Protein AF-0000000086142730 (afdb_homodimer)

Radius of gyration: 23.16 Å; Cα contacts (8 Å, |Δi|>4): 1153; chains: 2; bounding box: 58×70×61 Å

Nearest PDB structures (foldseek):
  3i0y-assembly1_B  TM=6.928E-01  e=1.999E-05  Xanthomonas campestris pv. campestris
  6ihj-assembly2_C  TM=4.760E-01  e=2.347E-03  Drosophila melanogaster
  1q40-assembly3_D-2  TM=4.558E-01  e=4.716E-02  Candida albicans
  3nv0-assembly1_A  TM=4.152E-01  e=7.120E-02  Caenorhabditis elegans
  3i0y-assembly1_B  TM=6.916E-01  e=1.945E-05  Xanthomonas campestris pv. campestris

Structure (mmCIF, N/CA/C/O backbone):
data_AF-0000000086142730-model_v1
#
loop_
_entity.id
_entity.type
_entity.pdbx_description
1 polymer 'Uncharacterized protein'
#
loop_
_atom_site.group_PDB
_atom_site.id
_atom_site.type_symbol
_atom_site.label_atom_id
_atom_site.label_alt_id
_atom_site.label_comp_id
_atom_site.label_asym_id
_atom_site.label_entity_id
_atom_site.label_seq_id
_atom_site.pdbx_PDB_ins_code
_atom_site.Cartn_x
_atom_site.Cartn_y
_atom_site.Cartn_z
_atom_site.occupancy
_atom_site.B_iso_or_equiv
_atom_site.auth_seq_id
_atom_site.auth_comp_id
_atom_site.auth_asym_id
_atom_site.auth_atom_id
_atom_site.pdbx_PDB_model_num
ATOM 1 N N . PRO A 1 1 ? 31.297 13.758 -3.369 1 58.94 1 PRO A N 1
ATOM 2 C CA . PRO A 1 1 ? 30.375 13.727 -2.232 1 58.94 1 PRO A CA 1
ATOM 3 C C . PRO A 1 1 ? 29.562 12.438 -2.164 1 58.94 1 PRO A C 1
ATOM 5 O O . PRO A 1 1 ? 29.203 11.875 -3.201 1 58.94 1 PRO A O 1
ATOM 8 N N . ASP A 1 2 ? 29.438 11.758 -1.019 1 90.5 2 ASP A N 1
ATOM 9 C CA . ASP A 1 2 ? 28.656 10.531 -0.866 1 90.5 2 ASP A CA 1
ATOM 10 C C . ASP A 1 2 ? 27.156 10.812 -1.015 1 90.5 2 ASP A C 1
ATOM 12 O O . ASP A 1 2 ? 26.5 11.203 -0.052 1 90.5 2 ASP A O 1
ATOM 16 N N . TYR A 1 3 ? 26.766 10.984 -2.254 1 94.38 3 TYR A N 1
ATOM 17 C CA . TYR A 1 3 ? 25.391 11.359 -2.559 1 94.38 3 TYR A CA 1
ATOM 18 C C . TYR A 1 3 ? 24.406 10.461 -1.82 1 94.38 3 TYR A C 1
ATOM 20 O O . TYR A 1 3 ? 23.297 10.891 -1.472 1 94.38 3 TYR A O 1
ATOM 28 N N . ALA A 1 4 ? 24.797 9.281 -1.58 1 96.5 4 ALA A N 1
ATOM 29 C CA . ALA A 1 4 ? 23.922 8.375 -0.85 1 96.5 4 ALA A CA 1
ATOM 30 C C . ALA A 1 4 ? 23.688 8.859 0.578 1 96.5 4 ALA A C 1
ATOM 32 O O . ALA A 1 4 ? 22.562 8.859 1.067 1 96.5 4 ALA A O 1
ATOM 33 N N . GLN A 1 5 ? 24.781 9.25 1.203 1 97.44 5 GLN A N 1
ATOM 34 C CA . GLN A 1 5 ? 24.656 9.781 2.561 1 97.44 5 GLN A CA 1
ATOM 35 C C . GLN A 1 5 ? 23.859 11.078 2.578 1 97.44 5 GLN A C 1
ATOM 37 O O . GLN A 1 5 ? 23.062 11.312 3.482 1 97.44 5 GLN A O 1
ATOM 42 N N . ARG A 1 6 ? 24.062 11.938 1.661 1 97.69 6 ARG A N 1
ATOM 43 C CA . ARG A 1 6 ? 23.297 13.18 1.538 1 97.69 6 ARG A CA 1
ATOM 44 C C . ARG A 1 6 ? 21.812 12.883 1.427 1 97.69 6 ARG A C 1
ATOM 46 O O . ARG A 1 6 ? 21 13.461 2.158 1 97.69 6 ARG A O 1
ATOM 53 N N . ASN A 1 7 ? 21.453 12.023 0.465 1 98.25 7 ASN A N 1
ATOM 54 C CA . ASN A 1 7 ? 20.062 11.68 0.247 1 98.25 7 ASN A CA 1
ATOM 55 C C . ASN A 1 7 ? 19.422 11.086 1.501 1 98.25 7 ASN A C 1
ATOM 57 O O . ASN A 1 7 ? 18.297 11.438 1.865 1 98.25 7 ASN A O 1
ATOM 61 N N . LEU A 1 8 ? 20.156 10.211 2.18 1 98.38 8 LEU A N 1
ATOM 62 C CA . LEU A 1 8 ? 19.672 9.594 3.408 1 98.38 8 LEU A CA 1
ATOM 63 C C . LEU A 1 8 ? 19.438 10.641 4.488 1 98.38 8 LEU A C 1
ATOM 65 O O . LEU A 1 8 ? 18.422 10.602 5.191 1 98.38 8 LEU A O 1
ATOM 69 N N . ASN A 1 9 ? 20.391 11.562 4.625 1 98 9 ASN A N 1
ATOM 70 C CA . ASN A 1 9 ? 20.25 12.617 5.621 1 98 9 ASN A CA 1
ATOM 71 C C . ASN A 1 9 ? 19.016 13.484 5.363 1 98 9 ASN A C 1
ATOM 73 O O . ASN A 1 9 ? 18.312 13.852 6.301 1 98 9 ASN A O 1
ATOM 77 N N . THR A 1 10 ? 18.766 13.812 4.137 1 98.38 10 THR A N 1
ATOM 78 C CA . THR A 1 10 ? 17.578 14.586 3.783 1 98.38 10 THR A CA 1
ATOM 79 C C . THR A 1 10 ? 16.312 13.828 4.152 1 98.38 10 THR A C 1
ATOM 81 O O . THR A 1 10 ? 15.414 14.375 4.797 1 98.38 10 THR A O 1
ATOM 84 N N . ILE A 1 11 ? 16.25 12.555 3.826 1 98.62 11 ILE A N 1
ATOM 85 C CA . ILE A 1 11 ? 15.086 11.719 4.109 1 98.62 11 ILE A CA 1
ATOM 86 C C . ILE A 1 11 ? 14.883 11.617 5.617 1 98.62 11 ILE A C 1
ATOM 88 O O . ILE A 1 11 ? 13.766 11.773 6.109 1 98.62 11 ILE A O 1
ATOM 92 N N . ARG A 1 12 ? 15.969 11.391 6.352 1 98.56 12 ARG A N 1
ATOM 93 C CA . ARG A 1 12 ? 15.875 11.297 7.805 1 98.56 12 ARG A CA 1
ATOM 94 C C . ARG A 1 12 ? 15.367 12.602 8.406 1 98.56 12 ARG A C 1
ATOM 96 O O . ARG A 1 12 ? 14.555 12.586 9.336 1 98.56 12 ARG A O 1
ATOM 103 N N . SER A 1 13 ? 15.859 13.68 7.902 1 98.19 13 SER A N 1
ATOM 104 C CA . SER A 1 13 ? 15.414 14.984 8.391 1 98.19 13 SER A CA 1
ATOM 105 C C . SER A 1 13 ? 13.922 15.188 8.141 1 98.19 13 SER A C 1
ATOM 107 O O . SER A 1 13 ? 13.211 15.711 9 1 98.19 13 SER A O 1
ATOM 109 N N . ILE A 1 14 ? 13.43 14.758 7.031 1 98.19 14 ILE A N 1
ATOM 110 C CA . ILE A 1 14 ? 12.016 14.859 6.695 1 98.19 14 ILE A CA 1
ATOM 111 C C . ILE A 1 14 ? 11.195 14.047 7.691 1 98.19 14 ILE A C 1
ATOM 113 O O . ILE A 1 14 ? 10.25 14.562 8.297 1 98.19 14 ILE A O 1
ATOM 117 N N . TYR A 1 15 ? 11.539 12.828 7.914 1 98.38 15 TYR A N 1
ATOM 118 C CA . TYR A 1 15 ? 10.742 11.977 8.781 1 98.38 15 TYR A CA 1
ATOM 119 C C . TYR A 1 15 ? 10.867 12.414 10.242 1 98.38 15 TYR A C 1
ATOM 121 O O . TYR A 1 15 ? 9.922 12.266 11.023 1 98.38 15 TYR A O 1
ATOM 129 N N . ASN A 1 16 ? 12.023 12.984 10.586 1 98 16 ASN A N 1
ATOM 130 C CA . ASN A 1 16 ? 12.172 13.5 11.938 1 98 16 ASN A CA 1
ATOM 131 C C . ASN A 1 16 ? 11.164 14.602 12.234 1 98 16 ASN A C 1
ATOM 133 O O . ASN A 1 16 ? 10.695 14.742 13.367 1 98 16 ASN A O 1
ATOM 137 N N . LEU A 1 17 ? 10.773 15.352 11.25 1 97.62 17 LEU A N 1
ATOM 138 C CA . LEU A 1 17 ? 9.828 16.453 11.414 1 97.62 17 LEU A CA 1
ATOM 139 C C . LEU A 1 17 ? 8.414 15.922 11.648 1 97.62 17 LEU A C 1
ATOM 141 O O . LEU A 1 17 ? 7.527 16.672 12.055 1 97.62 17 LEU A O 1
ATOM 145 N N . THR A 1 18 ? 8.156 14.656 11.383 1 97.5 18 THR A N 1
ATOM 146 C CA . THR A 1 18 ? 6.848 14.07 11.641 1 97.5 18 THR A CA 1
ATOM 147 C C . THR A 1 18 ? 6.719 13.641 13.102 1 97.5 18 THR A C 1
ATOM 149 O O . THR A 1 18 ? 5.617 13.367 13.578 1 97.5 18 THR A O 1
ATOM 152 N N . VAL A 1 19 ? 7.809 13.547 13.82 1 98 19 VAL A N 1
ATOM 153 C CA . VAL A 1 19 ? 7.844 13.047 15.188 1 98 19 VAL A CA 1
ATOM 154 C C . VAL A 1 19 ? 7.402 14.141 16.156 1 98 19 VAL A C 1
ATOM 156 O O . VAL A 1 19 ? 7.891 15.273 16.078 1 98 19 VAL A O 1
ATOM 159 N N . TYR A 1 20 ? 6.535 13.82 17.047 1 97 20 TYR A N 1
ATOM 160 C CA . TYR A 1 20 ? 6.09 14.75 18.078 1 97 20 TYR A CA 1
ATOM 161 C C . TYR A 1 20 ? 7.219 15.07 19.047 1 97 20 TYR A C 1
ATOM 163 O O . TYR A 1 20 ? 7.895 14.164 19.547 1 97 20 TYR A O 1
ATOM 171 N N . PRO A 1 21 ? 7.52 16.422 19.281 1 96.12 21 PRO A N 1
ATOM 172 C CA . PRO A 1 21 ? 6.664 17.562 18.953 1 96.12 21 PRO A CA 1
ATOM 173 C C . PRO A 1 21 ? 7.188 18.375 17.781 1 96.12 21 PRO A C 1
ATOM 175 O O . PRO A 1 21 ? 6.848 19.562 17.641 1 96.12 21 PRO A O 1
ATOM 178 N N . HIS A 1 22 ? 8.102 17.75 16.984 1 96.44 22 HIS A N 1
ATOM 179 C CA . HIS A 1 22 ? 8.719 18.484 15.883 1 96.44 22 HIS A CA 1
ATOM 180 C C . HIS A 1 22 ? 7.684 18.906 14.852 1 96.44 22 HIS A C 1
ATOM 182 O O . HIS A 1 22 ? 7.883 19.891 14.133 1 96.44 22 HIS A O 1
ATOM 188 N N . ASN A 1 23 ? 6.523 18.188 14.805 1 95.31 23 ASN A N 1
ATOM 189 C CA . ASN A 1 23 ? 5.488 18.469 13.812 1 95.31 23 ASN A CA 1
ATOM 190 C C . ASN A 1 23 ? 4.613 19.656 14.242 1 95.31 23 ASN A C 1
ATOM 192 O O . ASN A 1 23 ? 3.936 20.25 13.406 1 95.31 23 ASN A O 1
ATOM 196 N N . VAL A 1 24 ? 4.625 20.031 15.469 1 94.25 24 VAL A N 1
ATOM 197 C CA . VAL A 1 24 ? 3.66 20.953 16.047 1 94.25 24 VAL A CA 1
ATOM 198 C C . VAL A 1 24 ? 3.828 22.344 15.422 1 94.25 24 VAL A C 1
ATOM 200 O O . VAL A 1 24 ? 2.846 22.969 15.031 1 94.25 24 VAL A O 1
ATOM 203 N N . PRO A 1 25 ? 5.09 22.875 15.227 1 93.88 25 PRO A N 1
ATOM 204 C CA . PRO A 1 25 ? 5.227 24.188 14.594 1 93.88 25 PRO A CA 1
ATOM 205 C C . PRO A 1 25 ? 4.645 24.219 13.18 1 93.88 25 PRO A C 1
ATOM 207 O O . PRO A 1 25 ? 4.125 25.25 12.742 1 93.88 25 PRO A O 1
ATOM 210 N N . ILE A 1 26 ? 4.691 23.109 12.492 1 92.62 26 ILE A N 1
ATOM 211 C CA . ILE A 1 26 ? 4.18 23.062 11.125 1 92.62 26 ILE A CA 1
ATOM 212 C C . ILE A 1 26 ? 2.656 23.125 11.141 1 92.62 26 ILE A C 1
ATOM 214 O O . ILE A 1 26 ? 2.049 23.812 10.312 1 92.62 26 ILE A O 1
ATOM 218 N N . LEU A 1 27 ? 2.088 22.469 12.102 1 88.94 27 LEU A N 1
ATOM 219 C CA . LEU A 1 27 ? 0.638 22.5 12.266 1 88.94 27 LEU A CA 1
ATOM 220 C C . LEU A 1 27 ? 0.163 23.906 12.617 1 88.94 27 LEU A C 1
ATOM 222 O O . LEU A 1 27 ? -0.896 24.344 12.164 1 88.94 27 LEU A O 1
ATOM 226 N N . LYS A 1 28 ? 0.929 24.609 13.344 1 88.69 28 LYS A N 1
ATOM 227 C CA . LYS A 1 28 ? 0.508 25.906 13.883 1 88.69 28 LYS A CA 1
ATOM 228 C C . LYS A 1 28 ? 0.832 27.031 12.922 1 88.69 28 LYS A C 1
ATOM 230 O O . LYS A 1 28 ? 0.055 27.984 12.781 1 88.69 28 LYS A O 1
ATOM 235 N N . GLU A 1 29 ? 2.027 26.906 12.266 1 90.62 29 GLU A N 1
ATOM 236 C CA . GLU A 1 29 ? 2.525 28.062 11.531 1 90.62 29 GLU A CA 1
ATOM 237 C C . GLU A 1 29 ? 2.543 27.797 10.031 1 90.62 29 GLU A C 1
ATOM 239 O O . GLU A 1 29 ? 2.697 28.734 9.234 1 90.62 29 GLU A O 1
ATOM 244 N N . GLY A 1 30 ? 2.355 26.578 9.672 1 89.44 30 GLY A N 1
ATOM 245 C CA . GLY A 1 30 ? 2.395 26.234 8.266 1 89.44 30 GLY A CA 1
ATOM 246 C C . GLY A 1 30 ? 3.779 25.844 7.781 1 89.44 30 GLY A C 1
ATOM 247 O O . GLY A 1 30 ? 4.773 26.094 8.469 1 89.44 30 GLY A O 1
ATOM 248 N N . CYS A 1 31 ? 3.846 25.328 6.598 1 92.75 31 CYS A N 1
ATOM 249 C CA . CYS A 1 31 ? 5.059 24.75 6.039 1 92.75 31 CYS A CA 1
ATOM 250 C C . CYS A 1 31 ? 6.078 25.828 5.695 1 92.75 31 CYS A C 1
ATOM 252 O O . CYS A 1 31 ? 7.266 25.672 5.992 1 92.75 31 CYS A O 1
ATOM 254 N N . ASP A 1 32 ? 5.617 26.906 5.121 1 90.38 32 ASP A N 1
ATOM 255 C CA . ASP A 1 32 ? 6.516 27.953 4.633 1 90.38 32 ASP A CA 1
ATOM 256 C C . ASP A 1 32 ? 7.367 28.516 5.766 1 90.38 32 ASP A C 1
ATOM 258 O O . ASP A 1 32 ? 8.531 28.859 5.566 1 90.38 32 ASP A O 1
ATOM 262 N N . LYS A 1 33 ? 6.84 28.484 6.938 1 91.25 33 LYS A N 1
ATOM 263 C CA . LYS A 1 33 ? 7.52 29.109 8.07 1 91.25 33 LYS A CA 1
ATOM 264 C C . LYS A 1 33 ? 8.273 28.078 8.898 1 91.25 33 LYS A C 1
ATOM 266 O O . LYS A 1 33 ? 9.352 28.359 9.43 1 91.25 33 LYS A O 1
ATOM 271 N N . ALA A 1 34 ? 7.727 26.906 8.953 1 94 34 ALA A N 1
ATOM 272 C CA . ALA A 1 34 ? 8.195 26 10 1 94 34 ALA A CA 1
ATOM 273 C C . ALA A 1 34 ? 9.109 24.922 9.422 1 94 34 ALA A C 1
ATOM 275 O O . ALA A 1 34 ? 9.859 24.281 10.156 1 94 34 ALA A O 1
ATOM 276 N N . VAL A 1 35 ? 9.039 24.609 8.18 1 94.88 35 VAL A N 1
ATOM 277 C CA . VAL A 1 35 ? 9.906 23.594 7.586 1 94.88 35 VAL A CA 1
ATOM 278 C C . VAL A 1 35 ? 11.25 24.203 7.211 1 94.88 35 VAL A C 1
ATOM 280 O O . VAL A 1 35 ? 11.297 25.203 6.492 1 94.88 35 VAL A O 1
ATOM 283 N N . PRO A 1 36 ? 12.359 23.656 7.742 1 93.75 36 PRO A N 1
ATOM 284 C CA . PRO A 1 36 ? 13.68 24.188 7.375 1 93.75 36 PRO A CA 1
ATOM 285 C C . PRO A 1 36 ? 13.914 24.172 5.867 1 93.75 36 PRO A C 1
ATOM 287 O O . PRO A 1 36 ? 13.5 23.234 5.176 1 93.75 36 PRO A O 1
ATOM 290 N N . PRO A 1 37 ? 14.547 25.25 5.43 1 92.75 37 PRO A N 1
ATOM 291 C CA . PRO A 1 37 ? 14.891 25.25 4.004 1 92.75 37 PRO A CA 1
ATOM 292 C C . PRO A 1 37 ? 15.844 24.109 3.637 1 92.75 37 PRO A C 1
ATOM 294 O O . PRO A 1 37 ? 16.578 23.625 4.492 1 92.75 37 PRO A O 1
ATOM 297 N N . GLY A 1 38 ? 15.773 23.656 2.35 1 94.69 38 GLY A N 1
ATOM 298 C CA . GLY A 1 38 ? 16.75 22.703 1.852 1 94.69 38 GLY A CA 1
ATOM 299 C C . GLY A 1 38 ? 16.234 21.281 1.797 1 94.69 38 GLY A C 1
ATOM 300 O O . GLY A 1 38 ? 16.875 20.406 1.216 1 94.69 38 GLY A O 1
ATOM 301 N N . LEU A 1 39 ? 15.102 21.062 2.379 1 97.06 39 LEU A N 1
ATOM 302 C CA . LEU A 1 39 ? 14.578 19.703 2.379 1 97.06 39 LEU A CA 1
ATOM 303 C C . LEU A 1 39 ? 13.773 19.422 1.114 1 97.06 39 LEU A C 1
ATOM 305 O O . LEU A 1 39 ? 13.93 18.375 0.489 1 97.06 39 LEU A O 1
ATOM 309 N N . PHE A 1 40 ? 12.969 20.359 0.737 1 97.5 40 PHE A N 1
ATOM 310 C CA . PHE A 1 40 ? 12.141 20.25 -0.458 1 97.5 40 PHE A CA 1
ATOM 311 C C . PHE A 1 40 ? 12.438 21.375 -1.438 1 97.5 40 PHE A C 1
ATOM 313 O O . PHE A 1 40 ? 12.727 22.5 -1.026 1 97.5 40 PHE A O 1
ATOM 320 N N . SER A 1 41 ? 12.375 21.031 -2.678 1 96.56 41 SER A N 1
ATOM 321 C CA . SER A 1 41 ? 12.336 22.062 -3.713 1 96.56 41 SER A CA 1
ATOM 322 C C . SER A 1 41 ? 11.016 22.828 -3.672 1 96.56 41 SER A C 1
ATOM 324 O O . SER A 1 41 ? 9.984 22.281 -3.275 1 96.56 41 SER A O 1
ATOM 326 N N . PRO A 1 42 ? 10.984 24.125 -4.086 1 93.44 42 PRO A N 1
ATOM 327 C CA . PRO A 1 42 ? 9.742 24.906 -4.09 1 93.44 42 PRO A CA 1
ATOM 328 C C . PRO A 1 42 ? 8.664 24.281 -4.98 1 93.44 42 PRO A C 1
ATOM 330 O O . PRO A 1 42 ? 7.473 24.531 -4.777 1 93.44 42 PRO A O 1
ATOM 333 N N . ASP A 1 43 ? 9.094 23.453 -5.914 1 94.06 43 ASP A N 1
ATOM 334 C CA . ASP A 1 43 ? 8.141 22.859 -6.848 1 94.06 43 ASP A CA 1
ATOM 335 C C . ASP A 1 43 ? 7.988 21.359 -6.598 1 94.06 43 ASP A C 1
ATOM 337 O O . ASP A 1 43 ? 7.691 20.594 -7.523 1 94.06 43 ASP A O 1
ATOM 341 N N . ALA A 1 44 ? 8.281 21 -5.383 1 97.5 44 ALA A N 1
ATOM 342 C CA . ALA A 1 44 ? 8.188 19.578 -5.051 1 97.5 44 ALA A CA 1
ATOM 343 C C . ALA A 1 44 ? 6.82 19.016 -5.441 1 97.5 44 ALA A C 1
ATOM 345 O O . ALA A 1 44 ? 5.793 19.672 -5.223 1 97.5 44 ALA A O 1
ATOM 346 N N . THR A 1 45 ? 6.762 17.859 -6.09 1 97.75 45 THR A N 1
ATOM 347 C CA . THR A 1 45 ? 5.559 17.188 -6.582 1 97.75 45 THR A CA 1
ATOM 348 C C . THR A 1 45 ? 5.629 15.688 -6.32 1 97.75 45 THR A C 1
ATOM 350 O O . THR A 1 45 ? 6.695 15.078 -6.426 1 97.75 45 THR A O 1
ATOM 353 N N . GLY A 1 46 ? 4.496 15.141 -6.004 1 98.06 46 GLY A N 1
ATOM 354 C CA . GLY A 1 46 ? 4.57 13.703 -5.793 1 98.06 46 GLY A CA 1
ATOM 355 C C . GLY A 1 46 ? 3.211 13.055 -5.613 1 98.06 46 GLY A C 1
ATOM 356 O O . GLY A 1 46 ? 2.188 13.742 -5.602 1 98.06 46 GLY A O 1
ATOM 357 N N . ARG A 1 47 ? 3.223 11.805 -5.59 1 97.75 47 ARG A N 1
ATOM 358 C CA . ARG A 1 47 ? 2.062 10.945 -5.387 1 97.75 47 ARG A CA 1
ATOM 359 C C . ARG A 1 47 ? 2.213 10.109 -4.117 1 97.75 47 ARG A C 1
ATOM 361 O O . ARG A 1 47 ? 3.281 9.555 -3.861 1 97.75 47 ARG A O 1
ATOM 368 N N . VAL A 1 48 ? 1.143 10.062 -3.357 1 96.88 48 VAL A N 1
ATOM 369 C CA . VAL A 1 48 ? 1.084 9.203 -2.18 1 96.88 48 VAL A CA 1
ATOM 370 C C . VAL A 1 48 ? -0.162 8.32 -2.244 1 96.88 48 VAL A C 1
ATOM 372 O O . VAL A 1 48 ? -1.286 8.82 -2.137 1 96.88 48 VAL A O 1
ATOM 375 N N . SER A 1 49 ? 0.029 7.055 -2.453 1 95.44 49 SER A N 1
ATOM 376 C CA . SER A 1 49 ? -1.071 6.113 -2.273 1 95.44 49 SER A CA 1
ATOM 377 C C . SER A 1 49 ? -1.285 5.789 -0.798 1 95.44 49 SER A C 1
ATOM 379 O O . SER A 1 49 ? -0.34 5.438 -0.09 1 95.44 49 SER A O 1
ATOM 381 N N . PRO A 1 50 ? -2.502 5.988 -0.254 1 93.31 50 PRO A N 1
ATOM 382 C CA . PRO A 1 50 ? -3.756 6.082 -1.006 1 93.31 50 PRO A CA 1
ATOM 383 C C . PRO A 1 50 ? -4.355 7.484 -0.983 1 93.31 50 PRO A C 1
ATOM 385 O O . PRO A 1 50 ? -5.578 7.641 -0.997 1 93.31 50 PRO A O 1
ATOM 388 N N . VAL A 1 51 ? -3.607 8.484 -0.882 1 92.75 51 VAL A N 1
ATOM 389 C CA . VAL A 1 51 ? -4.133 9.805 -0.566 1 92.75 51 VAL A CA 1
ATOM 390 C C . VAL A 1 51 ? -4.32 10.609 -1.853 1 92.75 51 VAL A C 1
ATOM 392 O O . VAL A 1 51 ? -5.258 11.406 -1.965 1 92.75 51 VAL A O 1
ATOM 395 N N . GLY A 1 52 ? -3.295 10.406 -2.809 1 94.81 52 GLY A N 1
ATOM 396 C CA . GLY A 1 52 ? -3.457 11.086 -4.082 1 94.81 52 GLY A CA 1
ATOM 397 C C . GLY A 1 52 ? -2.215 11.844 -4.516 1 94.81 52 GLY A C 1
ATOM 398 O O . GLY A 1 52 ? -1.104 11.523 -4.082 1 94.81 52 GLY A O 1
ATOM 399 N N . ASP A 1 53 ? -2.48 12.828 -5.453 1 96.5 53 ASP A N 1
ATOM 400 C CA . ASP A 1 53 ? -1.403 13.609 -6.059 1 96.5 53 ASP A CA 1
ATOM 401 C C . ASP A 1 53 ? -1.26 14.969 -5.379 1 96.5 53 ASP A C 1
ATOM 403 O O . ASP A 1 53 ? -2.256 15.578 -4.98 1 96.5 53 ASP A O 1
ATOM 407 N N . PHE A 1 54 ? -0.049 15.422 -5.27 1 96.06 54 PHE A N 1
ATOM 408 C CA . PHE A 1 54 ? 0.28 16.719 -4.68 1 96.06 54 PHE A CA 1
ATOM 409 C C . PHE A 1 54 ? 1.199 17.516 -5.598 1 96.06 54 PHE A C 1
ATOM 411 O O . PHE A 1 54 ? 2.193 16.984 -6.102 1 96.06 54 PHE A O 1
ATOM 418 N N . THR A 1 55 ? 0.848 18.75 -5.793 1 94.88 55 THR A N 1
ATOM 419 C CA . THR A 1 55 ? 1.657 19.641 -6.617 1 94.88 55 THR A CA 1
ATOM 420 C C . THR A 1 55 ? 2.088 20.859 -5.824 1 94.88 55 THR A C 1
ATOM 422 O O . THR A 1 55 ? 1.264 21.516 -5.18 1 94.88 55 THR A O 1
ATOM 425 N N . GLY A 1 56 ? 3.406 21.109 -5.906 1 94.75 56 GLY A N 1
ATOM 426 C CA . GLY A 1 56 ? 3.949 22.25 -5.172 1 94.75 56 GLY A CA 1
ATOM 427 C C . GLY A 1 56 ? 4.371 21.891 -3.758 1 94.75 56 GLY A C 1
ATOM 428 O O . GLY A 1 56 ? 3.895 20.906 -3.188 1 94.75 56 GLY A O 1
ATOM 429 N N . PHE A 1 57 ? 5.199 22.734 -3.178 1 95.38 57 PHE A N 1
ATOM 430 C CA . PHE A 1 57 ? 5.805 22.5 -1.871 1 95.38 57 PHE A CA 1
ATOM 431 C C . PHE A 1 57 ? 4.738 22.453 -0.783 1 95.38 57 PHE A C 1
ATOM 433 O O . PHE A 1 57 ? 4.727 21.516 0.032 1 95.38 57 PHE A O 1
ATOM 440 N N . ASN A 1 58 ? 3.838 23.344 -0.781 1 93.25 58 ASN A N 1
ATOM 441 C CA . ASN A 1 58 ? 2.885 23.438 0.32 1 93.25 58 ASN A CA 1
ATOM 442 C C . ASN A 1 58 ? 1.991 22.203 0.39 1 93.25 58 ASN A C 1
ATOM 444 O O . ASN A 1 58 ? 1.767 21.656 1.471 1 93.25 58 ASN A O 1
ATOM 448 N N . ASP A 1 59 ? 1.503 21.688 -0.764 1 92.75 59 ASP A N 1
ATOM 449 C CA . ASP A 1 59 ? 0.679 20.484 -0.78 1 92.75 59 ASP A CA 1
ATOM 450 C C . ASP A 1 59 ? 1.471 19.281 -0.297 1 92.75 59 ASP A C 1
ATOM 452 O O . ASP A 1 59 ? 0.963 18.469 0.482 1 92.75 59 ASP A O 1
ATOM 456 N N . SER A 1 60 ? 2.686 19.266 -0.705 1 94.5 60 SER A N 1
ATOM 457 C CA . SER A 1 60 ? 3.555 18.156 -0.326 1 94.5 60 SER A CA 1
ATOM 458 C C . SER A 1 60 ? 3.854 18.172 1.17 1 94.5 60 SER A C 1
ATOM 460 O O . SER A 1 60 ? 3.689 17.156 1.852 1 94.5 60 SER A O 1
ATOM 462 N N . CYS A 1 61 ? 4.211 19.312 1.592 1 93 61 CYS A N 1
ATOM 463 C CA . CYS A 1 61 ? 4.605 19.484 2.988 1 93 61 CYS A CA 1
ATOM 464 C C . CYS A 1 61 ? 3.443 19.156 3.922 1 93 61 CYS A C 1
ATOM 466 O O . CYS A 1 61 ? 3.637 18.531 4.969 1 93 61 CYS A O 1
ATOM 468 N N . GLU A 1 62 ? 2.25 19.578 3.613 1 91 62 GLU A N 1
ATOM 469 C CA . GLU A 1 62 ? 1.087 19.328 4.457 1 91 62 GLU A CA 1
ATOM 470 C C . GLU A 1 62 ? 0.822 17.828 4.59 1 91 62 GLU A C 1
ATOM 472 O O . GLU A 1 62 ? 0.521 17.344 5.68 1 91 62 GLU A O 1
ATOM 477 N N . TYR A 1 63 ? 0.922 17.156 3.484 1 90.81 63 TYR A N 1
ATOM 478 C CA . TYR A 1 63 ? 0.758 15.711 3.555 1 90.81 63 TYR A CA 1
ATOM 479 C C . TYR A 1 63 ? 1.771 15.094 4.512 1 90.81 63 TYR A C 1
ATOM 481 O O . TYR A 1 63 ? 1.411 14.281 5.367 1 90.81 63 TYR A O 1
ATOM 489 N N . PHE A 1 64 ? 2.992 15.461 4.387 1 94 64 PHE A N 1
ATOM 490 C CA . PHE A 1 64 ? 4.039 14.812 5.164 1 94 64 PHE A CA 1
ATOM 491 C C . PHE A 1 64 ? 3.934 15.188 6.637 1 94 64 PHE A C 1
ATOM 493 O O . PHE A 1 64 ? 4.141 14.344 7.512 1 94 64 PHE A O 1
ATOM 500 N N . PHE A 1 65 ? 3.564 16.438 6.906 1 94.19 65 PHE A N 1
ATOM 501 C CA . PHE A 1 65 ? 3.818 16.891 8.266 1 94.19 65 PHE A CA 1
ATOM 502 C C . PHE A 1 65 ? 2.516 17.281 8.961 1 94.19 65 PHE A C 1
ATOM 504 O O . PHE A 1 65 ? 2.387 17.125 10.172 1 94.19 65 PHE A O 1
ATOM 511 N N . ALA A 1 66 ? 1.58 17.719 8.242 1 89.88 66 ALA A N 1
ATOM 512 C CA . ALA A 1 66 ? 0.367 18.234 8.875 1 89.88 66 ALA A CA 1
ATOM 513 C C . ALA A 1 66 ? -0.611 17.094 9.18 1 89.88 66 ALA A C 1
ATOM 515 O O . ALA A 1 66 ? -1.562 17.281 9.938 1 89.88 66 ALA A O 1
ATOM 516 N N . LEU A 1 67 ? -0.386 15.938 8.648 1 91.62 67 LEU A N 1
ATOM 517 C CA . LEU A 1 67 ? -1.209 14.773 8.961 1 91.62 67 LEU A CA 1
ATOM 518 C C . LEU A 1 67 ? -0.584 13.953 10.078 1 91.62 67 LEU A C 1
ATOM 520 O O . LEU A 1 67 ? -1.195 13 10.578 1 91.62 67 LEU A O 1
ATOM 524 N N . ALA A 1 68 ? 0.662 14.328 10.438 1 94 68 ALA A N 1
ATOM 525 C CA . ALA A 1 68 ? 1.253 13.68 11.609 1 94 68 ALA A CA 1
ATOM 526 C C . ALA A 1 68 ? 0.497 14.055 12.883 1 94 68 ALA A C 1
ATOM 528 O O . ALA A 1 68 ? 0.238 15.234 13.133 1 94 68 ALA A O 1
ATOM 529 N N . PRO A 1 69 ? 0.183 13.086 13.695 1 93.12 69 PRO A N 1
ATOM 530 C CA . PRO A 1 69 ? -0.704 13.344 14.828 1 93.12 69 PRO A CA 1
ATOM 531 C C . PRO A 1 69 ? -0.052 14.211 15.906 1 93.12 69 PRO A C 1
ATOM 533 O O . PRO A 1 69 ? 1.139 14.055 16.188 1 93.12 69 PRO A O 1
ATOM 536 N N . ASP A 1 70 ? -0.772 15.109 16.359 1 93.44 70 ASP A N 1
ATOM 537 C CA . ASP A 1 70 ? -0.53 15.852 17.594 1 93.44 70 ASP A CA 1
ATOM 538 C C . ASP A 1 70 ? -1.43 15.352 18.719 1 93.44 70 ASP A C 1
ATOM 540 O O . ASP A 1 70 ? -2.65 15.516 18.672 1 93.44 70 ASP A O 1
ATOM 544 N N . PRO A 1 71 ? -0.798 14.75 19.75 1 94.5 71 PRO A N 1
ATOM 545 C CA . PRO A 1 71 ? -1.628 14.125 20.797 1 94.5 71 PRO A CA 1
ATOM 546 C C . PRO A 1 71 ? -2.5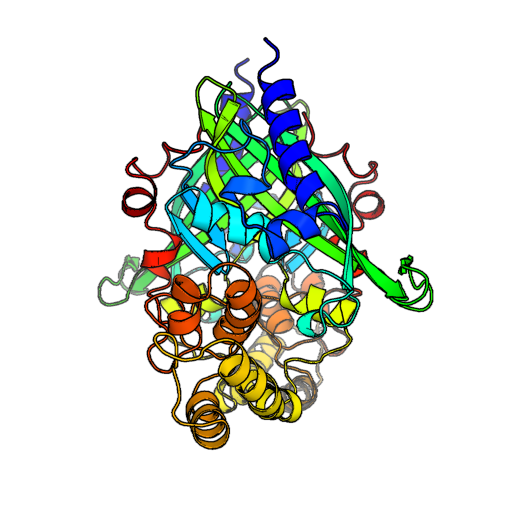31 15.133 21.5 1 94.5 71 PRO A C 1
ATOM 548 O O . PRO A 1 71 ? -3.494 14.734 22.172 1 94.5 71 PRO A O 1
ATOM 551 N N . ASN A 1 72 ? -2.285 16.422 21.344 1 92.19 72 ASN A N 1
ATOM 552 C CA . ASN A 1 72 ? -3.111 17.438 21.984 1 92.19 72 ASN A CA 1
ATOM 553 C C . ASN A 1 72 ? -4.305 17.812 21.109 1 92.19 72 ASN A C 1
ATOM 555 O O . ASN A 1 72 ? -5.199 18.531 21.547 1 92.19 72 ASN A O 1
ATOM 559 N N . ASP A 1 73 ? -4.297 17.391 19.891 1 86.31 73 ASP A N 1
ATOM 560 C CA . ASP A 1 73 ? -5.434 17.562 19 1 86.31 73 ASP A CA 1
ATOM 561 C C . ASP A 1 73 ? -6.461 16.453 19.188 1 86.31 73 ASP A C 1
ATOM 563 O O . ASP A 1 73 ? -6.137 15.266 19.062 1 86.31 73 ASP A O 1
ATOM 567 N N . GLN A 1 74 ? -7.719 16.828 19.422 1 80.81 74 GLN A N 1
ATOM 568 C CA . GLN A 1 74 ? -8.773 15.867 19.75 1 80.81 74 GLN A CA 1
ATOM 569 C C . GLN A 1 74 ? -9.008 14.883 18.609 1 80.81 74 GLN A C 1
ATOM 571 O O . GLN A 1 74 ? -9.383 13.734 18.844 1 80.81 74 GLN A O 1
ATOM 576 N N . GLU A 1 75 ? -8.703 15.305 17.453 1 79.44 75 GLU A N 1
ATOM 577 C CA . GLU A 1 75 ? -8.945 14.469 16.281 1 79.44 75 GLU A CA 1
ATOM 578 C C . GLU A 1 75 ? -8.047 13.242 16.281 1 79.44 75 GLU A C 1
ATOM 580 O O . GLU A 1 75 ? -8.391 12.211 15.688 1 79.44 75 GLU A O 1
ATOM 585 N N . PHE A 1 76 ? -6.93 13.32 17.031 1 85.56 76 PHE A N 1
ATOM 586 C CA . PHE A 1 76 ? -5.98 12.219 16.984 1 85.56 76 PHE A CA 1
ATOM 587 C C . PHE A 1 76 ? -6.086 11.367 18.234 1 85.56 76 PHE A C 1
ATOM 589 O O . PHE A 1 76 ? -5.367 10.375 18.391 1 85.56 76 PHE A O 1
ATOM 596 N N . GLN A 1 77 ? -6.906 11.703 19.141 1 84.31 77 GLN A N 1
ATOM 597 C CA . GLN A 1 77 ? -7.258 10.891 20.312 1 84.31 77 GLN A CA 1
ATOM 598 C C . GLN A 1 77 ? -6.012 10.484 21.094 1 84.31 77 GLN A C 1
ATOM 600 O O . GLN A 1 77 ? -5.852 9.32 21.453 1 84.31 77 GLN A O 1
ATOM 605 N N . GLY A 1 78 ? -5.02 11.414 21.188 1 91.31 78 GLY A N 1
ATOM 606 C CA . GLY A 1 78 ? -3.842 11.203 22.016 1 91.31 78 GLY A CA 1
ATOM 607 C C . GLY A 1 78 ? -2.709 10.516 21.281 1 91.31 78 GLY A C 1
ATOM 608 O O . GLY A 1 78 ? -1.645 10.273 21.859 1 91.31 78 GLY A O 1
ATOM 609 N N . LEU A 1 79 ? -2.959 10.18 20.062 1 94.38 79 LEU A N 1
ATOM 610 C CA . LEU A 1 79 ? -1.964 9.461 19.281 1 94.38 79 LEU A CA 1
ATOM 611 C C . LEU A 1 79 ? -0.862 10.406 18.797 1 94.38 79 LEU A C 1
ATOM 613 O O . LEU A 1 79 ? -1.129 11.562 18.469 1 94.38 79 LEU A O 1
ATOM 617 N N . ALA A 1 80 ? 0.383 9.891 18.781 1 96.5 80 ALA A N 1
ATOM 618 C CA . ALA A 1 80 ? 1.508 10.617 18.188 1 96.5 80 ALA A CA 1
ATOM 619 C C . ALA A 1 80 ? 2.557 9.648 17.641 1 96.5 80 ALA A C 1
ATOM 621 O O . ALA A 1 80 ? 2.598 8.484 18.047 1 96.5 80 ALA A O 1
ATOM 622 N N . ILE A 1 81 ? 3.305 10.109 16.703 1 97.44 81 ILE A N 1
ATOM 623 C CA . ILE A 1 81 ? 4.52 9.422 16.281 1 97.44 81 ILE A CA 1
ATOM 624 C C . ILE A 1 81 ? 5.664 9.781 17.234 1 97.44 81 ILE A C 1
ATOM 626 O O . ILE A 1 81 ? 6.012 10.953 17.375 1 97.44 81 ILE A O 1
ATOM 630 N N . TYR A 1 82 ? 6.289 8.781 17.859 1 97.94 82 TYR A N 1
ATOM 631 C CA . TYR A 1 82 ? 7.324 9.117 18.828 1 97.94 82 TYR A CA 1
ATOM 632 C C . TYR A 1 82 ? 8.703 8.766 18.297 1 97.94 82 TYR A C 1
ATOM 634 O O . TYR A 1 82 ? 9.719 9.156 18.875 1 97.94 82 TYR A O 1
ATOM 642 N N . GLN A 1 83 ? 8.727 8.062 17.219 1 98.19 83 GLN A N 1
ATOM 643 C CA . GLN A 1 83 ? 9.992 7.652 16.625 1 98.19 83 GLN A CA 1
ATOM 644 C C . GLN A 1 83 ? 9.836 7.359 15.141 1 98.19 83 GLN A C 1
ATOM 646 O O . GLN A 1 83 ? 8.812 6.809 14.711 1 98.19 83 GLN A O 1
ATOM 651 N N . ALA A 1 84 ? 10.812 7.777 14.352 1 98.38 84 ALA A N 1
ATOM 652 C CA . ALA A 1 84 ? 10.875 7.508 12.922 1 98.38 84 ALA A CA 1
ATOM 653 C C . ALA A 1 84 ? 12.219 6.91 12.531 1 98.38 84 ALA A C 1
ATOM 655 O O . ALA A 1 84 ? 13.266 7.551 12.688 1 98.38 84 ALA A O 1
ATOM 656 N N . ASP A 1 85 ? 12.219 5.699 12.031 1 98.06 85 ASP A N 1
ATOM 657 C CA . ASP A 1 85 ? 13.453 5.023 11.625 1 98.06 85 ASP A CA 1
ATOM 658 C C . ASP A 1 85 ? 13.406 4.641 10.148 1 98.06 85 ASP A C 1
ATOM 660 O O . ASP A 1 85 ? 12.492 3.932 9.719 1 98.06 85 ASP A O 1
ATOM 664 N N . VAL A 1 86 ? 14.383 5.168 9.375 1 98.56 86 VAL A N 1
ATOM 665 C CA . VAL A 1 86 ? 14.57 4.621 8.039 1 98.56 86 VAL A CA 1
ATOM 666 C C . VAL A 1 86 ? 15.164 3.219 8.133 1 98.56 86 VAL A C 1
ATOM 668 O O . VAL A 1 86 ? 16.344 3.061 8.469 1 98.56 86 VAL A O 1
ATOM 671 N N . VAL A 1 87 ? 14.398 2.203 7.734 1 98.5 87 VAL A N 1
ATOM 672 C CA . VAL A 1 87 ? 14.805 0.829 8.008 1 98.5 87 VAL A CA 1
ATOM 673 C C . VAL A 1 87 ? 15.289 0.162 6.723 1 98.5 87 VAL A C 1
ATOM 675 O O . VAL A 1 87 ? 15.93 -0.887 6.766 1 98.5 87 VAL A O 1
ATOM 678 N N . GLU A 1 88 ? 15.008 0.633 5.621 1 98.75 88 GLU A N 1
ATOM 679 C CA . GLU A 1 88 ? 15.516 0.224 4.312 1 98.75 88 GLU A CA 1
ATOM 680 C C . GLU A 1 88 ? 15.914 1.433 3.473 1 98.75 88 GLU A C 1
ATOM 682 O O . GLU A 1 88 ? 15.242 2.465 3.502 1 98.75 88 GLU A O 1
ATOM 687 N N . PHE A 1 89 ? 17.062 1.28 2.766 1 98.81 89 PHE A N 1
ATOM 688 C CA . PHE A 1 89 ? 17.562 2.434 2.025 1 98.81 89 PHE A CA 1
ATOM 689 C C . PHE A 1 89 ? 18.547 2 0.941 1 98.81 89 PHE A C 1
ATOM 691 O O . PHE A 1 89 ? 19.438 1.183 1.191 1 98.81 89 PHE A O 1
ATOM 698 N N . THR A 1 90 ? 18.328 2.545 -0.232 1 98.69 90 THR A N 1
ATOM 699 C CA . THR A 1 90 ? 19.328 2.436 -1.296 1 98.69 90 THR A CA 1
ATOM 700 C C . THR A 1 90 ? 19.266 3.656 -2.211 1 98.69 90 THR A C 1
ATOM 702 O O . THR A 1 90 ? 18.203 4.23 -2.43 1 98.69 90 THR A O 1
ATOM 705 N N . SER A 1 91 ? 20.391 4.113 -2.646 1 98.12 91 SER A N 1
ATOM 706 C CA . SER A 1 91 ? 20.562 5.215 -3.59 1 98.12 91 SER A CA 1
ATOM 707 C C . SER A 1 91 ? 21.641 4.898 -4.617 1 98.12 91 SER A C 1
ATOM 709 O O . SER A 1 91 ? 22.828 5.012 -4.328 1 98.12 91 SER A O 1
ATOM 711 N N . GLY A 1 92 ? 21.188 4.586 -5.855 1 96.31 92 GLY A N 1
ATOM 712 C CA . GLY A 1 92 ? 22.109 4.105 -6.871 1 96.31 92 GLY A CA 1
ATOM 713 C C . GLY A 1 92 ? 22.766 5.219 -7.668 1 96.31 92 GLY A C 1
ATOM 714 O O . GLY A 1 92 ? 23.781 5.008 -8.328 1 96.31 92 GLY A O 1
ATOM 715 N N . CYS A 1 93 ? 22.234 6.414 -7.691 1 96.62 93 CYS A N 1
ATOM 716 C CA . CYS A 1 93 ? 22.766 7.602 -8.352 1 96.62 93 CYS A CA 1
ATOM 717 C C . CYS A 1 93 ? 22.453 8.859 -7.547 1 96.62 93 CYS A C 1
ATOM 719 O O . CYS A 1 93 ? 21.672 8.805 -6.586 1 96.62 93 CYS A O 1
ATOM 721 N N . PRO A 1 94 ? 23 9.953 -7.852 1 97.19 94 PRO A N 1
ATOM 722 C CA . PRO A 1 94 ? 22.922 11.133 -6.988 1 97.19 94 PRO A CA 1
ATOM 723 C C . PRO A 1 94 ? 21.484 11.633 -6.805 1 97.19 94 PRO A C 1
ATOM 725 O O . PRO A 1 94 ? 21.156 12.203 -5.762 1 97.19 94 PRO A O 1
ATOM 728 N N . ASN A 1 95 ? 20.625 11.375 -7.727 1 97.88 95 ASN A N 1
ATOM 729 C CA . ASN A 1 95 ? 19.328 12.055 -7.676 1 97.88 95 ASN A CA 1
ATOM 730 C C . ASN A 1 95 ? 18.219 11.102 -7.285 1 97.88 95 ASN A C 1
ATOM 732 O O . ASN A 1 95 ? 17.047 11.5 -7.203 1 97.88 95 ASN A O 1
ATOM 736 N N . ILE A 1 96 ? 18.531 9.844 -7.102 1 98.5 96 ILE A N 1
ATOM 737 C CA . ILE A 1 96 ? 17.453 8.891 -6.852 1 98.5 96 ILE A CA 1
ATOM 738 C C . ILE A 1 96 ? 17.766 8.078 -5.594 1 98.5 96 ILE A C 1
ATOM 740 O O . ILE A 1 96 ? 18.891 7.629 -5.398 1 98.5 96 ILE A O 1
ATOM 744 N N . ALA A 1 97 ? 16.781 7.922 -4.742 1 98.75 97 ALA A N 1
ATOM 745 C CA . ALA A 1 97 ? 16.844 7.012 -3.6 1 98.75 97 ALA A CA 1
ATOM 746 C C . ALA A 1 97 ? 15.492 6.336 -3.367 1 98.75 97 ALA A C 1
ATOM 748 O O . ALA A 1 97 ? 14.469 6.77 -3.904 1 98.75 97 ALA A O 1
ATOM 749 N N . ALA A 1 98 ? 15.508 5.258 -2.709 1 98.88 98 ALA A N 1
ATOM 750 C CA . ALA A 1 98 ? 14.32 4.594 -2.172 1 98.88 98 ALA A CA 1
ATOM 751 C C . ALA A 1 98 ? 14.492 4.289 -0.687 1 98.88 98 ALA A C 1
ATOM 753 O O . ALA A 1 98 ? 15.594 4.004 -0.226 1 98.88 98 ALA A O 1
ATOM 754 N N . SER A 1 99 ? 13.367 4.398 0.039 1 98.94 99 SER A N 1
ATOM 755 C CA . SER A 1 99 ? 13.453 4.176 1.479 1 98.94 99 SER A CA 1
ATOM 756 C C . SER A 1 99 ? 12.164 3.57 2.023 1 98.94 99 SER A C 1
ATOM 758 O O . SER A 1 99 ? 11.109 3.666 1.389 1 98.94 99 SER A O 1
ATOM 760 N N . VAL A 1 100 ? 12.266 2.871 3.105 1 98.81 100 VAL A N 1
ATOM 761 C CA . VAL A 1 100 ? 11.156 2.504 3.984 1 98.81 100 VAL A CA 1
ATOM 762 C C . VAL A 1 100 ? 11.375 3.115 5.367 1 98.81 100 VAL A C 1
ATOM 764 O O . VAL A 1 100 ? 12.469 3.039 5.926 1 98.81 100 VAL A O 1
ATOM 767 N N . VAL A 1 101 ? 10.375 3.766 5.859 1 98.69 101 VAL A N 1
ATOM 768 C CA . VAL A 1 101 ? 10.43 4.289 7.219 1 98.69 101 VAL A CA 1
ATOM 769 C C . VAL A 1 101 ? 9.367 3.607 8.078 1 98.69 101 VAL A C 1
ATOM 771 O O . VAL A 1 101 ? 8.25 3.355 7.613 1 98.69 101 VAL A O 1
ATOM 774 N N . TYR A 1 102 ? 9.68 3.195 9.297 1 98.25 102 TYR A N 1
ATOM 775 C CA . TYR A 1 102 ? 8.75 2.811 10.352 1 98.25 102 TYR A CA 1
ATOM 776 C C . TYR A 1 102 ? 8.5 3.967 11.312 1 98.25 102 TYR A C 1
ATOM 778 O O . TYR A 1 102 ? 9.414 4.406 12.008 1 98.25 102 TYR A O 1
ATOM 786 N N . LEU A 1 103 ? 7.32 4.488 11.258 1 98.19 103 LEU A N 1
ATOM 787 C CA . LEU A 1 103 ? 6.852 5.512 12.18 1 98.19 103 LEU A CA 1
ATOM 788 C C . LEU A 1 103 ? 6.172 4.883 13.391 1 98.19 103 LEU A C 1
ATOM 790 O O . LEU A 1 103 ? 5.035 4.41 13.289 1 98.19 103 LEU A O 1
ATOM 794 N N . ARG A 1 104 ? 6.875 4.922 14.508 1 97.81 104 ARG A N 1
ATOM 795 C CA . ARG A 1 104 ? 6.355 4.316 15.727 1 97.81 104 ARG A CA 1
ATOM 796 C C . ARG A 1 104 ? 5.359 5.246 16.422 1 97.81 104 ARG A C 1
ATOM 798 O O . ARG A 1 104 ? 5.641 6.43 16.609 1 97.81 104 ARG A O 1
ATOM 805 N N . THR A 1 105 ? 4.227 4.695 16.766 1 97.31 105 THR A N 1
ATOM 806 C CA . THR A 1 105 ? 3.143 5.516 17.297 1 97.31 105 THR A CA 1
ATOM 807 C C . THR A 1 105 ? 2.709 5.016 18.672 1 97.31 105 THR A C 1
ATOM 809 O O . THR A 1 105 ? 2.783 3.818 18.953 1 97.31 105 THR A O 1
ATOM 812 N N . ALA A 1 106 ? 2.314 5.922 19.484 1 96.62 106 ALA A N 1
ATOM 813 C CA . ALA A 1 106 ? 1.812 5.637 20.812 1 96.62 106 ALA A CA 1
ATOM 814 C C . ALA A 1 106 ? 0.794 6.684 21.266 1 96.62 106 ALA A C 1
ATOM 816 O O . ALA A 1 106 ? 0.72 7.77 20.672 1 96.62 106 ALA A O 1
ATOM 817 N N . LYS A 1 107 ? 0.041 6.289 22.234 1 95.75 107 LYS A N 1
ATOM 818 C CA . LYS A 1 107 ? -0.792 7.273 22.922 1 95.75 107 LYS A CA 1
ATOM 819 C C . LYS A 1 107 ? 0.01 8.031 23.969 1 95.75 107 LYS A C 1
ATOM 821 O O . LYS A 1 107 ? 0.846 7.445 24.656 1 95.75 107 LYS A O 1
ATOM 826 N N . TYR A 1 108 ? -0.301 9.289 24.047 1 95.88 108 TYR A N 1
ATOM 827 C CA . TYR A 1 108 ? 0.329 10.125 25.062 1 95.88 108 TYR A CA 1
ATOM 828 C C . TYR A 1 108 ? -0.668 10.508 26.156 1 95.88 108 TYR A C 1
ATOM 830 O O . TYR A 1 108 ? -1.847 10.734 25.859 1 95.88 108 TYR A O 1
ATOM 838 N N . ASP A 1 109 ? -0.175 10.5 27.406 1 94.31 109 ASP A N 1
ATOM 839 C CA . ASP A 1 109 ? -0.872 11.242 28.453 1 94.31 109 ASP A CA 1
ATOM 840 C C . ASP A 1 109 ? -0.69 12.75 28.266 1 94.31 109 ASP A C 1
ATOM 842 O O . ASP A 1 109 ? 0.4 13.281 28.484 1 94.31 109 ASP A O 1
ATOM 846 N N . THR A 1 110 ? -1.713 13.375 27.859 1 89.5 110 THR A N 1
ATOM 847 C CA . THR A 1 110 ? -1.613 14.781 27.469 1 89.5 110 THR A CA 1
ATOM 848 C C . THR A 1 110 ? -1.346 15.648 28.703 1 89.5 110 THR A C 1
ATOM 850 O O . THR A 1 110 ? -0.929 16.797 28.562 1 89.5 110 THR A O 1
ATOM 853 N N . LYS A 1 111 ? -1.541 15.109 29.922 1 92.12 111 LYS A N 1
ATOM 854 C CA . LYS A 1 111 ? -1.247 15.852 31.141 1 92.12 111 LYS A CA 1
ATOM 855 C C . LYS A 1 111 ? 0.247 15.828 31.453 1 92.12 111 LYS A C 1
ATOM 857 O O . LYS A 1 111 ? 0.82 16.844 31.844 1 92.12 111 LYS A O 1
ATOM 862 N N . THR A 1 112 ? 0.863 14.742 31.234 1 93.62 112 THR A N 1
ATOM 863 C CA . THR A 1 112 ? 2.271 14.594 31.578 1 93.62 112 THR A CA 1
ATOM 864 C C . THR A 1 112 ? 3.145 14.672 30.328 1 93.62 112 THR A C 1
ATOM 866 O O . THR A 1 112 ? 4.371 14.773 30.422 1 93.62 112 THR A O 1
ATOM 869 N N . ASN A 1 113 ? 2.422 14.625 29.172 1 90.88 113 ASN A N 1
ATOM 870 C CA . ASN A 1 113 ? 3.111 14.648 27.891 1 90.88 113 ASN A CA 1
ATOM 871 C C . ASN A 1 113 ? 4.137 13.523 27.781 1 90.88 113 ASN A C 1
ATOM 873 O O . ASN A 1 113 ? 5.285 13.758 27.406 1 90.88 113 ASN A O 1
ATOM 877 N N . THR A 1 114 ? 3.787 12.43 28.234 1 95.19 114 THR A N 1
ATOM 878 C CA . THR A 1 114 ? 4.598 11.219 28.141 1 95.19 114 THR A CA 1
ATOM 879 C C . THR A 1 114 ? 3.803 10.078 27.516 1 95.19 114 THR A C 1
ATOM 881 O O . THR A 1 114 ? 2.57 10.109 27.516 1 95.19 114 THR A O 1
ATOM 884 N N . ILE A 1 115 ? 4.512 9.172 26.969 1 96.31 115 ILE A N 1
ATOM 885 C CA . ILE A 1 115 ? 3.865 8.008 26.375 1 96.31 115 ILE A CA 1
ATOM 886 C C . ILE A 1 115 ? 3.061 7.262 27.438 1 96.31 115 ILE A C 1
ATOM 888 O O . ILE A 1 115 ? 3.541 7.047 28.562 1 96.31 115 ILE A O 1
ATOM 892 N N . ASP A 1 116 ? 1.846 6.992 27.141 1 95.88 116 ASP A N 1
ATOM 893 C CA . ASP A 1 116 ? 0.984 6.18 27.984 1 95.88 116 ASP A CA 1
ATOM 894 C C . ASP A 1 116 ? 1.208 4.691 27.734 1 95.88 116 ASP A C 1
ATOM 896 O O . ASP A 1 116 ? 0.629 4.121 26.812 1 95.88 116 ASP A O 1
ATOM 900 N N . HIS A 1 117 ? 1.918 4.074 28.578 1 93.12 117 HIS A N 1
ATOM 901 C CA . HIS A 1 117 ? 2.365 2.701 28.375 1 93.12 117 HIS A CA 1
ATOM 902 C C . HIS A 1 117 ? 1.231 1.711 28.625 1 93.12 117 HIS A C 1
ATOM 904 O O . HIS A 1 117 ? 1.393 0.509 28.391 1 93.12 117 HIS A O 1
ATOM 910 N N . SER A 1 118 ? 0.118 2.197 29.078 1 92.75 118 SER A N 1
ATOM 911 C CA . SER A 1 118 ? -1.03 1.315 29.266 1 92.75 118 SER A CA 1
ATOM 912 C C . SER A 1 118 ? -1.716 1.013 27.938 1 92.75 118 SER A C 1
ATOM 914 O O . SER A 1 118 ? -2.572 0.13 27.859 1 92.75 118 SER A O 1
ATOM 916 N N . HIS A 1 119 ? -1.374 1.756 26.906 1 91.56 119 HIS A N 1
ATOM 917 C CA . HIS A 1 119 ? -1.896 1.521 25.562 1 91.56 119 HIS A CA 1
ATOM 918 C C . HIS A 1 119 ? -0.835 0.905 24.656 1 91.56 119 HIS A C 1
ATOM 920 O O . HIS A 1 119 ? 0.36 1.153 24.844 1 91.56 119 HIS A O 1
ATOM 926 N N . PRO A 1 120 ? -1.345 0.101 23.766 1 90.12 120 PRO A N 1
ATOM 927 C CA . PRO A 1 120 ? -0.371 -0.523 22.859 1 90.12 120 PRO A CA 1
ATOM 928 C C . PRO A 1 120 ? 0.296 0.483 21.922 1 90.12 120 PRO A C 1
ATOM 930 O O . PRO A 1 120 ? -0.311 1.495 21.562 1 90.12 120 PRO A O 1
ATOM 933 N N . VAL A 1 121 ? 1.531 0.182 21.531 1 94.38 121 VAL A N 1
ATOM 934 C CA . VAL A 1 121 ? 2.242 0.925 20.5 1 94.38 121 VAL A CA 1
ATOM 935 C C . VAL A 1 121 ? 2.018 0.262 19.141 1 94.38 121 VAL A C 1
ATOM 937 O O . VAL A 1 121 ? 1.64 -0.909 19.062 1 94.38 121 VAL A O 1
ATOM 940 N N . SER A 1 122 ? 2.121 0.983 18.156 1 96.06 122 SER A N 1
ATOM 941 C CA . SER A 1 122 ? 1.98 0.464 16.797 1 96.06 122 SER A CA 1
ATOM 942 C C . SER A 1 122 ? 2.98 1.115 15.852 1 96.06 122 SER A C 1
ATOM 944 O O . SER A 1 122 ? 3.842 1.887 16.281 1 96.06 122 SER A O 1
ATOM 946 N N . THR A 1 123 ? 2.941 0.659 14.609 1 97 123 THR A N 1
ATOM 947 C CA . THR A 1 123 ? 3.893 1.136 13.617 1 97 123 THR A CA 1
ATOM 948 C C . THR A 1 123 ? 3.191 1.412 12.289 1 97 123 THR A C 1
ATOM 950 O O . THR A 1 123 ? 2.4 0.593 11.812 1 97 123 THR A O 1
ATOM 953 N N . LEU A 1 124 ? 3.408 2.6 11.781 1 97.25 124 LEU A N 1
ATOM 954 C CA . LEU A 1 124 ? 3.014 2.939 10.422 1 97.25 124 LEU A CA 1
ATOM 955 C C . LEU A 1 124 ? 4.215 2.898 9.484 1 97.25 124 LEU A C 1
ATOM 957 O O . LEU A 1 124 ? 5.262 3.475 9.781 1 97.25 124 LEU A O 1
ATOM 961 N N . ALA A 1 125 ? 4.078 2.188 8.422 1 97.75 125 ALA A N 1
ATOM 962 C CA . ALA A 1 125 ? 5.156 2.137 7.434 1 97.75 125 ALA A CA 1
ATOM 963 C C . ALA A 1 125 ? 4.867 3.061 6.254 1 97.75 125 ALA A C 1
ATOM 965 O O . ALA A 1 125 ? 3.713 3.227 5.855 1 97.75 125 ALA A O 1
ATOM 966 N N . GLN A 1 126 ? 5.883 3.631 5.715 1 98.25 126 GLN A N 1
ATOM 967 C CA . GLN A 1 126 ? 5.836 4.32 4.43 1 98.25 126 GLN A CA 1
ATOM 968 C C . GLN A 1 126 ? 6.996 3.896 3.535 1 98.25 126 GLN A C 1
ATOM 970 O O . GLN A 1 126 ? 8.148 3.895 3.967 1 98.25 126 GLN A O 1
ATOM 975 N N . VAL A 1 127 ? 6.754 3.48 2.346 1 98.81 127 VAL A N 1
ATOM 976 C CA . VAL A 1 127 ? 7.754 3.199 1.32 1 98.81 127 VAL A CA 1
ATOM 977 C C . VAL A 1 127 ? 7.715 4.285 0.247 1 98.81 127 VAL A C 1
ATOM 979 O O . VAL A 1 127 ? 6.637 4.758 -0.127 1 98.81 127 VAL A O 1
ATOM 982 N N . ALA A 1 128 ? 8.938 4.715 -0.238 1 98.81 128 ALA A N 1
ATOM 983 C CA . ALA A 1 128 ? 8.93 5.836 -1.174 1 98.81 128 ALA A CA 1
ATOM 984 C C . ALA A 1 128 ? 10.141 5.785 -2.1 1 98.81 128 ALA A C 1
ATOM 986 O O . ALA A 1 128 ? 11.195 5.277 -1.722 1 98.81 128 ALA A O 1
ATOM 987 N N . PHE A 1 129 ? 9.969 6.223 -3.307 1 98.94 129 PHE A N 1
ATOM 988 C CA . PHE A 1 129 ? 11.031 6.668 -4.203 1 98.94 129 PHE A CA 1
ATOM 989 C C . PHE A 1 129 ? 11.133 8.188 -4.195 1 98.94 129 PHE A C 1
ATOM 991 O O . PHE A 1 129 ? 10.117 8.891 -4.168 1 98.94 129 PHE A O 1
ATOM 998 N N . TRP A 1 130 ? 12.352 8.625 -4.238 1 98.81 130 TRP A N 1
ATOM 999 C CA . TRP A 1 130 ? 12.664 10.047 -4.168 1 98.81 130 TRP A CA 1
ATOM 1000 C C . TRP A 1 130 ? 13.539 10.477 -5.344 1 98.81 130 TRP A C 1
ATOM 1002 O O . TRP A 1 130 ? 14.453 9.75 -5.738 1 98.81 130 TRP A O 1
ATOM 1012 N N . GLN A 1 131 ? 13.266 11.617 -5.859 1 98.69 131 GLN A N 1
ATOM 1013 C CA . GLN A 1 131 ? 14.18 12.305 -6.762 1 98.69 131 GLN A CA 1
ATOM 1014 C C . GLN A 1 131 ? 14.648 13.633 -6.164 1 98.69 131 GLN A C 1
ATOM 1016 O O . GLN A 1 131 ? 13.828 14.438 -5.723 1 98.69 131 GLN A O 1
ATOM 1021 N N . PHE A 1 132 ? 15.898 13.836 -6.211 1 98.38 132 PHE A N 1
ATOM 1022 C CA . PHE A 1 132 ? 16.516 15.016 -5.621 1 98.38 132 PHE A CA 1
ATOM 1023 C C . PHE A 1 132 ? 17.047 15.945 -6.699 1 98.38 132 PHE A C 1
ATOM 1025 O O . PHE A 1 132 ? 17.516 15.484 -7.75 1 98.38 132 PHE A O 1
ATOM 1032 N N . ASP A 1 133 ? 16.984 17.203 -6.387 1 96.69 133 ASP A N 1
ATOM 1033 C CA . ASP A 1 133 ? 17.672 18.141 -7.262 1 96.69 133 ASP A CA 1
ATOM 1034 C C . ASP A 1 133 ? 19.156 18.219 -6.926 1 96.69 133 ASP A C 1
ATOM 1036 O O . ASP A 1 133 ? 19.656 17.438 -6.105 1 96.69 133 ASP A O 1
ATOM 1040 N N . SER A 1 134 ? 19.906 19.109 -7.629 1 94.06 134 SER A N 1
ATOM 1041 C CA . SER A 1 134 ? 21.359 19.141 -7.516 1 94.06 134 SER A CA 1
ATOM 1042 C C . SER A 1 134 ? 21.797 19.594 -6.129 1 94.06 134 SER A C 1
ATOM 1044 O O . SER A 1 134 ? 22.953 19.406 -5.734 1 94.06 134 SER A O 1
ATOM 1046 N N . TYR A 1 135 ? 20.906 20.188 -5.355 1 93.69 135 TYR A N 1
ATOM 1047 C CA . TYR A 1 135 ? 21.219 20.688 -4.023 1 93.69 135 TYR A CA 1
ATOM 1048 C C . TYR A 1 135 ? 20.859 19.656 -2.959 1 93.69 135 TYR A C 1
ATOM 1050 O O . TYR A 1 135 ? 21.094 19.875 -1.768 1 93.69 135 TYR A O 1
ATOM 1058 N N . GLY A 1 136 ? 20.188 18.531 -3.393 1 96.31 136 GLY A N 1
ATOM 1059 C CA . GLY A 1 136 ? 19.812 17.5 -2.449 1 96.31 136 GLY A CA 1
ATOM 1060 C C . GLY A 1 136 ? 18.422 17.688 -1.886 1 96.31 136 GLY A C 1
ATOM 1061 O O . GLY A 1 136 ? 18.047 17.047 -0.898 1 96.31 136 GLY A O 1
ATOM 1062 N N . ARG A 1 137 ? 17.703 18.625 -2.514 1 98.12 137 ARG A N 1
ATOM 1063 C CA . ARG A 1 137 ? 16.312 18.844 -2.107 1 98.12 137 ARG A CA 1
ATOM 1064 C C . ARG A 1 137 ? 15.375 17.906 -2.854 1 98.12 137 ARG A C 1
ATOM 1066 O O . ARG A 1 137 ? 15.562 17.641 -4.043 1 98.12 137 ARG A O 1
ATOM 1073 N N . VAL A 1 138 ? 14.328 17.453 -2.146 1 98.38 138 VAL A N 1
ATOM 1074 C CA . VAL A 1 138 ? 13.344 16.594 -2.791 1 98.38 138 VAL A CA 1
ATOM 1075 C C . VAL A 1 138 ? 12.586 17.375 -3.857 1 98.38 138 VAL A C 1
ATOM 1077 O O . VAL A 1 138 ? 11.922 18.375 -3.551 1 98.38 138 VAL A O 1
ATOM 1080 N N . GLU A 1 139 ? 12.703 16.906 -5.055 1 98.06 139 GLU A N 1
ATOM 1081 C CA . GLU A 1 139 ? 11.984 17.516 -6.176 1 98.06 139 GLU A CA 1
ATOM 1082 C C . GLU A 1 139 ? 10.727 16.719 -6.52 1 98.06 139 GLU A C 1
ATOM 1084 O O . GLU A 1 139 ? 9.711 17.297 -6.91 1 98.06 139 GLU A O 1
ATOM 1089 N N . ARG A 1 140 ? 10.773 15.461 -6.453 1 98.5 140 ARG A N 1
ATOM 1090 C CA . ARG A 1 140 ? 9.648 14.578 -6.727 1 98.5 140 ARG A CA 1
ATOM 1091 C C . ARG A 1 140 ? 9.664 13.367 -5.797 1 98.5 140 ARG A C 1
ATOM 1093 O O . ARG A 1 140 ? 10.719 12.984 -5.289 1 98.5 140 ARG A O 1
ATOM 1100 N N . TYR A 1 141 ? 8.523 12.812 -5.516 1 98.69 141 TYR A N 1
ATOM 1101 C CA . TYR A 1 141 ? 8.43 11.609 -4.691 1 98.69 141 TYR A CA 1
ATOM 1102 C C . TYR A 1 141 ? 7.254 10.742 -5.125 1 98.69 141 TYR A C 1
ATOM 1104 O O . TYR A 1 141 ? 6.293 11.242 -5.715 1 98.69 141 TYR A O 1
ATOM 1112 N N . HIS A 1 142 ? 7.336 9.539 -5.023 1 98.62 142 HIS A N 1
ATOM 1113 C CA . HIS A 1 142 ? 6.309 8.516 -5.168 1 98.62 142 HIS A CA 1
ATOM 1114 C C . HIS A 1 142 ? 6.266 7.602 -3.943 1 98.62 142 HIS A C 1
ATOM 1116 O O . HIS A 1 142 ? 7.195 6.824 -3.709 1 98.62 142 HIS A O 1
ATOM 1122 N N . ALA A 1 143 ? 5.18 7.742 -3.137 1 98.44 143 ALA A N 1
ATOM 1123 C CA . ALA A 1 143 ? 5.156 7.102 -1.824 1 98.44 143 ALA A CA 1
ATOM 1124 C C . ALA A 1 143 ? 3.887 6.273 -1.642 1 98.44 143 ALA A C 1
ATOM 1126 O O . ALA A 1 143 ? 2.889 6.492 -2.332 1 98.44 143 ALA A O 1
ATOM 1127 N N . TRP A 1 144 ? 3.945 5.32 -0.807 1 98.25 144 TRP A N 1
ATOM 1128 C CA . TRP A 1 144 ? 2.846 4.445 -0.418 1 98.25 144 TRP A CA 1
ATOM 1129 C C . TRP A 1 144 ? 2.793 4.273 1.097 1 98.25 144 TRP A C 1
ATOM 1131 O O . TRP A 1 144 ? 3.83 4.137 1.749 1 98.25 144 TRP A O 1
ATOM 1141 N N . ILE A 1 145 ? 1.633 4.328 1.625 1 97 145 ILE A N 1
ATOM 1142 C CA . ILE A 1 145 ? 1.363 4.023 3.025 1 97 145 ILE A CA 1
ATOM 1143 C C . ILE A 1 145 ? 0.408 2.834 3.119 1 97 145 ILE A C 1
ATOM 1145 O O . ILE A 1 145 ? -0.812 3.008 3.096 1 97 145 ILE A O 1
ATOM 1149 N N . PRO A 1 146 ? 0.981 1.698 3.291 1 95.81 146 PRO A N 1
ATOM 1150 C CA . PRO A 1 146 ? 0.126 0.509 3.328 1 95.81 146 PRO A CA 1
ATOM 1151 C C . PRO A 1 146 ? -0.592 0.341 4.664 1 95.81 146 PRO A C 1
ATOM 1153 O O . PRO A 1 146 ? -0.171 0.913 5.672 1 95.81 146 PRO A O 1
ATOM 1156 N N . ASN A 1 147 ? -1.687 -0.311 4.734 1 94.88 147 ASN A N 1
ATOM 1157 C CA . ASN A 1 147 ? -2.385 -0.801 5.918 1 94.88 147 ASN A CA 1
ATOM 1158 C C . ASN A 1 147 ? -2.76 0.339 6.859 1 94.88 147 ASN A C 1
ATOM 1160 O O . ASN A 1 147 ? -2.57 0.236 8.07 1 94.88 147 ASN A O 1
ATOM 1164 N N . VAL A 1 148 ? -3.203 1.434 6.289 1 94.44 148 VAL A N 1
ATOM 1165 C CA . VAL A 1 148 ? -3.508 2.609 7.098 1 94.44 148 VAL A CA 1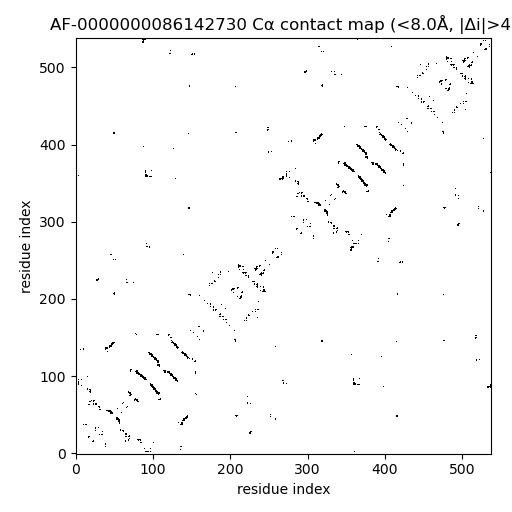
ATOM 1166 C C . VAL A 1 148 ? -4.648 2.295 8.062 1 94.44 148 VAL A C 1
ATOM 1168 O O . VAL A 1 148 ? -4.582 2.629 9.25 1 94.44 148 VAL A O 1
ATOM 1171 N N . GLU A 1 149 ? -5.68 1.65 7.562 1 93.88 149 GLU A N 1
ATOM 1172 C CA . GLU A 1 149 ? -6.828 1.326 8.398 1 93.88 149 GLU A CA 1
ATOM 1173 C C . GLU A 1 149 ? -6.434 0.406 9.547 1 93.88 149 GLU A C 1
ATOM 1175 O O . GLU A 1 149 ? -6.867 0.602 10.688 1 93.88 149 GLU A O 1
ATOM 1180 N N . ALA A 1 150 ? -5.629 -0.627 9.234 1 93.88 150 ALA A N 1
ATOM 1181 C CA . ALA A 1 150 ? -5.16 -1.538 10.273 1 93.88 150 ALA A CA 1
ATOM 1182 C C . ALA A 1 150 ? -4.355 -0.792 11.336 1 93.88 150 ALA A C 1
ATOM 1184 O O . ALA A 1 150 ? -4.457 -1.09 12.523 1 93.88 150 ALA A O 1
ATOM 1185 N N . TRP A 1 151 ? -3.566 0.144 10.938 1 95 151 TRP A N 1
ATOM 1186 C CA . TRP A 1 151 ? -2.779 0.963 11.852 1 95 151 TRP A CA 1
ATOM 1187 C C . TRP A 1 151 ? -3.686 1.762 12.781 1 95 151 TRP A C 1
ATOM 1189 O O . TRP A 1 151 ? -3.479 1.774 14 1 95 151 TRP A O 1
ATOM 1199 N N . ILE A 1 152 ? -4.66 2.43 12.18 1 91.69 152 ILE A N 1
ATOM 1200 C CA . ILE A 1 152 ? -5.566 3.238 12.992 1 91.69 152 ILE A CA 1
ATOM 1201 C C . ILE A 1 152 ? -6.301 2.346 13.984 1 91.69 152 ILE A C 1
ATOM 1203 O O . ILE A 1 152 ? -6.418 2.691 15.164 1 91.69 152 ILE A O 1
ATOM 1207 N N . GLN A 1 153 ? -6.723 1.225 13.492 1 91.25 153 GLN A N 1
ATOM 1208 C CA . GLN A 1 153 ? -7.422 0.294 14.367 1 91.25 153 GLN A CA 1
ATOM 1209 C C . GLN A 1 153 ? -6.523 -0.16 15.516 1 91.25 153 GLN A C 1
ATOM 1211 O O . GLN A 1 153 ? -6.965 -0.245 16.656 1 91.25 153 GLN A O 1
ATOM 1216 N N . ALA A 1 154 ? -5.309 -0.437 15.234 1 90.06 154 ALA A N 1
ATOM 1217 C CA . ALA A 1 154 ? -4.367 -0.888 16.266 1 90.06 154 ALA A CA 1
ATOM 1218 C C . ALA A 1 154 ? -4.145 0.192 17.312 1 90.06 154 ALA A C 1
ATOM 1220 O O . ALA A 1 154 ? -3.977 -0.113 18.5 1 90.06 154 ALA A O 1
ATOM 1221 N N . GLY A 1 155 ? -4.141 1.399 16.906 1 86.56 155 GLY A N 1
ATOM 1222 C CA . GLY A 1 155 ? -3.844 2.498 17.812 1 86.56 155 GLY A CA 1
ATOM 1223 C C . GLY A 1 155 ? -5.062 2.99 18.562 1 86.56 155 GLY A C 1
ATOM 1224 O O . GLY A 1 155 ? -4.934 3.541 19.656 1 86.56 155 GLY A O 1
ATOM 1225 N N . THR A 1 156 ? -6.23 2.75 18 1 85.12 156 THR A N 1
ATOM 1226 C CA . THR A 1 156 ? -7.402 3.387 18.578 1 85.12 156 THR A CA 1
ATOM 1227 C C . THR A 1 156 ? -8.414 2.34 19.047 1 85.12 156 THR A C 1
ATOM 1229 O O . THR A 1 156 ? -9.305 2.639 19.844 1 85.12 156 THR A O 1
ATOM 1232 N N . GLY A 1 157 ? -8.398 1.2 18.406 1 85.75 157 GLY A N 1
ATOM 1233 C CA . GLY A 1 157 ? -9.375 0.157 18.688 1 85.75 157 GLY A CA 1
ATOM 1234 C C . GLY A 1 157 ? -10.648 0.296 17.875 1 85.75 157 GLY A C 1
ATOM 1235 O O . GLY A 1 157 ? -11.562 -0.521 18 1 85.75 157 GLY A O 1
ATOM 1236 N N . VAL A 1 158 ? -10.641 1.255 16.984 1 85.62 158 VAL A N 1
ATOM 1237 C CA . VAL A 1 158 ? -11.852 1.524 16.219 1 85.62 158 VAL A CA 1
ATOM 1238 C C . VAL A 1 158 ? -12.062 0.422 15.18 1 85.62 158 VAL A C 1
ATOM 1240 O O . VAL A 1 158 ? -11.117 0.013 14.5 1 85.62 158 VAL A O 1
ATOM 1243 N N . ASP A 1 159 ? -13.242 -0.031 15.102 1 85.12 159 ASP A N 1
ATOM 1244 C CA . ASP A 1 159 ? -13.664 -0.964 14.062 1 85.12 159 ASP A CA 1
ATOM 1245 C C . ASP A 1 159 ? -14.367 -0.234 12.922 1 85.12 159 ASP A C 1
ATOM 1247 O O . ASP A 1 159 ? -15.547 0.112 13.031 1 85.12 159 ASP A O 1
ATOM 1251 N N . PHE A 1 160 ? -13.781 -0.134 11.805 1 84.62 160 PHE A N 1
ATOM 1252 C CA . PHE A 1 160 ? -14.289 0.679 10.703 1 84.62 160 PHE A CA 1
ATOM 1253 C C . PHE A 1 160 ? -15.383 -0.061 9.938 1 84.62 160 PHE A C 1
ATOM 1255 O O . PHE A 1 160 ? -16.094 0.536 9.133 1 84.62 160 PHE A O 1
ATOM 1262 N N . THR A 1 161 ? -15.492 -1.352 10.172 1 79.31 161 THR A N 1
ATOM 1263 C CA . THR A 1 161 ? -16.531 -2.125 9.5 1 79.31 161 THR A CA 1
ATOM 1264 C C . THR A 1 161 ? -17.859 -1.989 10.227 1 79.31 161 THR A C 1
ATOM 1266 O O . THR A 1 161 ? -18.906 -2.389 9.703 1 79.31 161 THR A O 1
ATOM 1269 N N . SER A 1 162 ? -17.859 -1.36 11.383 1 84.88 162 SER A N 1
ATOM 1270 C CA . SER A 1 162 ? -19.062 -1.168 12.172 1 84.88 162 SER A CA 1
ATOM 1271 C C . SER A 1 162 ? -19.969 -0.104 11.555 1 84.88 162 SER A C 1
ATOM 1273 O O . SER A 1 162 ? -19.562 1.046 11.391 1 84.88 162 SER A O 1
ATOM 1275 N N . LEU A 1 163 ? -21.219 -0.57 11.305 1 83.75 163 LEU A N 1
ATOM 1276 C CA . LEU A 1 163 ? -22.188 0.37 10.742 1 83.75 163 LEU A CA 1
ATOM 1277 C C . LEU A 1 163 ? -22.469 1.51 11.719 1 83.75 163 LEU A C 1
ATOM 1279 O O . LEU A 1 163 ? -22.672 2.65 11.305 1 83.75 163 LEU A O 1
ATOM 1283 N N . VAL A 1 164 ? -22.438 1.167 12.961 1 85.12 164 VAL A N 1
ATOM 1284 C CA . VAL A 1 164 ? -22.672 2.188 13.977 1 85.12 164 VAL A CA 1
ATOM 1285 C C . VAL A 1 164 ? -21.562 3.242 13.914 1 85.12 164 VAL A C 1
ATOM 1287 O O . VAL A 1 164 ? -21.844 4.441 13.953 1 85.12 164 VAL A O 1
ATOM 1290 N N . PHE A 1 165 ? -20.391 2.846 13.781 1 88.12 165 PHE A N 1
ATOM 1291 C CA . PHE A 1 165 ? -19.266 3.775 13.648 1 88.12 165 PHE A CA 1
ATOM 1292 C C . PHE A 1 165 ? -19.422 4.641 12.406 1 88.12 165 PHE A C 1
ATOM 1294 O O . PHE A 1 165 ? -19.297 5.863 12.469 1 88.12 165 PHE A O 1
ATOM 1301 N N . GLN A 1 166 ? -19.734 4.012 11.336 1 88.38 166 GLN A N 1
ATOM 1302 C CA . GLN A 1 166 ? -19.828 4.727 10.07 1 88.38 166 GLN A CA 1
ATOM 1303 C C . GLN A 1 166 ? -20.906 5.797 10.117 1 88.38 166 GLN A C 1
ATOM 1305 O O . GLN A 1 166 ? -20.766 6.867 9.531 1 88.38 166 GLN A O 1
ATOM 1310 N N . LYS A 1 167 ? -21.969 5.527 10.906 1 89.06 167 LYS A N 1
ATOM 1311 C CA . LYS A 1 167 ? -23.062 6.477 11.016 1 89.06 167 LYS A CA 1
ATOM 1312 C C . LYS A 1 167 ? -22.75 7.574 12.023 1 89.06 167 LYS A C 1
ATOM 1314 O O . LYS A 1 167 ? -23.281 8.68 11.938 1 89.06 167 LYS A O 1
ATOM 1319 N N . PHE A 1 168 ? -21.828 7.285 12.859 1 90.69 168 PHE A N 1
ATOM 1320 C CA . PHE A 1 168 ? -21.5 8.227 13.922 1 90.69 168 PHE A CA 1
ATOM 1321 C C . PHE A 1 168 ? -20.469 9.25 13.438 1 90.69 168 PHE A C 1
ATOM 1323 O O . PHE A 1 168 ? -20.453 10.383 13.914 1 90.69 168 PHE A O 1
ATOM 1330 N N . VAL A 1 169 ? -19.703 8.977 12.461 1 91.88 169 VAL A N 1
ATOM 1331 C CA . VAL A 1 169 ? -18.578 9.797 12.039 1 91.88 169 VAL A CA 1
ATOM 1332 C C . VAL A 1 169 ? -19.078 11.141 11.523 1 91.88 169 VAL A C 1
ATOM 1334 O O . VAL A 1 169 ? -18.594 12.195 11.938 1 91.88 169 VAL A O 1
ATOM 1337 N N . PRO A 1 170 ? -20.109 11.148 10.695 1 94.88 170 PRO A N 1
ATOM 1338 C CA . PRO A 1 170 ? -20.594 12.461 10.25 1 94.88 170 PRO A CA 1
ATOM 1339 C C . PRO A 1 170 ? -21.078 13.328 11.406 1 94.88 170 PRO A C 1
ATOM 1341 O O . PRO A 1 170 ? -20.922 14.555 11.367 1 94.88 170 PRO A O 1
ATOM 1344 N N . ILE A 1 171 ? -21.562 12.711 12.438 1 94.62 171 ILE A N 1
ATOM 1345 C CA . ILE A 1 171 ? -22.109 13.422 13.594 1 94.62 171 ILE A CA 1
ATOM 1346 C C . ILE A 1 171 ? -20.984 14.125 14.344 1 94.62 171 ILE A C 1
ATOM 1348 O O . ILE A 1 171 ? -21.172 15.211 14.883 1 94.62 171 ILE A O 1
ATOM 1352 N N . VAL A 1 172 ? -19.844 13.578 14.289 1 90.88 172 VAL A N 1
ATOM 1353 C CA . VAL A 1 172 ? -18.703 14.164 14.984 1 90.88 172 VAL A CA 1
ATOM 1354 C C . VAL A 1 172 ? -17.922 15.07 14.023 1 90.88 172 VAL A C 1
ATOM 1356 O O . VAL A 1 172 ? -17.359 16.078 14.438 1 90.88 172 VAL A O 1
ATOM 1359 N N . LEU A 1 173 ? -17.906 14.766 12.82 1 95.06 173 LEU A N 1
ATOM 1360 C CA . LEU A 1 173 ? -17.141 15.469 11.789 1 95.06 173 LEU A CA 1
ATOM 1361 C C . LEU A 1 173 ? -17.766 16.828 11.484 1 95.06 173 LEU A C 1
ATOM 1363 O O . LEU A 1 173 ? -17.047 17.828 11.344 1 95.06 173 LEU A O 1
ATOM 1367 N N . CYS A 1 174 ? -19.047 16.922 11.445 1 98 174 CYS A N 1
ATOM 1368 C CA . CYS A 1 174 ? -19.75 18.094 10.93 1 98 174 CYS A CA 1
ATOM 1369 C C . CYS A 1 174 ? -19.625 19.281 11.883 1 98 174 CYS A C 1
ATOM 1371 O O . CYS A 1 174 ? -19.438 20.422 11.445 1 98 174 CYS A O 1
ATOM 1373 N N . PRO A 1 175 ? -19.703 19.062 13.195 1 97.12 175 PRO A N 1
ATOM 1374 C CA . PRO A 1 175 ? -19.406 20.188 14.078 1 97.12 175 PRO A CA 1
ATOM 1375 C C . PRO A 1 175 ? -18 20.734 13.883 1 97.12 175 PRO A C 1
ATOM 1377 O O . PRO A 1 175 ? -17.797 21.953 13.914 1 97.12 175 PRO A O 1
ATOM 1380 N N . GLY A 1 176 ? -17.047 19.844 13.648 1 95.31 176 GLY A N 1
ATOM 1381 C CA . GLY A 1 176 ? -15.695 20.281 13.359 1 95.31 176 GLY A CA 1
ATOM 1382 C C . GLY A 1 176 ? -15.594 21.094 12.086 1 95.31 176 GLY A C 1
ATOM 1383 O O . GLY A 1 176 ? -14.914 22.125 12.047 1 95.31 176 GLY A O 1
ATOM 1384 N N . ILE A 1 177 ? -16.281 20.672 11.094 1 97.69 177 ILE A N 1
ATOM 1385 C CA . ILE A 1 177 ? -16.281 21.391 9.82 1 97.69 177 ILE A CA 1
ATOM 1386 C C . ILE A 1 177 ? -16.875 22.781 10.008 1 97.69 177 ILE A C 1
ATOM 1388 O O . ILE A 1 177 ? -16.297 23.766 9.555 1 97.69 177 ILE A O 1
ATOM 1392 N N . GLN A 1 178 ? -18 22.828 10.719 1 97.75 178 GLN A N 1
ATOM 1393 C CA . GLN A 1 178 ? -18.656 24.109 10.922 1 97.75 178 GLN A CA 1
ATOM 1394 C C . GLN A 1 178 ? -17.797 25.062 11.758 1 97.75 178 GLN A C 1
ATOM 1396 O O . GLN A 1 178 ? -17.844 26.281 11.57 1 97.75 178 GLN A O 1
ATOM 1401 N N . GLN A 1 179 ? -17.078 24.516 12.594 1 96.06 179 GLN A N 1
ATOM 1402 C CA . GLN A 1 179 ? -16.234 25.312 13.469 1 96.06 179 GLN A CA 1
ATOM 1403 C C . GLN A 1 179 ? -15.039 25.891 12.695 1 96.06 179 GLN A C 1
ATOM 1405 O O . GLN A 1 179 ? -14.656 27.031 12.914 1 96.06 179 GLN A O 1
ATOM 1410 N N . ARG A 1 180 ? -14.516 25.172 11.789 1 95.12 180 ARG A N 1
ATOM 1411 C CA . ARG A 1 180 ? -13.25 25.531 11.148 1 95.12 180 ARG A CA 1
ATOM 1412 C C . ARG A 1 180 ? -13.492 26.281 9.844 1 95.12 180 ARG A C 1
ATOM 1414 O O . ARG A 1 180 ? -12.656 27.078 9.406 1 95.12 180 ARG A O 1
ATOM 1421 N N . CYS A 1 181 ? -14.531 25.906 9.211 1 98.12 181 CYS A N 1
ATOM 1422 C CA . CYS A 1 181 ? -14.844 26.516 7.922 1 98.12 181 CYS A CA 1
ATOM 1423 C C . CYS A 1 181 ? -15.961 27.547 8.062 1 98.12 181 CYS A C 1
ATOM 1425 O O . CYS A 1 181 ? -17.141 27.203 7.992 1 98.12 181 CYS A O 1
ATOM 1427 N N . THR A 1 182 ? -15.586 28.797 8.203 1 97.44 182 THR A N 1
ATOM 1428 C CA . THR A 1 182 ? -16.516 29.891 8.445 1 97.44 182 THR A CA 1
ATOM 1429 C C . THR A 1 182 ? -16.328 31 7.422 1 97.44 182 THR A C 1
ATOM 1431 O O . THR A 1 182 ? -15.375 30.984 6.645 1 97.44 182 THR A O 1
ATOM 1434 N N . GLY A 1 183 ? -17.266 31.922 7.387 1 97.62 183 GLY A N 1
ATOM 1435 C CA . GLY A 1 183 ? -17.172 33.031 6.461 1 97.62 183 GLY A CA 1
ATOM 1436 C C . GLY A 1 183 ? -17.062 32.594 5.012 1 97.62 183 GLY A C 1
ATOM 1437 O O . GLY A 1 183 ? -17.875 31.812 4.531 1 97.62 183 GLY A O 1
ATOM 1438 N N . PRO A 1 184 ? -15.984 33.094 4.352 1 97.56 184 PRO A N 1
ATOM 1439 C CA . PRO A 1 184 ? -15.812 32.75 2.941 1 97.56 184 PRO A CA 1
ATOM 1440 C C . PRO A 1 184 ? -15.547 31.266 2.73 1 97.56 184 PRO A C 1
ATOM 1442 O O . PRO A 1 184 ? -15.664 30.766 1.61 1 97.56 184 PRO A O 1
ATOM 1445 N N . ASN A 1 185 ? -15.188 30.562 3.746 1 98.19 185 ASN A N 1
ATOM 1446 C CA . ASN A 1 185 ? -14.828 29.156 3.639 1 98.19 185 ASN A CA 1
ATOM 1447 C C . ASN A 1 185 ? -15.992 28.25 4.039 1 98.19 185 ASN A C 1
ATOM 1449 O O . ASN A 1 185 ? -15.852 27.031 4.062 1 98.19 185 ASN A O 1
ATOM 1453 N N . GLN A 1 186 ? -17.109 28.859 4.371 1 98.44 186 GLN A N 1
ATOM 1454 C CA . GLN A 1 186 ? -18.25 28.062 4.805 1 98.44 186 GLN A CA 1
ATOM 1455 C C . GLN A 1 186 ? -18.688 27.078 3.721 1 98.44 186 GLN A C 1
ATOM 1457 O O . GLN A 1 186 ? -18.781 27.438 2.547 1 98.44 186 GLN A O 1
ATOM 1462 N N . GLN A 1 187 ? -18.938 25.828 4.105 1 98.62 187 GLN A N 1
ATOM 1463 C CA . GLN A 1 187 ? -19.266 24.797 3.135 1 98.62 187 GLN A CA 1
ATOM 1464 C C . GLN A 1 187 ? -20.719 24.375 3.26 1 98.62 187 GLN A C 1
ATOM 1466 O O . GLN A 1 187 ? -21.375 24.078 2.256 1 98.62 187 GLN A O 1
ATOM 1471 N N . TYR A 1 188 ? -21.203 24.297 4.461 1 98.56 188 TYR A N 1
ATOM 1472 C CA . TYR A 1 188 ? -22.578 23.891 4.727 1 98.56 188 TYR A CA 1
ATOM 1473 C C . TYR A 1 188 ? -23.344 24.984 5.473 1 98.56 188 TYR A C 1
ATOM 1475 O O . TYR A 1 188 ? -22.734 25.781 6.207 1 98.56 188 TYR A O 1
ATOM 1483 N N . ALA A 1 189 ? -24.688 24.953 5.324 1 98.12 189 ALA A N 1
ATOM 1484 C CA . ALA A 1 189 ? -25.516 25.953 5.992 1 98.12 189 ALA A CA 1
ATOM 1485 C C . ALA A 1 189 ? -25.5 25.766 7.504 1 98.12 189 ALA A C 1
ATOM 1487 O O . ALA A 1 189 ? -25.516 26.734 8.258 1 98.12 189 ALA A O 1
ATOM 1488 N N . ASP A 1 190 ? -25.516 24.562 7.926 1 97.81 190 ASP A N 1
ATOM 1489 C CA . ASP A 1 190 ? -25.5 24.219 9.344 1 97.81 190 ASP A CA 1
ATOM 1490 C C . ASP A 1 190 ? -25.078 22.766 9.555 1 97.81 190 ASP A C 1
ATOM 1492 O O . ASP A 1 190 ? -24.859 22.031 8.594 1 97.81 190 ASP A O 1
ATOM 1496 N N . VAL A 1 191 ? -24.891 22.375 10.82 1 98.12 191 VAL A N 1
ATOM 1497 C CA . VAL A 1 191 ? -24.391 21.047 11.203 1 98.12 191 VAL A CA 1
ATOM 1498 C C . VAL A 1 191 ? -25.359 19.984 10.711 1 98.12 191 VAL A C 1
ATOM 1500 O O . VAL A 1 191 ? -24.938 18.938 10.195 1 98.12 191 VAL A O 1
ATOM 1503 N N . ALA A 1 192 ? -26.688 20.188 10.82 1 98.06 192 ALA A N 1
ATOM 1504 C CA . ALA A 1 192 ? -27.688 19.203 10.422 1 98.06 192 ALA A CA 1
ATOM 1505 C C . ALA A 1 192 ? -27.609 18.922 8.922 1 98.06 192 ALA A C 1
ATOM 1507 O O . ALA A 1 192 ? -27.672 17.766 8.492 1 98.06 192 ALA A O 1
ATOM 1508 N N . THR A 1 193 ? -27.5 19.953 8.172 1 98.19 193 THR A N 1
ATOM 1509 C CA . THR A 1 193 ? -27.375 19.812 6.727 1 98.19 193 THR A CA 1
ATOM 1510 C C . THR A 1 193 ? -26.109 19.031 6.367 1 98.19 193 THR A C 1
ATOM 1512 O O . THR A 1 193 ? -26.1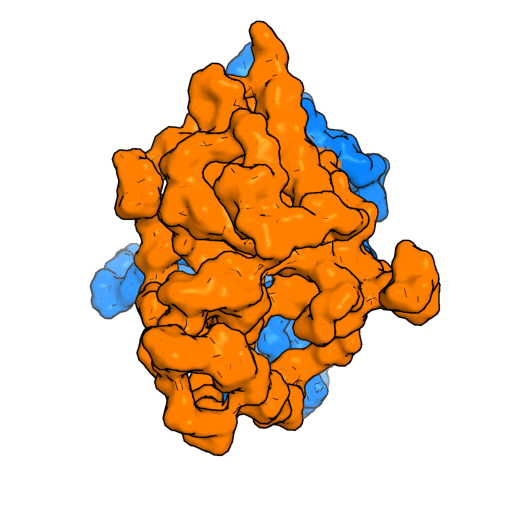41 18.156 5.504 1 98.19 193 THR A O 1
ATOM 1515 N N . CYS A 1 194 ? -25.047 19.391 7.016 1 98.44 194 CYS A N 1
ATOM 1516 C CA . CYS A 1 194 ? -23.781 18.703 6.824 1 98.44 194 CYS A CA 1
ATOM 1517 C C . CYS A 1 194 ? -23.922 17.203 7.078 1 98.44 194 CYS A C 1
ATOM 1519 O O . CYS A 1 194 ? -23.516 16.391 6.25 1 98.44 194 CYS A O 1
ATOM 1521 N N . ILE A 1 195 ? -24.5 16.812 8.164 1 98 195 ILE A N 1
ATOM 1522 C CA . ILE A 1 195 ? -24.672 15.422 8.555 1 98 195 ILE A CA 1
ATOM 1523 C C . ILE A 1 195 ? -25.484 14.688 7.492 1 98 195 ILE A C 1
ATOM 1525 O O . ILE A 1 195 ? -25.094 13.609 7.039 1 98 195 ILE A O 1
ATOM 1529 N N . LEU A 1 196 ? -26.594 15.234 7.043 1 96.75 196 LEU A N 1
ATOM 1530 C CA . LEU A 1 196 ? -27.469 14.609 6.059 1 96.75 196 LEU A CA 1
ATOM 1531 C C . LEU A 1 196 ? -26.719 14.375 4.746 1 96.75 196 LEU A C 1
ATOM 1533 O O . LEU A 1 196 ? -26.828 13.297 4.152 1 96.75 196 LEU A O 1
ATOM 1537 N N . GLU A 1 197 ? -25.969 15.359 4.344 1 97.12 197 GLU A N 1
ATOM 1538 C CA . GLU A 1 197 ? -25.25 15.242 3.068 1 97.12 197 GLU A CA 1
ATOM 1539 C C . GLU A 1 197 ? -24.141 14.203 3.145 1 97.12 197 GLU A C 1
ATOM 1541 O O . GLU A 1 197 ? -23.953 13.43 2.205 1 97.12 197 GLU A O 1
ATOM 1546 N N . LEU A 1 198 ? -23.422 14.18 4.234 1 97.19 198 LEU A N 1
ATOM 1547 C CA . LEU A 1 198 ? -22.312 13.234 4.359 1 97.19 198 LEU A CA 1
ATOM 1548 C C . LEU A 1 198 ? -22.828 11.82 4.566 1 97.19 198 LEU A C 1
ATOM 1550 O O . LEU A 1 198 ? -22.172 10.852 4.172 1 97.19 198 LEU A O 1
ATOM 1554 N N . GLU A 1 199 ? -24.031 11.68 5.113 1 94.25 199 GLU A N 1
ATOM 1555 C CA . GLU A 1 199 ? -24.625 10.359 5.289 1 94.25 199 GLU A CA 1
ATOM 1556 C C . GLU A 1 199 ? -24.969 9.727 3.941 1 94.25 199 GLU A C 1
ATOM 1558 O O . GLU A 1 199 ? -25.078 8.5 3.832 1 94.25 199 GLU A O 1
ATOM 1563 N N . LEU A 1 200 ? -25.156 10.555 2.969 1 93.56 200 LEU A N 1
ATOM 1564 C CA . LEU A 1 200 ? -25.5 10.07 1.64 1 93.56 200 LEU A CA 1
ATOM 1565 C C . LEU A 1 200 ? -24.266 9.609 0.886 1 93.56 200 LEU A C 1
ATOM 1567 O O . LEU A 1 200 ? -24.375 8.984 -0.173 1 93.56 200 LEU A O 1
ATOM 1571 N N . LYS A 1 201 ? -23.125 9.875 1.408 1 94.12 201 LYS A N 1
ATOM 1572 C CA . LYS A 1 201 ? -21.875 9.453 0.786 1 94.12 201 LYS A CA 1
ATOM 1573 C C . LYS A 1 201 ? -21.375 8.133 1.386 1 94.12 201 LYS A C 1
ATOM 1575 O O . LYS A 1 201 ? -21.641 7.844 2.555 1 94.12 201 LYS A O 1
ATOM 1580 N N . PRO A 1 202 ? -20.688 7.344 0.516 1 92.12 202 PRO A N 1
ATOM 1581 C CA . PRO A 1 202 ? -20.047 6.18 1.136 1 92.12 202 PRO A CA 1
ATOM 1582 C C . PRO A 1 202 ? -19.016 6.562 2.188 1 92.12 202 PRO A C 1
ATOM 1584 O O . PRO A 1 202 ? -18.328 7.578 2.041 1 92.12 202 PRO A O 1
ATOM 1587 N N . PHE A 1 203 ? -18.969 5.77 3.238 1 92.56 203 PHE A N 1
ATOM 1588 C CA . PHE A 1 203 ? -17.938 6.031 4.234 1 92.56 203 PHE A CA 1
ATOM 1589 C C . PHE A 1 203 ? -16.547 5.918 3.621 1 92.56 203 PHE A C 1
ATOM 1591 O O . PHE A 1 203 ? -15.68 6.742 3.893 1 92.56 203 PHE A O 1
ATOM 1598 N N . GLY A 1 204 ? -16.391 4.812 2.816 1 91.38 204 GLY A N 1
ATOM 1599 C CA . GLY A 1 204 ? -15.086 4.523 2.242 1 91.38 204 GLY A CA 1
ATOM 1600 C C . GLY A 1 204 ? -14.188 3.736 3.176 1 91.38 204 GLY A C 1
ATOM 1601 O O . GLY A 1 204 ? -14.656 2.893 3.939 1 91.38 204 GLY A O 1
ATOM 1602 N N . SER A 1 205 ? -12.883 3.846 2.98 1 92.25 205 SER A N 1
ATOM 1603 C CA . SER A 1 205 ? -11.859 3.168 3.762 1 92.25 205 SER A CA 1
ATOM 1604 C C . SER A 1 205 ? -10.609 4.035 3.9 1 92.25 205 SER A C 1
ATOM 1606 O O . SER A 1 205 ? -10.32 4.855 3.029 1 92.25 205 SER A O 1
ATOM 1608 N N . PHE A 1 206 ? -9.883 3.838 4.973 1 93 206 PHE A N 1
ATOM 1609 C CA . PHE A 1 206 ? -8.633 4.574 5.137 1 93 206 PHE A CA 1
ATOM 1610 C C . PHE A 1 206 ? -7.539 3.99 4.25 1 93 206 PHE A C 1
ATOM 1612 O O . PHE A 1 206 ? -6.488 4.605 4.066 1 93 206 PHE A O 1
ATOM 1619 N N . ASP A 1 207 ? -7.789 2.826 3.629 1 94 207 ASP A N 1
ATOM 1620 C CA . ASP A 1 207 ? -6.852 2.258 2.668 1 94 207 ASP A CA 1
ATOM 1621 C C . ASP A 1 207 ? -7.125 2.781 1.259 1 94 207 ASP A C 1
ATOM 1623 O O . ASP A 1 207 ? -6.426 2.42 0.31 1 94 207 ASP A O 1
ATOM 1627 N N . GLU A 1 208 ? -8.117 3.57 1.096 1 92.25 208 GLU A N 1
ATOM 1628 C CA . GLU A 1 208 ? -8.43 4.277 -0.142 1 92.25 208 GLU A CA 1
ATOM 1629 C C . GLU A 1 208 ? -9.141 5.602 0.143 1 92.25 208 GLU A C 1
ATOM 1631 O O . GLU A 1 208 ? -10.359 5.695 0.016 1 92.25 208 GLU A O 1
ATOM 1636 N N . VAL A 1 209 ? -8.352 6.621 0.399 1 94.5 209 VAL A N 1
ATOM 1637 C CA . VAL A 1 209 ? -8.914 7.867 0.896 1 94.5 209 VAL A CA 1
ATOM 1638 C C . VAL A 1 209 ? -9.07 8.859 -0.255 1 94.5 209 VAL A C 1
ATOM 1640 O O . VAL A 1 209 ? -9.711 9.906 -0.103 1 94.5 209 VAL A O 1
ATOM 1643 N N . TRP A 1 210 ? -8.469 8.555 -1.397 1 95.56 210 TRP A N 1
ATOM 1644 C CA . TRP A 1 210 ? -8.695 9.383 -2.58 1 95.56 210 TRP A CA 1
ATOM 1645 C C . TRP A 1 210 ? -10.031 9.055 -3.23 1 95.56 210 TRP A C 1
ATOM 1647 O O . TRP A 1 210 ? -10.141 8.102 -4.008 1 95.56 210 TRP A O 1
ATOM 1657 N N . GLY A 1 211 ? -11.094 9.805 -2.895 1 95 211 GLY A N 1
ATOM 1658 C CA . GLY A 1 211 ? -12.43 9.547 -3.408 1 95 211 GLY A CA 1
ATOM 1659 C C . GLY A 1 211 ? -13.484 10.438 -2.779 1 95 211 GLY A C 1
ATOM 1660 O O . GLY A 1 211 ? -13.203 11.18 -1.838 1 95 211 GLY A O 1
ATOM 1661 N N . ASP A 1 212 ? -14.648 10.375 -3.32 1 96.81 212 ASP A N 1
ATOM 1662 C CA . ASP A 1 212 ? -15.781 11.109 -2.773 1 96.81 212 ASP A CA 1
ATOM 1663 C C . ASP A 1 212 ? -16.438 10.344 -1.622 1 96.81 212 ASP A C 1
ATOM 1665 O O . ASP A 1 212 ? -17.531 9.797 -1.771 1 96.81 212 ASP A O 1
ATOM 1669 N N . ASN A 1 213 ? -15.766 10.312 -0.507 1 95.94 213 ASN A N 1
ATOM 1670 C CA . ASN A 1 213 ? -16.203 9.523 0.644 1 95.94 213 ASN A CA 1
ATOM 1671 C C . ASN A 1 213 ? -15.906 10.242 1.957 1 95.94 213 ASN A C 1
ATOM 1673 O O . ASN A 1 213 ? -15.258 11.297 1.963 1 95.94 213 ASN A O 1
ATOM 1677 N N . VAL A 1 214 ? -16.391 9.734 3.037 1 96.25 214 VAL A N 1
ATOM 1678 C CA . VAL A 1 214 ? -16.297 10.375 4.344 1 96.25 214 VAL A CA 1
ATOM 1679 C C . VAL A 1 214 ? -14.875 10.281 4.879 1 96.25 214 VAL A C 1
ATOM 1681 O O . VAL A 1 214 ? -14.391 11.211 5.535 1 96.25 214 VAL A O 1
ATOM 1684 N N . ALA A 1 215 ? -14.148 9.195 4.59 1 95.06 215 ALA A N 1
ATOM 1685 C CA . ALA A 1 215 ? -12.758 9.047 5.023 1 95.06 215 ALA A CA 1
ATOM 1686 C C . ALA A 1 215 ? -11.891 10.172 4.48 1 95.06 215 ALA A C 1
ATOM 1688 O O . ALA A 1 215 ? -11.047 10.719 5.199 1 95.06 215 ALA A O 1
ATOM 1689 N N . CYS A 1 216 ? -12.109 10.547 3.258 1 97.12 216 CYS A N 1
ATOM 1690 C CA . CYS A 1 216 ? -11.383 11.664 2.656 1 97.12 216 CYS A CA 1
ATOM 1691 C C . CYS A 1 216 ? -11.664 12.961 3.404 1 97.12 216 CYS A C 1
ATOM 1693 O O . CYS A 1 216 ? -10.734 13.727 3.686 1 97.12 216 CYS A O 1
ATOM 1695 N N . ARG A 1 217 ? -12.906 13.164 3.783 1 97.19 217 ARG A N 1
ATOM 1696 C CA . ARG A 1 217 ? -13.289 14.375 4.492 1 97.19 217 ARG A CA 1
ATOM 1697 C C . ARG A 1 217 ? -12.672 14.422 5.883 1 97.19 217 ARG A C 1
ATOM 1699 O O . ARG A 1 217 ? -12.32 15.492 6.383 1 97.19 217 ARG A O 1
ATOM 1706 N N . LEU A 1 218 ? -12.523 13.25 6.48 1 93.62 218 LEU A N 1
ATOM 1707 C CA . LEU A 1 218 ? -11.922 13.195 7.809 1 93.62 218 LEU A CA 1
ATOM 1708 C C . LEU A 1 218 ? -10.477 13.68 7.773 1 93.62 218 LEU A C 1
ATOM 1710 O O . LEU A 1 218 ? -10.078 14.516 8.594 1 93.62 218 LEU A O 1
ATOM 1714 N N . ILE A 1 219 ? -9.703 13.234 6.789 1 93.25 219 ILE A N 1
ATOM 1715 C CA . ILE A 1 219 ? -8.289 13.609 6.762 1 93.25 219 ILE A CA 1
ATOM 1716 C C . ILE A 1 219 ? -8.156 15.078 6.379 1 93.25 219 ILE A C 1
ATOM 1718 O O . ILE A 1 219 ? -7.273 15.781 6.875 1 93.25 219 ILE A O 1
ATOM 1722 N N . HIS A 1 220 ? -9.102 15.578 5.582 1 95.94 220 HIS A N 1
ATOM 1723 C CA . HIS A 1 220 ? -9.008 16.969 5.164 1 95.94 220 HIS A CA 1
ATOM 1724 C C . HIS A 1 220 ? -9.531 17.906 6.25 1 95.94 220 HIS A C 1
ATOM 1726 O O . HIS A 1 220 ? -9.164 19.078 6.289 1 95.94 220 HIS A O 1
ATOM 1732 N N . LEU A 1 221 ? -10.398 17.422 7.113 1 94.94 221 LEU A N 1
ATOM 1733 C CA . LEU A 1 221 ? -10.742 18.219 8.281 1 94.94 221 LEU A CA 1
ATOM 1734 C C . LEU A 1 221 ? -9.5 18.547 9.102 1 94.94 221 LEU A C 1
ATOM 1736 O O . LEU A 1 221 ? -9.328 19.688 9.555 1 94.94 221 LEU A O 1
ATOM 1740 N N . ILE A 1 222 ? -8.625 17.562 9.258 1 90.75 222 ILE A N 1
ATOM 1741 C CA . ILE A 1 222 ? -7.379 17.766 9.992 1 90.75 222 ILE A CA 1
ATOM 1742 C C . ILE A 1 222 ? -6.566 18.875 9.328 1 90.75 222 ILE A C 1
ATOM 1744 O O . ILE A 1 222 ? -6.062 19.781 10.008 1 90.75 222 ILE A O 1
ATOM 1748 N N . LEU A 1 223 ? -6.582 18.938 8.031 1 92.69 223 LEU A N 1
ATOM 1749 C CA . LEU A 1 223 ? -5.734 19.859 7.281 1 92.69 223 LEU A CA 1
ATOM 1750 C C . LEU A 1 223 ? -6.34 21.25 7.258 1 92.69 223 LEU A C 1
ATOM 1752 O O . LEU A 1 223 ? -5.648 22.234 6.949 1 92.69 223 LEU A O 1
ATOM 1756 N N . THR A 1 224 ? -7.621 21.375 7.574 1 93.44 224 THR A N 1
ATOM 1757 C CA . THR A 1 224 ? -8.234 22.703 7.648 1 93.44 224 THR A CA 1
ATOM 1758 C C . THR A 1 224 ? -7.586 23.531 8.75 1 93.44 224 THR A C 1
ATOM 1760 O O . THR A 1 224 ? -7.723 24.75 8.773 1 93.44 224 THR A O 1
ATOM 1763 N N . GLN A 1 225 ? -6.848 22.922 9.617 1 87.75 225 GLN A N 1
ATOM 1764 C CA . GLN A 1 225 ? -6.164 23.641 10.68 1 87.75 225 GLN A CA 1
ATOM 1765 C C . GLN A 1 225 ? -4.984 24.453 10.141 1 87.75 225 GLN A C 1
ATOM 1767 O O . GLN A 1 225 ? -4.57 25.438 10.742 1 87.75 225 GLN A O 1
ATOM 1772 N N . VAL A 1 226 ? -4.492 24.078 9.039 1 89.62 226 VAL A N 1
ATOM 1773 C CA . VAL A 1 226 ? -3.27 24.672 8.516 1 89.62 226 VAL A CA 1
ATOM 1774 C C . VAL A 1 226 ? -3.611 25.688 7.426 1 89.62 226 VAL A C 1
ATOM 1776 O O . VAL A 1 226 ? -3.125 26.812 7.445 1 89.62 226 VAL A O 1
ATOM 1779 N N . ARG A 1 227 ? -4.438 25.281 6.41 1 92.5 227 ARG A N 1
ATOM 1780 C CA . ARG A 1 227 ? -4.852 26.125 5.297 1 92.5 227 ARG A CA 1
ATOM 1781 C C . ARG A 1 227 ? -6.344 25.969 5.016 1 92.5 227 ARG A C 1
ATOM 1783 O O . ARG A 1 227 ? -6.73 25.328 4.039 1 92.5 227 ARG A O 1
ATOM 1790 N N . PRO A 1 228 ? -7.133 26.609 5.82 1 94.81 228 PRO A N 1
ATOM 1791 C CA . PRO A 1 228 ? -8.578 26.453 5.656 1 94.81 228 PRO A CA 1
ATOM 1792 C C . PRO A 1 228 ? -9.078 26.891 4.285 1 94.81 228 PRO A C 1
ATOM 1794 O O . PRO A 1 228 ? -10.023 26.328 3.748 1 94.81 228 PRO A O 1
ATOM 1797 N N . ASP A 1 229 ? -8.5 27.859 3.68 1 95.5 229 ASP A N 1
ATOM 1798 C CA . ASP A 1 229 ? -8.938 28.344 2.377 1 95.5 229 ASP A CA 1
ATOM 1799 C C . ASP A 1 229 ? -8.773 27.281 1.301 1 95.5 229 ASP A C 1
ATOM 1801 O O . ASP A 1 229 ? -9.531 27.25 0.328 1 95.5 229 ASP A O 1
ATOM 1805 N N . VAL A 1 230 ? -7.848 26.391 1.509 1 95.25 230 VAL A N 1
ATOM 1806 C CA . VAL A 1 230 ? -7.578 25.328 0.548 1 95.25 230 VAL A CA 1
ATOM 1807 C C . VAL A 1 230 ? -8.398 24.078 0.907 1 95.25 230 VAL A C 1
ATOM 1809 O O . VAL A 1 230 ? -8.992 23.453 0.032 1 95.25 230 VAL A O 1
ATOM 1812 N N . HIS A 1 231 ? -8.516 23.75 2.176 1 96.75 231 HIS A N 1
ATOM 1813 C CA . HIS A 1 231 ? -9 22.438 2.568 1 96.75 231 HIS A CA 1
ATOM 1814 C C . HIS A 1 231 ? -10.477 22.469 2.93 1 96.75 231 HIS A C 1
ATOM 1816 O O . HIS A 1 231 ? -11.141 21.438 2.961 1 96.75 231 HIS A O 1
ATOM 1822 N N . CYS A 1 232 ? -11.031 23.625 3.26 1 98.5 232 CYS A N 1
ATOM 1823 C CA . CYS A 1 232 ? -12.461 23.688 3.539 1 98.5 232 CYS A CA 1
ATOM 1824 C C . CYS A 1 232 ? -13.266 23.203 2.34 1 98.5 232 CYS A C 1
ATOM 1826 O O . CYS A 1 232 ? -14.188 22.391 2.486 1 98.5 232 CYS A O 1
ATOM 1828 N N . PRO A 1 233 ? -12.93 23.625 1.117 1 98.38 233 PRO A N 1
ATOM 1829 C CA . PRO A 1 233 ? -13.664 23.062 -0.019 1 98.38 233 PRO A CA 1
ATOM 1830 C C . PRO A 1 233 ? -13.578 21.531 -0.079 1 98.38 233 PRO A C 1
ATOM 1832 O O . PRO A 1 233 ? -14.531 20.875 -0.521 1 98.38 233 PRO A O 1
ATOM 1835 N N . HIS A 1 234 ? -12.539 20.906 0.412 1 98.06 234 HIS A N 1
ATOM 1836 C CA . HIS A 1 234 ? -12.359 19.469 0.335 1 98.06 234 HIS A CA 1
ATOM 1837 C C . HIS A 1 234 ? -13.32 18.734 1.263 1 98.06 234 HIS A C 1
ATOM 1839 O O . HIS A 1 234 ? -13.688 17.594 1.004 1 98.06 234 HIS A O 1
ATOM 1845 N N . VAL A 1 235 ? -13.719 19.391 2.336 1 98.31 235 VAL A N 1
ATOM 1846 C CA . VAL A 1 235 ? -14.633 18.734 3.275 1 98.31 235 VAL A CA 1
ATOM 1847 C C . VAL A 1 235 ? -16.078 19.078 2.902 1 98.31 235 VAL A C 1
ATOM 1849 O O . VAL A 1 235 ? -17.016 18.594 3.541 1 98.31 235 VAL A O 1
ATOM 1852 N N . GLY A 1 236 ? -16.281 19.891 1.896 1 98.19 236 GLY A N 1
ATOM 1853 C CA . GLY A 1 236 ? -17.594 20.359 1.479 1 98.19 236 GLY A CA 1
ATOM 1854 C C . GLY A 1 236 ? -18.328 19.359 0.611 1 98.19 236 GLY A C 1
ATOM 1855 O O . GLY A 1 236 ? -17.812 18.281 0.313 1 98.19 236 GLY A O 1
ATOM 1856 N N . PRO A 1 237 ? -19.562 19.781 0.178 1 97.31 237 PRO A N 1
ATOM 1857 C CA . PRO A 1 237 ? -20.422 18.875 -0.58 1 97.31 237 PRO A CA 1
ATOM 1858 C C . PRO A 1 237 ? -19.828 18.484 -1.927 1 97.31 237 PRO A C 1
ATOM 1860 O O . PRO A 1 237 ? -20.031 17.359 -2.385 1 97.31 237 PRO A O 1
ATOM 1863 N N . THR A 1 238 ? -19.062 19.328 -2.545 1 97 238 THR A N 1
ATOM 1864 C CA . THR A 1 238 ? -18.516 19.062 -3.875 1 97 238 THR A CA 1
ATOM 1865 C C . THR A 1 238 ? -17.219 18.281 -3.787 1 97 238 THR A C 1
ATOM 1867 O O . THR A 1 238 ? -16.75 17.734 -4.781 1 97 238 THR A O 1
ATOM 1870 N N . GLY A 1 239 ? -16.531 18.344 -2.602 1 98 239 GLY A N 1
ATOM 1871 C CA . GLY A 1 239 ? -15.234 17.719 -2.412 1 98 239 GLY A CA 1
ATOM 1872 C C . GLY A 1 239 ? -14.07 18.562 -2.885 1 98 239 GLY A C 1
ATOM 1873 O O . GLY A 1 239 ? -12.906 18.172 -2.758 1 98 239 GLY A O 1
ATOM 1874 N N . GLY A 1 240 ? -14.461 19.734 -3.502 1 97.38 240 GLY A N 1
ATOM 1875 C CA . GLY A 1 240 ? -13.492 20.766 -3.812 1 97.38 240 GLY A CA 1
ATOM 1876 C C . GLY A 1 240 ? -12.383 20.297 -4.734 1 97.38 240 GLY A C 1
ATOM 1877 O O . GLY A 1 240 ? -11.234 20.734 -4.613 1 97.38 240 GLY A O 1
ATOM 1878 N N . GLY A 1 241 ? -12.594 19.312 -5.477 1 95.5 241 GLY A N 1
ATOM 1879 C CA . GLY A 1 241 ? -11.617 18.859 -6.453 1 95.5 241 GLY A CA 1
ATOM 1880 C C . GLY A 1 241 ? -10.664 17.812 -5.91 1 95.5 241 GLY A C 1
ATOM 1881 O O . GLY A 1 241 ? -9.953 17.156 -6.676 1 95.5 241 GLY A O 1
ATOM 1882 N N . LYS A 1 242 ? -10.711 17.578 -4.574 1 96.25 242 LYS A N 1
ATOM 1883 C CA . LYS A 1 242 ? -9.805 16.609 -3.982 1 96.25 242 LYS A CA 1
ATOM 1884 C C . LYS A 1 242 ? -10.57 15.383 -3.479 1 96.25 242 LYS A C 1
ATOM 1886 O O . LYS A 1 242 ? -10.211 14.242 -3.793 1 96.25 242 LYS A O 1
ATOM 1891 N N . CYS A 1 243 ? -11.57 15.562 -2.723 1 97.56 243 CYS A N 1
ATOM 1892 C CA . CYS A 1 243 ? -12.414 14.461 -2.275 1 97.56 243 CYS A CA 1
ATOM 1893 C C . CYS A 1 243 ? -13.523 14.18 -3.283 1 97.56 243 CYS A C 1
ATOM 1895 O O . CYS A 1 243 ? -14.711 14.344 -2.975 1 97.56 243 CYS A O 1
ATOM 1897 N N . VAL A 1 244 ? -13.133 13.703 -4.422 1 96.88 244 VAL A N 1
ATOM 1898 C CA . VAL A 1 244 ? -14 13.414 -5.559 1 96.88 244 VAL A CA 1
ATOM 1899 C C . VAL A 1 244 ? -13.688 12.023 -6.105 1 96.88 244 VAL A C 1
ATOM 1901 O O . VAL A 1 244 ? -12.625 11.461 -5.82 1 96.88 244 VAL A O 1
ATOM 1904 N N . ASN A 1 245 ? -14.625 11.508 -6.848 1 93.94 245 ASN A N 1
ATOM 1905 C CA . ASN A 1 245 ? -14.367 10.219 -7.48 1 93.94 245 ASN A CA 1
ATOM 1906 C C . ASN A 1 245 ? -13.227 10.312 -8.492 1 93.94 245 ASN A C 1
ATOM 1908 O O . ASN A 1 245 ? -13.133 11.281 -9.234 1 93.94 245 ASN A O 1
ATOM 1912 N N . ILE A 1 246 ? -12.406 9.344 -8.469 1 93.75 246 ILE A N 1
ATOM 1913 C CA . ILE A 1 246 ? -11.289 9.305 -9.406 1 93.75 246 ILE A CA 1
ATOM 1914 C C . ILE A 1 246 ? -11.414 8.078 -10.305 1 93.75 246 ILE A C 1
ATOM 1916 O O . ILE A 1 246 ? -12.211 7.18 -10.039 1 93.75 246 ILE A O 1
ATOM 1920 N N . ASP A 1 247 ? -10.703 8.156 -11.422 1 93.75 247 ASP A N 1
ATOM 1921 C CA . ASP A 1 247 ? -10.461 6.969 -12.234 1 93.75 247 ASP A CA 1
ATOM 1922 C C . ASP A 1 247 ? -9.188 6.25 -11.805 1 93.75 247 ASP A C 1
ATOM 1924 O O . ASP A 1 247 ? -8.078 6.684 -12.141 1 93.75 247 ASP A O 1
ATOM 1928 N N . TYR A 1 248 ? -9.336 5.098 -11.125 1 94.5 248 TYR A N 1
ATOM 1929 C CA . TYR A 1 248 ? -8.203 4.367 -10.562 1 94.5 248 TYR A CA 1
ATOM 1930 C C . TYR A 1 248 ? -7.133 4.125 -11.617 1 94.5 248 TYR A C 1
ATOM 1932 O O . TYR A 1 248 ? -5.949 4.391 -11.391 1 94.5 248 TYR A O 1
ATOM 1940 N N . SER A 1 249 ? -7.492 3.666 -12.727 1 93.38 249 SER A N 1
ATOM 1941 C CA . SER A 1 249 ? -6.566 3.189 -13.75 1 93.38 249 SER A CA 1
ATOM 1942 C C . SER A 1 249 ? -5.805 4.348 -14.391 1 93.38 249 SER A C 1
ATOM 1944 O O . SER A 1 249 ? -4.812 4.133 -15.086 1 93.38 249 SER A O 1
ATOM 1946 N N . VAL A 1 250 ? -6.27 5.504 -14.156 1 94.38 250 VAL A N 1
ATOM 1947 C CA . VAL A 1 250 ? -5.641 6.68 -14.758 1 94.38 250 VAL A CA 1
ATOM 1948 C C . VAL A 1 250 ? -4.93 7.492 -13.68 1 94.38 250 VAL A C 1
ATOM 1950 O O . VAL A 1 250 ? -3.717 7.715 -13.766 1 94.38 250 VAL A O 1
ATOM 1953 N N . ASP A 1 251 ? -5.598 7.789 -12.641 1 94.88 251 ASP A N 1
ATOM 1954 C CA . ASP A 1 251 ? -5.141 8.828 -11.727 1 94.88 251 ASP A CA 1
ATOM 1955 C C . ASP A 1 251 ? -3.938 8.352 -10.914 1 94.88 251 ASP A C 1
ATOM 1957 O O . ASP A 1 251 ? -3.004 9.125 -10.672 1 94.88 251 ASP A O 1
ATOM 1961 N N . TYR A 1 252 ? -3.877 7.137 -10.555 1 95.75 252 TYR A N 1
ATOM 1962 C CA . TYR A 1 252 ? -2.744 6.641 -9.781 1 95.75 252 TYR A CA 1
ATOM 1963 C C . TYR A 1 252 ? -1.561 6.328 -10.688 1 95.75 252 TYR A C 1
ATOM 1965 O O . TYR A 1 252 ? -0.474 5.996 -10.203 1 95.75 252 TYR A O 1
ATOM 1973 N N . PHE A 1 253 ? -1.731 6.5 -12.016 1 95.75 253 PHE A N 1
ATOM 1974 C CA . PHE A 1 253 ? -0.696 6.023 -12.93 1 95.75 253 PHE A CA 1
ATOM 1975 C C . PHE A 1 253 ? -0.388 7.07 -13.992 1 95.75 253 PHE A C 1
ATOM 1977 O O . PHE A 1 253 ? 0.28 6.773 -14.984 1 95.75 253 PHE A O 1
ATOM 1984 N N . SER A 1 254 ? -0.85 8.273 -13.797 1 94.5 254 SER A N 1
ATOM 1985 C CA . SER A 1 254 ? -0.607 9.359 -14.742 1 94.5 254 SER A CA 1
ATOM 1986 C C . SER A 1 254 ? 0.715 10.062 -14.445 1 94.5 254 SER A C 1
ATOM 1988 O O . SER A 1 254 ? 0.75 11.281 -14.258 1 94.5 254 SER A O 1
ATOM 1990 N N . ASP A 1 255 ? 1.767 9.359 -14.586 1 95 255 ASP A N 1
ATOM 1991 C CA . ASP A 1 255 ? 3.092 9.852 -14.219 1 95 255 ASP A CA 1
ATOM 1992 C C . ASP A 1 255 ? 3.492 11.039 -15.086 1 95 255 ASP A C 1
ATOM 1994 O O . ASP A 1 255 ? 4.004 12.039 -14.57 1 95 255 ASP A O 1
ATOM 1998 N N . ARG A 1 256 ? 3.289 10.883 -16.359 1 95.56 256 ARG A N 1
ATOM 1999 C CA . ARG A 1 256 ? 3.639 11.977 -17.25 1 95.56 256 ARG A CA 1
ATOM 2000 C C . ARG A 1 256 ? 2.896 13.258 -16.875 1 95.56 256 ARG A C 1
ATOM 2002 O O . ARG A 1 256 ? 3.477 14.344 -16.875 1 95.56 256 ARG A O 1
ATOM 2009 N N . GLN A 1 257 ? 1.656 13.133 -16.609 1 95.75 257 GLN A N 1
ATOM 2010 C CA . GLN A 1 257 ? 0.849 14.289 -16.25 1 95.75 257 GLN A CA 1
ATOM 2011 C C . GLN A 1 257 ? 1.32 14.898 -14.93 1 95.75 257 GLN A C 1
ATOM 2013 O O . GLN A 1 257 ? 1.422 16.125 -14.797 1 95.75 257 GLN A O 1
ATOM 2018 N N . LEU A 1 258 ? 1.596 14.078 -13.93 1 97.12 258 LEU A N 1
ATOM 2019 C CA . LEU A 1 258 ? 1.934 14.555 -12.594 1 97.12 258 LEU A CA 1
ATOM 2020 C C . LEU A 1 258 ? 3.342 15.141 -12.57 1 97.12 258 LEU A C 1
ATOM 2022 O O . LEU A 1 258 ? 3.561 16.219 -12.016 1 97.12 258 LEU A O 1
ATOM 2026 N N . TYR A 1 259 ? 4.281 14.484 -13.219 1 97.19 259 TYR A N 1
ATOM 2027 C CA . TYR A 1 259 ? 5.688 14.828 -13.047 1 97.19 259 TYR A CA 1
ATOM 2028 C C . TYR A 1 259 ? 6.207 15.617 -14.25 1 97.19 259 TYR A C 1
ATOM 2030 O O . TYR A 1 259 ? 7.293 16.188 -14.195 1 97.19 259 TYR A O 1
ATOM 2038 N N . GLY A 1 260 ? 5.547 15.57 -15.352 1 95.75 260 GLY A N 1
ATOM 2039 C CA . GLY A 1 260 ? 5.984 16.234 -16.562 1 95.75 260 GLY A CA 1
ATOM 2040 C C . GLY A 1 260 ? 7.078 15.484 -17.312 1 95.75 260 GLY A C 1
ATOM 2041 O O . GLY A 1 260 ? 7.723 16.047 -18.203 1 95.75 260 GLY A O 1
ATOM 2042 N N . ILE A 1 261 ? 7.391 14.344 -16.844 1 94.94 261 ILE A N 1
ATOM 2043 C CA . ILE A 1 261 ? 8.438 13.469 -17.375 1 94.94 261 ILE A CA 1
ATOM 2044 C C . ILE A 1 261 ? 7.848 12.109 -17.75 1 94.94 261 ILE A C 1
ATOM 2046 O O . ILE A 1 261 ? 6.938 11.617 -17.078 1 94.94 261 ILE A O 1
ATOM 2050 N N . PRO A 1 262 ? 8.367 11.469 -18.797 1 95.12 262 PRO A N 1
ATOM 2051 C CA . PRO A 1 262 ? 7.809 10.18 -19.203 1 95.12 262 PRO A CA 1
ATOM 2052 C C . PRO A 1 262 ? 7.914 9.117 -18.109 1 95.12 262 PRO A C 1
ATOM 2054 O O . PRO A 1 262 ? 8.898 9.086 -17.359 1 95.12 262 PRO A O 1
ATOM 2057 N N . GLU A 1 263 ? 6.895 8.258 -18.109 1 94.56 263 GLU A N 1
ATOM 2058 C CA . GLU A 1 263 ? 6.906 7.102 -17.219 1 94.56 263 GLU A CA 1
ATOM 2059 C C . GLU A 1 263 ? 8.195 6.301 -17.359 1 94.56 263 GLU A C 1
ATOM 2061 O O . GLU A 1 263 ? 8.672 6.086 -18.484 1 94.56 263 GLU A O 1
ATOM 2066 N N . GLY A 1 264 ? 8.789 5.918 -16.25 1 94.69 264 GLY A N 1
ATOM 2067 C CA . GLY A 1 264 ? 10.008 5.125 -16.281 1 94.69 264 GLY A CA 1
ATOM 2068 C C . GLY A 1 264 ? 11.266 5.965 -16.234 1 94.69 264 GLY A C 1
ATOM 2069 O O . GLY A 1 264 ? 12.367 5.43 -16.078 1 94.69 264 GLY A O 1
ATOM 2070 N N . SER A 1 265 ? 11.102 7.266 -16.25 1 94.75 265 SER A N 1
ATOM 2071 C CA . SER A 1 265 ? 12.281 8.117 -16.312 1 94.75 265 SER A CA 1
ATOM 2072 C C . SER A 1 265 ? 12.438 8.953 -15.047 1 94.75 265 SER A C 1
ATOM 2074 O O . SER A 1 265 ? 13.516 9.5 -14.789 1 94.75 265 SER A O 1
ATOM 2076 N N . VAL A 1 266 ? 11.477 9.008 -14.266 1 95.69 266 VAL A N 1
ATOM 2077 C CA . VAL A 1 266 ? 11.469 9.969 -13.172 1 95.69 266 VAL A CA 1
ATOM 2078 C C . VAL A 1 266 ? 12.32 9.445 -12.016 1 95.69 266 VAL A C 1
ATOM 2080 O O . VAL A 1 266 ? 13.148 10.18 -11.461 1 95.69 266 VAL A O 1
ATOM 2083 N N . PHE A 1 267 ? 12.141 8.164 -11.617 1 98.38 267 PHE A N 1
ATOM 2084 C CA . PHE A 1 267 ? 12.75 7.605 -10.414 1 98.38 267 PHE A CA 1
ATOM 2085 C C . PHE A 1 267 ? 13.664 6.438 -10.766 1 98.38 267 PHE A C 1
ATOM 2087 O O . PHE A 1 267 ? 13.672 5.414 -10.078 1 98.38 267 PHE A O 1
ATOM 2094 N N . THR A 1 268 ? 14.375 6.57 -11.852 1 97.31 268 THR A N 1
ATOM 2095 C CA . THR A 1 268 ? 15.188 5.441 -12.297 1 97.31 268 THR A CA 1
ATOM 2096 C C . THR A 1 268 ? 16.656 5.824 -12.359 1 97.31 268 THR A C 1
ATOM 2098 O O . THR A 1 268 ? 17.016 6.875 -12.898 1 97.31 268 THR A O 1
ATOM 2101 N N . CYS A 1 269 ? 17.422 5.02 -11.703 1 94.25 269 CYS A N 1
ATOM 2102 C CA . CYS A 1 269 ? 18.875 5.035 -11.828 1 94.25 269 CYS A CA 1
ATOM 2103 C C . CYS A 1 269 ? 19.375 3.826 -12.609 1 94.25 269 CYS A C 1
ATOM 2105 O O . CYS A 1 269 ? 19 2.693 -12.32 1 94.25 269 CYS A O 1
ATOM 2107 N N . PRO B 1 1 ? 31.562 -5.848 -12.477 1 61.47 1 PRO B N 1
ATOM 2108 C CA . PRO B 1 1 ? 30.234 -6.113 -13.047 1 61.47 1 PRO B CA 1
ATOM 2109 C C . PRO B 1 1 ? 29.203 -5.07 -12.648 1 61.47 1 PRO B C 1
ATOM 2111 O O . PRO B 1 1 ? 29.234 -4.559 -11.523 1 61.47 1 PRO B O 1
ATOM 2114 N N . ASP B 1 2 ? 28.406 -4.52 -13.57 1 90.81 2 ASP B N 1
ATOM 2115 C CA . ASP B 1 2 ? 27.359 -3.543 -13.266 1 90.81 2 ASP B CA 1
ATOM 2116 C C . ASP B 1 2 ? 26.234 -4.176 -12.453 1 90.81 2 ASP B C 1
ATOM 2118 O O . ASP B 1 2 ? 25.312 -4.781 -13.023 1 90.81 2 ASP B O 1
ATOM 2122 N N . TYR B 1 3 ? 26.516 -4.328 -11.18 1 94.31 3 TYR B N 1
ATOM 2123 C CA . TYR B 1 3 ? 25.578 -5.012 -10.297 1 94.31 3 TYR B CA 1
ATOM 2124 C C . TYR B 1 3 ? 24.172 -4.426 -10.422 1 94.31 3 TYR B C 1
ATOM 2126 O O . TYR B 1 3 ? 23.188 -5.133 -10.242 1 94.31 3 TYR B O 1
ATOM 2134 N N . ALA B 1 4 ? 24.109 -3.191 -10.742 1 96.5 4 ALA B N 1
ATOM 2135 C CA . ALA B 1 4 ? 22.797 -2.572 -10.914 1 96.5 4 ALA B CA 1
ATOM 2136 C C . ALA B 1 4 ? 22.047 -3.188 -12.094 1 96.5 4 ALA B C 1
ATOM 2138 O O . ALA B 1 4 ? 20.859 -3.49 -11.992 1 96.5 4 ALA B O 1
ATOM 2139 N N . GLN B 1 5 ? 22.766 -3.346 -13.172 1 97.31 5 GLN B N 1
ATOM 2140 C CA . GLN B 1 5 ? 22.156 -3.967 -14.344 1 97.31 5 GLN B CA 1
ATOM 2141 C C . GLN B 1 5 ? 21.797 -5.422 -14.07 1 97.31 5 GLN B C 1
ATOM 2143 O O . GLN B 1 5 ? 20.75 -5.895 -14.5 1 97.31 5 GLN B O 1
ATOM 2148 N N . ARG B 1 6 ? 22.609 -6.145 -13.398 1 97.62 6 ARG B N 1
ATOM 2149 C CA . ARG B 1 6 ? 22.312 -7.52 -13.008 1 97.62 6 ARG B CA 1
ATOM 2150 C C . ARG B 1 6 ? 21.031 -7.598 -12.195 1 97.62 6 ARG B C 1
ATOM 2152 O O . ARG B 1 6 ? 20.141 -8.398 -12.5 1 97.62 6 ARG B O 1
ATOM 2159 N N . ASN B 1 7 ? 20.984 -6.785 -11.141 1 98.25 7 ASN B N 1
ATOM 2160 C CA . ASN B 1 7 ? 19.812 -6.777 -10.266 1 98.25 7 ASN B CA 1
ATOM 2161 C C . ASN B 1 7 ? 18.547 -6.434 -11.039 1 98.25 7 ASN B C 1
ATOM 2163 O O . ASN B 1 7 ? 17.5 -7.074 -10.859 1 98.25 7 ASN B O 1
ATOM 2167 N N . LEU B 1 8 ? 18.625 -5.445 -11.922 1 98.31 8 LEU B N 1
ATOM 2168 C CA . LEU B 1 8 ? 17.5 -5.039 -12.742 1 98.31 8 LEU B CA 1
ATOM 2169 C C . LEU B 1 8 ? 17.047 -6.18 -13.648 1 98.31 8 LEU B C 1
ATOM 2171 O O . LEU B 1 8 ? 15.844 -6.426 -13.789 1 98.31 8 LEU B O 1
ATOM 2175 N N . ASN B 1 9 ? 18 -6.852 -14.266 1 97.94 9 ASN B N 1
ATOM 2176 C CA . ASN B 1 9 ? 17.672 -7.969 -15.148 1 97.94 9 ASN B CA 1
ATOM 2177 C C . ASN B 1 9 ? 16.969 -9.094 -14.398 1 97.94 9 ASN B C 1
ATOM 2179 O O . ASN B 1 9 ? 16.016 -9.68 -14.914 1 97.94 9 ASN B O 1
ATOM 2183 N N . THR B 1 10 ? 17.406 -9.398 -13.227 1 98.38 10 THR B N 1
ATOM 2184 C CA . THR B 1 10 ? 16.75 -10.414 -12.406 1 98.38 10 THR B CA 1
ATOM 2185 C C . THR B 1 10 ? 15.32 -10.016 -12.086 1 98.38 10 THR B C 1
ATOM 2187 O O . THR B 1 10 ? 14.391 -10.805 -12.273 1 98.38 10 THR B O 1
ATOM 2190 N N . ILE B 1 11 ? 15.109 -8.781 -11.688 1 98.62 11 ILE B N 1
ATOM 2191 C CA . ILE B 1 11 ? 13.789 -8.281 -11.344 1 98.62 11 ILE B CA 1
ATOM 2192 C C . ILE B 1 11 ? 12.883 -8.32 -12.57 1 98.62 11 ILE B C 1
ATOM 2194 O O . ILE B 1 11 ? 11.742 -8.781 -12.492 1 98.62 11 ILE B O 1
ATOM 2198 N N . ARG B 1 12 ? 13.398 -7.875 -13.711 1 98.56 12 ARG B N 1
ATOM 2199 C CA . ARG B 1 12 ? 12.617 -7.891 -14.945 1 98.56 12 ARG B CA 1
ATOM 2200 C C . ARG B 1 12 ? 12.219 -9.312 -15.32 1 98.56 12 ARG B C 1
ATOM 2202 O O . ARG B 1 12 ? 11.094 -9.555 -15.758 1 98.56 12 ARG B O 1
ATOM 2209 N N . SER B 1 13 ? 13.141 -10.211 -15.18 1 98.19 13 SER B N 1
ATOM 2210 C CA . SER B 1 13 ? 12.852 -11.602 -15.484 1 98.19 13 SER B CA 1
ATOM 2211 C C . SER B 1 13 ? 11.75 -12.148 -14.586 1 98.19 13 SER B C 1
ATOM 2213 O O . SER B 1 13 ? 10.867 -12.883 -15.047 1 98.19 13 SER B O 1
ATOM 2215 N N . ILE B 1 14 ? 11.75 -11.797 -13.352 1 98.12 14 ILE B N 1
ATOM 2216 C CA . ILE B 1 14 ? 10.727 -12.219 -12.398 1 98.12 14 ILE B CA 1
ATOM 2217 C C . ILE B 1 14 ? 9.359 -11.695 -12.844 1 98.12 14 ILE B C 1
ATOM 2219 O O . ILE B 1 14 ? 8.406 -12.461 -12.969 1 98.12 14 ILE B O 1
ATOM 2223 N N . TYR B 1 15 ? 9.258 -10.445 -13.133 1 98.38 15 TYR B N 1
ATOM 2224 C CA . TYR B 1 15 ? 7.969 -9.859 -13.469 1 98.38 15 TYR B CA 1
ATOM 2225 C C . TYR B 1 15 ? 7.504 -10.336 -14.844 1 98.38 15 TYR B C 1
ATOM 2227 O O . TYR B 1 15 ? 6.301 -10.484 -15.086 1 98.38 15 TYR B O 1
ATOM 2235 N N . ASN B 1 16 ? 8.469 -10.617 -15.727 1 97.94 16 ASN B N 1
ATOM 2236 C CA . ASN B 1 16 ? 8.094 -11.164 -17.031 1 97.94 16 ASN B CA 1
ATOM 2237 C C . ASN B 1 16 ? 7.367 -12.5 -16.891 1 97.94 16 ASN B C 1
ATOM 2239 O O . ASN B 1 16 ? 6.469 -12.805 -17.672 1 97.94 16 ASN B O 1
ATOM 2243 N N . LEU B 1 17 ? 7.688 -13.281 -15.898 1 97.56 17 LEU B N 1
ATOM 2244 C CA . LEU B 1 17 ? 7.078 -14.586 -15.672 1 97.56 17 LEU B CA 1
ATOM 2245 C C . LEU B 1 17 ? 5.641 -14.438 -15.188 1 97.56 17 LEU B C 1
ATOM 2247 O O . LEU B 1 17 ? 4.871 -15.406 -15.203 1 97.56 17 LEU B O 1
ATOM 2251 N N . THR B 1 18 ? 5.238 -13.266 -14.734 1 97.44 18 THR B N 1
ATOM 2252 C CA . THR B 1 18 ? 3.863 -13.047 -14.297 1 97.44 18 THR B CA 1
ATOM 2253 C C . THR B 1 18 ? 2.961 -12.75 -15.492 1 97.44 18 THR B C 1
ATOM 2255 O O . THR B 1 18 ? 1.734 -12.797 -15.383 1 97.44 18 THR B O 1
ATOM 2258 N N . VAL B 1 19 ? 3.52 -12.414 -16.625 1 98 19 VAL B N 1
ATOM 2259 C CA . VAL B 1 19 ? 2.779 -12 -17.812 1 98 19 VAL B CA 1
ATOM 2260 C C . VAL B 1 19 ? 2.227 -13.227 -18.531 1 98 19 VAL B C 1
ATOM 2262 O O . VAL B 1 19 ? 2.959 -14.188 -18.797 1 98 19 VAL B O 1
ATOM 2265 N N . TYR B 1 20 ? 0.987 -13.18 -18.891 1 97 20 TYR B N 1
ATOM 2266 C CA . TYR B 1 20 ? 0.354 -14.258 -19.641 1 97 20 TYR B CA 1
ATOM 2267 C C . TYR B 1 20 ? 0.929 -14.352 -21.047 1 97 20 TYR B C 1
ATOM 2269 O O . TYR B 1 20 ? 1.048 -13.344 -21.734 1 97 20 TYR B O 1
ATOM 2277 N N . PRO B 1 21 ? 1.4 -15.602 -21.469 1 96.12 21 PRO B N 1
ATOM 2278 C CA . PRO B 1 21 ? 1.109 -16.906 -20.859 1 96.12 21 PRO B CA 1
ATOM 2279 C C . PRO B 1 21 ? 2.311 -17.484 -20.125 1 96.12 21 PRO B C 1
ATOM 2281 O O . PRO B 1 21 ? 2.373 -18.703 -19.906 1 96.12 21 PRO B O 1
ATOM 2284 N N . HIS B 1 22 ? 3.305 -16.609 -19.812 1 96.25 22 HIS B N 1
ATOM 2285 C CA . HIS B 1 22 ? 4.531 -17.094 -19.188 1 96.25 22 HIS B CA 1
ATOM 2286 C C . HIS B 1 22 ? 4.25 -17.719 -17.828 1 96.25 22 HIS B C 1
ATOM 2288 O O . HIS B 1 22 ? 5.004 -18.562 -17.359 1 96.25 22 HIS B O 1
ATOM 2294 N N . ASN B 1 23 ? 3.113 -17.312 -17.188 1 95.06 23 ASN B N 1
ATOM 2295 C CA . ASN B 1 23 ? 2.779 -17.781 -15.844 1 95.06 23 ASN B CA 1
ATOM 2296 C C . ASN B 1 23 ? 2.129 -19.156 -15.883 1 95.06 23 ASN B C 1
ATOM 2298 O O . ASN B 1 23 ? 2.094 -19.859 -14.867 1 95.06 23 ASN B O 1
ATOM 2302 N N . VAL B 1 24 ? 1.645 -19.609 -16.984 1 93.94 24 VAL B N 1
ATOM 2303 C CA . VAL B 1 24 ? 0.781 -20.781 -17.109 1 93.94 24 VAL B CA 1
ATOM 2304 C C . VAL B 1 24 ? 1.557 -22.031 -16.719 1 93.94 24 VAL B C 1
ATOM 2306 O O . VAL B 1 24 ? 1.063 -22.859 -15.945 1 93.94 24 VAL B O 1
ATOM 2309 N N . PRO B 1 25 ? 2.846 -22.219 -17.172 1 93.38 25 PRO B N 1
ATOM 2310 C CA . PRO B 1 25 ? 3.578 -23.422 -16.75 1 93.38 25 PRO B CA 1
ATOM 2311 C C . PRO B 1 25 ? 3.762 -23.516 -15.242 1 93.38 25 PRO B C 1
ATOM 2313 O O . PRO B 1 25 ? 3.779 -24.609 -14.68 1 93.38 25 PRO B O 1
ATOM 2316 N N . ILE B 1 26 ? 3.857 -22.391 -14.594 1 92.12 26 ILE B N 1
ATOM 2317 C CA . ILE B 1 26 ? 4.059 -22.375 -13.148 1 92.12 26 ILE B CA 1
ATOM 2318 C C . ILE B 1 26 ? 2.775 -22.812 -12.445 1 92.12 26 ILE B C 1
ATOM 2320 O O . ILE B 1 26 ? 2.82 -23.562 -11.469 1 92.12 26 ILE B O 1
ATOM 2324 N N . LEU B 1 27 ? 1.695 -22.359 -12.984 1 88.56 27 LEU B N 1
ATOM 2325 C CA . LEU B 1 27 ? 0.398 -22.75 -12.445 1 88.56 27 LEU B CA 1
ATOM 2326 C C . LEU B 1 27 ? 0.172 -24.25 -12.617 1 88.56 27 LEU B C 1
ATOM 2328 O O . LEU B 1 27 ? -0.398 -24.906 -11.734 1 88.56 27 LEU B O 1
ATOM 2332 N N . LYS B 1 28 ? 0.642 -24.797 -13.656 1 88.38 28 LYS B N 1
ATOM 2333 C CA . LYS B 1 28 ? 0.344 -26.188 -14.008 1 88.38 28 LYS B CA 1
ATOM 2334 C C . LYS B 1 28 ? 1.353 -27.141 -13.383 1 88.38 28 LYS B C 1
ATOM 2336 O O . LYS B 1 28 ? 0.989 -28.234 -12.945 1 88.38 28 LYS B O 1
ATOM 2341 N N . GLU B 1 29 ? 2.641 -26.672 -13.344 1 90.12 29 GLU B N 1
ATOM 2342 C CA . GLU B 1 29 ? 3.689 -27.641 -13.016 1 90.12 29 GLU B CA 1
ATOM 2343 C 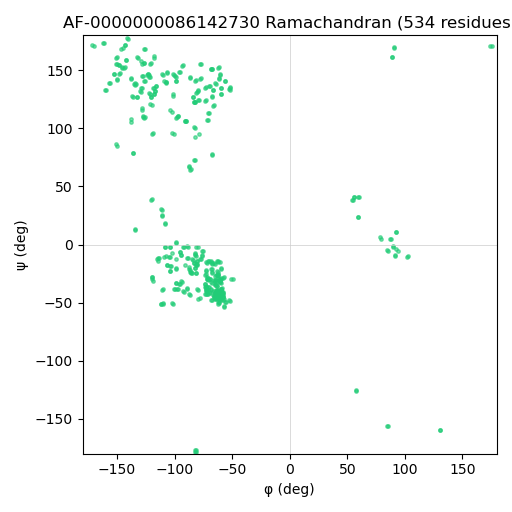C . GLU B 1 29 ? 4.348 -27.281 -11.68 1 90.12 29 GLU B C 1
ATOM 2345 O O . GLU B 1 29 ? 5.09 -28.094 -11.117 1 90.12 29 GLU B O 1
ATOM 2350 N N . GLY B 1 30 ? 4.059 -26.141 -11.211 1 89 30 GLY B N 1
ATOM 2351 C CA . GLY B 1 30 ? 4.672 -25.703 -9.961 1 89 30 GLY B CA 1
ATOM 2352 C C . GLY B 1 30 ? 5.973 -24.953 -10.164 1 89 30 GLY B C 1
ATOM 2353 O O . GLY B 1 30 ? 6.559 -25 -11.25 1 89 30 GLY B O 1
ATOM 2354 N N . CYS B 1 31 ? 6.449 -24.359 -9.133 1 92.38 31 CYS B N 1
ATOM 2355 C CA . CYS B 1 31 ? 7.594 -23.469 -9.172 1 92.38 31 CYS B CA 1
ATOM 2356 C C . CYS B 1 31 ? 8.891 -24.234 -9.414 1 92.38 31 CYS B C 1
ATOM 2358 O O . CYS B 1 31 ? 9.719 -23.828 -10.227 1 92.38 31 CYS B O 1
ATOM 2360 N N . ASP B 1 32 ? 9.039 -25.359 -8.742 1 89.81 32 ASP B N 1
ATOM 2361 C CA . ASP B 1 32 ? 10.281 -26.109 -8.797 1 89.81 32 ASP B CA 1
ATOM 2362 C C . ASP B 1 32 ? 10.609 -26.531 -10.227 1 89.81 32 ASP B C 1
ATOM 2364 O O . ASP B 1 32 ? 11.781 -26.562 -10.617 1 89.81 32 ASP B O 1
ATOM 2368 N N . LYS B 1 33 ? 9.609 -26.703 -11.016 1 90.88 33 LYS B N 1
ATOM 2369 C CA . LYS B 1 33 ? 9.812 -27.203 -12.367 1 90.88 33 LYS B CA 1
ATOM 2370 C C . LYS B 1 33 ? 9.812 -26.07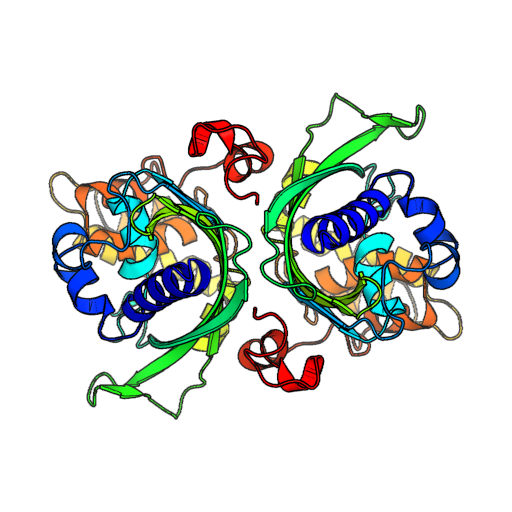8 -13.391 1 90.88 33 LYS B C 1
ATOM 2372 O O . LYS B 1 33 ? 10.547 -26.125 -14.375 1 90.88 33 LYS B O 1
ATOM 2377 N N . ALA B 1 34 ? 9.031 -25.094 -13.109 1 93.62 34 ALA B N 1
ATOM 2378 C CA . ALA B 1 34 ? 8.719 -24.172 -14.195 1 93.62 34 ALA B CA 1
ATOM 2379 C C . ALA B 1 34 ? 9.492 -22.859 -14.047 1 93.62 34 ALA B C 1
ATOM 2381 O O . ALA B 1 34 ? 9.625 -22.094 -15.008 1 93.62 34 ALA B O 1
ATOM 2382 N N . VAL B 1 35 ? 9.938 -22.484 -12.906 1 94.62 35 VAL B N 1
ATOM 2383 C CA . VAL B 1 35 ? 10.695 -21.25 -12.727 1 94.62 35 VAL B CA 1
ATOM 2384 C C . VAL B 1 35 ? 12.164 -21.5 -13.07 1 94.62 35 VAL B C 1
ATOM 2386 O O . VAL B 1 35 ? 12.789 -22.406 -12.531 1 94.62 35 VAL B O 1
ATOM 2389 N N . PRO B 1 36 ? 12.711 -20.719 -14.039 1 93.38 36 PRO B N 1
ATOM 2390 C CA . PRO B 1 36 ? 14.133 -20.875 -14.367 1 93.38 36 PRO B CA 1
ATOM 2391 C C . PRO B 1 36 ? 15.039 -20.703 -13.156 1 93.38 36 PRO B C 1
ATOM 2393 O O . PRO B 1 36 ? 14.781 -19.859 -12.289 1 93.38 36 PRO B O 1
ATOM 2396 N N . PRO B 1 37 ? 16.062 -21.562 -13.125 1 92.5 37 PRO B N 1
ATOM 2397 C CA . PRO B 1 37 ? 17.016 -21.375 -12.031 1 92.5 37 PRO B CA 1
ATOM 2398 C C . PRO B 1 37 ? 17.719 -20.016 -12.086 1 92.5 37 PRO B C 1
ATOM 2400 O O . PRO B 1 37 ? 17.828 -19.422 -13.156 1 92.5 37 PRO B O 1
ATOM 2403 N N . GLY B 1 38 ? 18.125 -19.516 -10.891 1 94.69 38 GLY B N 1
ATOM 2404 C CA . GLY B 1 38 ? 18.953 -18.328 -10.852 1 94.69 38 GLY B CA 1
ATOM 2405 C C . GLY B 1 38 ? 18.188 -17.078 -10.469 1 94.69 38 GLY B C 1
ATOM 2406 O O . GLY B 1 38 ? 18.781 -16.031 -10.203 1 94.69 38 GLY B O 1
ATOM 2407 N N . LEU B 1 39 ? 16.891 -17.203 -10.422 1 97 39 LEU B N 1
ATOM 2408 C CA . LEU B 1 39 ? 16.109 -16.016 -10.094 1 97 39 LEU B CA 1
ATOM 2409 C C . LEU B 1 39 ? 15.953 -15.875 -8.586 1 97 39 LEU B C 1
ATOM 2411 O O . LEU B 1 39 ? 16.109 -14.781 -8.039 1 97 39 LEU B O 1
ATOM 2415 N N . PHE B 1 40 ? 15.688 -16.953 -7.926 1 97.44 40 PHE B N 1
ATOM 2416 C CA . PHE B 1 40 ? 15.508 -16.969 -6.48 1 97.44 40 PHE B CA 1
ATOM 2417 C C . PHE B 1 40 ? 16.5 -17.922 -5.82 1 97.44 40 PHE B C 1
ATOM 2419 O O . PHE B 1 40 ? 16.844 -18.969 -6.387 1 97.44 40 PHE B O 1
ATOM 2426 N N . SER B 1 41 ? 16.938 -17.531 -4.668 1 96.56 41 SER B N 1
ATOM 2427 C CA . SER B 1 41 ? 17.641 -18.453 -3.793 1 96.56 41 SER B CA 1
ATOM 2428 C C . SER B 1 41 ? 16.688 -19.531 -3.254 1 96.56 41 SER B C 1
ATOM 2430 O O . SER B 1 41 ? 15.492 -19.281 -3.09 1 96.56 41 SER B O 1
ATOM 2432 N N . PRO B 1 42 ? 17.188 -20.766 -2.943 1 93.31 42 PRO B N 1
ATOM 2433 C CA . PRO B 1 42 ? 16.328 -21.812 -2.398 1 93.31 42 PRO B CA 1
ATOM 2434 C C . PRO B 1 42 ? 15.672 -21.422 -1.075 1 93.31 42 PRO B C 1
ATOM 2436 O O . PRO B 1 42 ? 14.633 -21.984 -0.704 1 93.31 42 PRO B O 1
ATOM 2439 N N . ASP B 1 43 ? 16.266 -20.438 -0.409 1 94 43 ASP B N 1
ATOM 2440 C CA . ASP B 1 43 ? 15.742 -20.031 0.893 1 94 43 ASP B CA 1
ATOM 2441 C C . ASP B 1 43 ? 15.125 -18.641 0.826 1 94 43 ASP B C 1
ATOM 2443 O O . ASP B 1 43 ? 15.109 -17.906 1.82 1 94 43 ASP B O 1
ATOM 2447 N N . ALA B 1 44 ? 14.711 -18.312 -0.368 1 97.5 44 ALA B N 1
ATOM 2448 C CA . ALA B 1 44 ? 14.117 -17 -0.537 1 97.5 44 ALA B CA 1
ATOM 2449 C C . ALA B 1 44 ? 13.008 -16.766 0.484 1 97.5 44 ALA B C 1
ATOM 2451 O O . ALA B 1 44 ? 12.188 -17.641 0.732 1 97.5 44 ALA B O 1
ATOM 2452 N N . THR B 1 45 ? 12.977 -15.609 1.167 1 97.81 45 THR B N 1
ATOM 2453 C CA . THR B 1 45 ? 12.031 -15.227 2.213 1 97.81 45 THR B CA 1
ATOM 2454 C C . THR B 1 45 ? 11.594 -13.773 2.041 1 97.81 45 THR B C 1
ATOM 2456 O O . THR B 1 45 ? 12.391 -12.914 1.667 1 97.81 45 THR B O 1
ATOM 2459 N N . GLY B 1 46 ? 10.359 -13.547 2.316 1 98.06 46 GLY B N 1
ATOM 2460 C CA . GLY B 1 46 ? 9.961 -12.156 2.17 1 98.06 46 GLY B CA 1
ATOM 2461 C C . GLY B 1 46 ? 8.578 -11.867 2.721 1 98.06 46 GLY B C 1
ATOM 2462 O O . GLY B 1 46 ? 7.879 -12.773 3.162 1 98.06 46 GLY B O 1
ATOM 2463 N N . ARG B 1 47 ? 8.273 -10.656 2.781 1 97.75 47 ARG B N 1
ATOM 2464 C CA . ARG B 1 47 ? 6.992 -10.109 3.223 1 97.75 47 ARG B CA 1
ATOM 2465 C C . ARG B 1 47 ? 6.316 -9.32 2.104 1 97.75 47 ARG B C 1
ATOM 2467 O O . ARG B 1 47 ? 6.969 -8.531 1.416 1 97.75 47 ARG B O 1
ATOM 2474 N N . VAL B 1 48 ? 5.047 -9.562 1.937 1 96.94 48 VAL B N 1
ATOM 2475 C CA . VAL B 1 48 ? 4.242 -8.805 0.985 1 96.94 48 VAL B CA 1
ATOM 2476 C C . VAL B 1 48 ? 3.006 -8.242 1.685 1 96.94 48 VAL B C 1
ATOM 2478 O O . VAL B 1 48 ? 2.123 -9 2.096 1 96.94 48 VAL B O 1
ATOM 2481 N N . SER B 1 49 ? 2.936 -6.957 1.861 1 95.38 49 SER B N 1
ATOM 2482 C CA . SER B 1 49 ? 1.683 -6.328 2.27 1 95.38 49 SER B CA 1
ATOM 2483 C C . SER B 1 49 ? 0.735 -6.168 1.086 1 95.38 49 SER B C 1
ATOM 2485 O O . SER B 1 49 ? 1.125 -5.648 0.038 1 95.38 49 SER B O 1
ATOM 2487 N N . PRO B 1 50 ? -0.492 -6.684 1.169 1 93.19 50 PRO B N 1
ATOM 2488 C CA . PRO B 1 50 ? -1.182 -7.043 2.41 1 93.19 50 PRO B CA 1
ATOM 2489 C C . PRO B 1 50 ? -1.364 -8.555 2.566 1 93.19 50 PRO B C 1
ATOM 2491 O O . PRO B 1 50 ? -2.381 -9 3.102 1 93.19 50 PRO B O 1
ATOM 2494 N N . VAL B 1 51 ? -0.528 -9.336 2.076 1 92.81 51 VAL B N 1
ATOM 2495 C CA . VAL B 1 51 ? -0.794 -10.766 1.946 1 92.81 51 VAL B CA 1
ATOM 2496 C C . VAL B 1 51 ? -0.16 -11.516 3.113 1 92.81 51 VAL B C 1
ATOM 2498 O O . VAL B 1 51 ? -0.714 -12.508 3.596 1 92.81 51 VAL B O 1
ATOM 2501 N N . GLY B 1 52 ? 1.095 -11.023 3.504 1 94.88 52 GLY B N 1
ATOM 2502 C CA . GLY B 1 52 ? 1.724 -11.656 4.652 1 94.88 52 GLY B CA 1
ATOM 2503 C C . GLY B 1 52 ? 3.162 -12.062 4.395 1 94.88 52 GLY B C 1
ATOM 2504 O O . GLY B 1 52 ? 3.822 -11.508 3.514 1 94.88 52 GLY B O 1
ATOM 2505 N N . ASP B 1 53 ? 3.623 -13.039 5.273 1 96.62 53 ASP B N 1
ATOM 2506 C CA . ASP B 1 53 ? 5.008 -13.492 5.242 1 96.62 53 ASP B CA 1
ATOM 2507 C C . ASP B 1 53 ? 5.137 -14.812 4.484 1 96.62 53 ASP B C 1
ATOM 2509 O O . ASP B 1 53 ? 4.254 -15.672 4.566 1 96.62 53 ASP B O 1
ATOM 2513 N N . PHE B 1 54 ? 6.227 -14.969 3.783 1 96.25 54 PHE B N 1
ATOM 2514 C CA . PHE B 1 54 ? 6.543 -16.172 3.027 1 96.25 54 PHE B CA 1
ATOM 2515 C C . PHE B 1 54 ? 7.941 -16.672 3.359 1 96.25 54 PHE B C 1
ATOM 2517 O O . PHE B 1 54 ? 8.898 -15.891 3.369 1 96.25 54 PHE B O 1
ATOM 2524 N N . THR B 1 55 ? 8.031 -17.938 3.629 1 95 55 THR B N 1
ATOM 2525 C CA . THR B 1 55 ? 9.32 -18.562 3.926 1 95 55 THR B CA 1
ATOM 2526 C C . THR B 1 55 ? 9.617 -19.688 2.943 1 95 55 THR B C 1
ATOM 2528 O O . THR B 1 55 ? 8.773 -20.562 2.717 1 95 55 THR B O 1
ATOM 2531 N N . GLY B 1 56 ? 10.828 -19.594 2.385 1 94.75 56 GLY B N 1
ATOM 2532 C CA . GLY B 1 56 ? 11.227 -20.594 1.419 1 94.75 56 GLY B CA 1
ATOM 2533 C C . GLY B 1 56 ? 10.844 -20.25 -0.006 1 94.75 56 GLY B C 1
ATOM 2534 O O . GLY B 1 56 ? 9.93 -19.453 -0.23 1 94.75 56 GLY B O 1
ATOM 2535 N N . PHE B 1 57 ? 11.484 -20.891 -0.947 1 95.25 57 PHE B N 1
ATOM 2536 C CA . PHE B 1 57 ? 11.336 -20.609 -2.369 1 95.25 57 PHE B CA 1
ATOM 2537 C C . PHE B 1 57 ? 9.906 -20.891 -2.83 1 95.25 57 PHE B C 1
ATOM 2539 O O . PHE B 1 57 ? 9.289 -20.062 -3.498 1 95.25 57 PHE B O 1
ATOM 2546 N N . ASN B 1 58 ? 9.359 -21.984 -2.449 1 93.19 58 ASN B N 1
ATOM 2547 C CA . ASN B 1 58 ? 8.055 -22.375 -2.982 1 93.19 58 ASN B CA 1
ATOM 2548 C C . ASN B 1 58 ? 6.961 -21.406 -2.562 1 93.19 58 ASN B C 1
ATOM 2550 O O . ASN B 1 58 ? 6.137 -21 -3.383 1 93.19 58 ASN B O 1
ATOM 2554 N N . ASP B 1 59 ? 6.965 -20.953 -1.282 1 92.94 59 ASP B N 1
ATOM 2555 C CA . ASP B 1 59 ? 5.977 -19.969 -0.821 1 92.94 59 ASP B CA 1
ATOM 2556 C C . ASP B 1 59 ? 6.125 -18.656 -1.562 1 92.94 59 ASP B C 1
ATOM 2558 O O . ASP B 1 59 ? 5.133 -18.047 -1.981 1 92.94 59 ASP B O 1
ATOM 2562 N N . SER B 1 60 ? 7.348 -18.312 -1.774 1 94.62 60 SER B N 1
ATOM 2563 C CA . SER B 1 60 ? 7.641 -17.047 -2.453 1 94.62 60 SER B CA 1
ATOM 2564 C C . SER B 1 60 ? 7.207 -17.094 -3.914 1 94.62 60 SER B C 1
ATOM 2566 O O . SER B 1 60 ? 6.508 -16.203 -4.387 1 94.62 60 SER B O 1
ATOM 2568 N N . CYS B 1 61 ? 7.586 -18.156 -4.52 1 93.19 61 CYS B N 1
ATOM 2569 C CA . CYS B 1 61 ? 7.312 -18.297 -5.945 1 93.19 61 CYS B CA 1
ATOM 2570 C C . CYS B 1 61 ? 5.812 -18.344 -6.215 1 93.19 61 CYS B C 1
ATOM 2572 O O . CYS B 1 61 ? 5.336 -17.75 -7.191 1 93.19 61 CYS B O 1
ATOM 2574 N N . GLU B 1 62 ? 5.051 -19.031 -5.406 1 91.12 62 GLU B N 1
ATOM 2575 C CA . GLU B 1 62 ? 3.605 -19.125 -5.594 1 91.12 62 GLU B CA 1
ATOM 2576 C C . GLU B 1 62 ? 2.949 -17.75 -5.488 1 91.12 62 GLU B C 1
ATOM 2578 O O . GLU B 1 62 ? 2.061 -17.406 -6.273 1 91.12 62 GLU B O 1
ATOM 2583 N N . TYR B 1 63 ? 3.387 -17.016 -4.508 1 90.94 63 TYR B N 1
ATOM 2584 C CA . TYR B 1 63 ? 2.857 -15.656 -4.395 1 90.94 63 TYR B CA 1
ATOM 2585 C C . TYR B 1 63 ? 3.109 -14.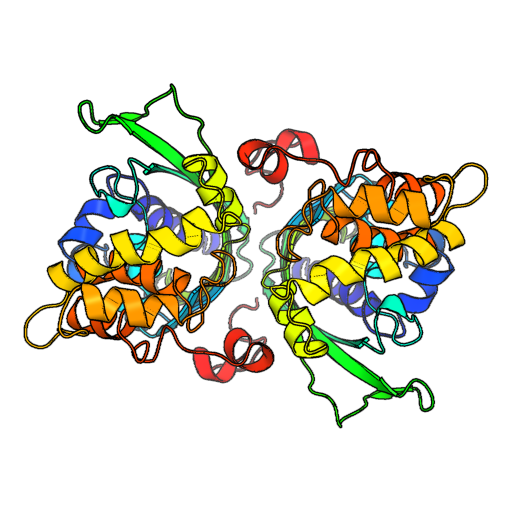859 -5.668 1 90.94 63 TYR B C 1
ATOM 2587 O O . TYR B 1 63 ? 2.201 -14.211 -6.191 1 90.94 63 TYR B O 1
ATOM 2595 N N . PHE B 1 64 ? 4.289 -14.914 -6.168 1 94.12 64 PHE B N 1
ATOM 2596 C CA . PHE B 1 64 ? 4.645 -14.078 -7.305 1 94.12 64 PHE B CA 1
ATOM 2597 C C . PHE B 1 64 ? 3.955 -14.562 -8.57 1 94.12 64 PHE B C 1
ATOM 2599 O O . PHE B 1 64 ? 3.508 -13.758 -9.391 1 94.12 64 PHE B O 1
ATOM 2606 N N . PHE B 1 65 ? 3.82 -15.875 -8.711 1 94.12 65 PHE B N 1
ATOM 2607 C CA . PHE B 1 65 ? 3.51 -16.359 -10.055 1 94.12 65 PHE B CA 1
ATOM 2608 C C . PHE B 1 65 ? 2.168 -17.078 -10.078 1 94.12 65 PHE B C 1
ATOM 2610 O O . PHE B 1 65 ? 1.443 -17.031 -11.07 1 94.12 65 PHE B O 1
ATOM 2617 N N . ALA B 1 66 ? 1.819 -17.688 -9.031 1 89.81 66 ALA B N 1
ATOM 2618 C CA . ALA B 1 66 ? 0.605 -18.5 -9.047 1 89.81 66 ALA B CA 1
ATOM 2619 C C . ALA B 1 66 ? -0.631 -17.641 -8.789 1 89.81 66 ALA B C 1
ATOM 2621 O O . ALA B 1 66 ? -1.758 -18.078 -9.031 1 89.81 66 ALA B O 1
ATOM 2622 N N . LEU B 1 67 ? -0.453 -16.438 -8.344 1 91.62 67 LEU B N 1
ATOM 2623 C CA . LEU B 1 67 ? -1.568 -15.508 -8.164 1 91.62 67 LEU B CA 1
ATOM 2624 C C . LEU B 1 67 ? -1.745 -14.625 -9.391 1 91.62 67 LEU B C 1
ATOM 2626 O O . LEU B 1 67 ? -2.715 -13.867 -9.484 1 91.62 67 LEU B O 1
ATOM 2630 N N . ALA B 1 68 ? -0.769 -14.719 -10.312 1 93.94 68 ALA B N 1
ATOM 2631 C CA . ALA B 1 68 ? -0.963 -14.031 -11.586 1 93.94 68 ALA B CA 1
ATOM 2632 C C . ALA B 1 68 ? -2.107 -14.656 -12.375 1 93.94 68 ALA B C 1
ATOM 2634 O O . ALA B 1 68 ? -2.156 -15.875 -12.555 1 93.94 68 ALA B O 1
ATOM 2635 N N . PRO B 1 69 ? -2.998 -13.836 -12.891 1 93 69 PRO B N 1
ATOM 2636 C CA . PRO B 1 69 ? -4.219 -14.375 -13.492 1 93 69 PRO B CA 1
ATOM 2637 C C . PRO B 1 69 ? -3.955 -15.117 -14.797 1 93 69 PRO B C 1
ATOM 2639 O O . PRO B 1 69 ? -3.107 -14.703 -15.594 1 93 69 PRO B O 1
ATOM 2642 N N . ASP B 1 70 ? -4.566 -16.188 -14.922 1 93.38 70 ASP B N 1
ATOM 2643 C CA . ASP B 1 70 ? -4.754 -16.922 -16.172 1 93.38 70 ASP B CA 1
ATOM 2644 C C . ASP B 1 70 ? -6.172 -16.734 -16.703 1 93.38 70 ASP B C 1
ATOM 2646 O O . ASP B 1 70 ? -7.137 -17.203 -16.094 1 93.38 70 ASP B O 1
ATOM 2650 N N . PRO B 1 71 ? -6.27 -16.078 -17.891 1 94.5 71 PRO B N 1
ATOM 2651 C CA . PRO B 1 71 ? -7.613 -15.758 -18.375 1 94.5 71 PRO B CA 1
ATOM 2652 C C . PRO B 1 71 ? -8.461 -17 -18.641 1 94.5 71 PRO B C 1
ATOM 2654 O O . PRO B 1 71 ? -9.688 -16.906 -18.734 1 94.5 71 PRO B O 1
ATOM 2657 N N . ASN B 1 72 ? -7.855 -18.172 -18.688 1 92.31 72 ASN B N 1
ATOM 2658 C CA . ASN B 1 72 ? -8.602 -19.406 -18.922 1 92.31 72 ASN B CA 1
ATOM 2659 C C . ASN B 1 72 ? -9.094 -20.016 -17.609 1 92.31 72 ASN B C 1
ATOM 2661 O O . ASN B 1 72 ? -9.875 -20.969 -17.625 1 92.31 72 ASN B O 1
ATOM 2665 N N . ASP B 1 73 ? -8.625 -19.531 -16.531 1 86.44 73 ASP B N 1
ATOM 2666 C CA . ASP B 1 73 ? -9.117 -19.922 -15.211 1 86.44 73 ASP B CA 1
ATOM 2667 C C . ASP B 1 73 ? -10.367 -19.125 -14.836 1 86.44 73 ASP B C 1
ATOM 2669 O O . ASP B 1 73 ? -10.336 -17.891 -14.812 1 86.44 73 ASP B O 1
ATOM 2673 N N . GLN B 1 74 ? -11.445 -19.812 -14.469 1 80.94 74 GLN B N 1
ATOM 2674 C CA . GLN B 1 74 ? -12.734 -19.188 -14.203 1 80.94 74 GLN B CA 1
ATOM 2675 C C . GLN B 1 74 ? -12.641 -18.219 -13.031 1 80.94 74 GLN B C 1
ATOM 2677 O O . GLN B 1 74 ? -13.367 -17.219 -12.984 1 80.94 74 GLN B O 1
ATOM 2682 N N . GLU B 1 75 ? -11.734 -18.453 -12.18 1 79.44 75 GLU B N 1
ATOM 2683 C CA . GLU B 1 75 ? -11.609 -17.641 -10.984 1 79.44 75 GLU B CA 1
ATOM 2684 C C . GLU B 1 75 ? -11.156 -16.219 -11.336 1 79.44 75 GLU B C 1
ATOM 2686 O O . GLU B 1 75 ? -11.43 -15.273 -10.602 1 79.44 75 GLU B O 1
ATOM 2691 N N . PHE B 1 76 ? -10.539 -16.062 -12.523 1 85.69 76 PHE B N 1
ATOM 2692 C CA . PHE B 1 76 ? -9.992 -14.758 -12.867 1 85.69 76 PHE B CA 1
ATOM 2693 C C . PHE B 1 76 ? -10.883 -14.055 -13.883 1 85.69 76 PHE B C 1
ATOM 2695 O O . PHE B 1 76 ? -10.594 -12.93 -14.289 1 85.69 76 PHE B O 1
ATOM 2702 N N . GLN B 1 77 ? -11.922 -14.664 -14.32 1 84.06 77 GLN B N 1
ATOM 2703 C CA . GLN B 1 77 ? -12.969 -14.047 -15.133 1 84.06 77 GLN B CA 1
ATOM 2704 C C . GLN B 1 77 ? -12.375 -13.383 -16.375 1 84.06 77 GLN B C 1
ATOM 2706 O O . GLN B 1 77 ? -12.711 -12.242 -16.688 1 84.06 77 GLN B O 1
ATOM 2711 N N . GLY B 1 78 ? -11.352 -14.039 -16.969 1 91.25 78 GLY B N 1
ATOM 2712 C CA . GLY B 1 78 ? -10.789 -13.586 -18.234 1 91.25 78 GLY B CA 1
ATOM 2713 C C . GLY B 1 78 ? -9.656 -12.594 -18.062 1 91.25 78 GLY B C 1
ATOM 2714 O O . GLY B 1 78 ? -9.078 -12.125 -19.047 1 91.25 78 GLY B O 1
ATOM 2715 N N . LEU B 1 79 ? -9.367 -12.273 -16.859 1 94.06 79 LEU B N 1
ATOM 2716 C CA . LEU B 1 79 ? -8.336 -11.273 -16.578 1 94.06 79 LEU B CA 1
ATOM 2717 C C . LEU B 1 79 ? -6.945 -11.875 -16.734 1 94.06 79 LEU B C 1
ATOM 2719 O O . LEU B 1 79 ? -6.719 -13.039 -16.391 1 94.06 79 LEU B O 1
ATOM 2723 N N . ALA B 1 80 ? -6.008 -11.062 -17.281 1 96.44 80 ALA B N 1
ATOM 2724 C CA . ALA B 1 80 ? -4.598 -11.438 -17.328 1 96.44 80 ALA B CA 1
ATOM 2725 C C . ALA B 1 80 ? -3.701 -10.203 -17.281 1 96.44 80 ALA B C 1
ATOM 2727 O O . ALA B 1 80 ? -4.148 -9.094 -17.578 1 96.44 80 ALA B O 1
ATOM 2728 N N . ILE B 1 81 ? -2.502 -10.398 -16.828 1 97.38 81 ILE B N 1
ATOM 2729 C CA . ILE B 1 81 ? -1.456 -9.391 -16.984 1 97.38 81 ILE B CA 1
ATOM 2730 C C . ILE B 1 81 ? -0.845 -9.508 -18.375 1 97.38 81 ILE B C 1
ATOM 2732 O O . ILE B 1 81 ? -0.323 -10.562 -18.75 1 97.38 81 ILE B O 1
ATOM 2736 N N . TYR B 1 82 ? -0.875 -8.422 -19.172 1 97.94 82 TYR B N 1
ATOM 2737 C CA . TYR B 1 82 ? -0.372 -8.539 -20.531 1 97.94 82 TYR B CA 1
ATOM 2738 C C . TYR B 1 82 ? 0.961 -7.82 -20.688 1 97.94 82 TYR B C 1
ATOM 2740 O O . TYR B 1 82 ? 1.646 -7.98 -21.703 1 97.94 82 TYR B O 1
ATOM 2748 N N . GLN B 1 83 ? 1.32 -7.078 -19.703 1 98.19 83 GLN B N 1
ATOM 2749 C CA . GLN B 1 83 ? 2.572 -6.332 -19.734 1 98.19 83 GLN B CA 1
ATOM 2750 C C . GLN B 1 83 ? 3.057 -5.996 -18.328 1 98.19 83 GLN B C 1
ATOM 2752 O O . GLN B 1 83 ? 2.254 -5.688 -17.453 1 98.19 83 GLN B O 1
ATOM 2757 N N . ALA B 1 84 ? 4.355 -6.121 -18.125 1 98.38 84 ALA B N 1
ATOM 2758 C CA . ALA B 1 84 ? 5.012 -5.754 -16.875 1 98.38 84 ALA B CA 1
ATOM 2759 C C . ALA B 1 84 ? 6.195 -4.824 -17.109 1 98.38 84 ALA B C 1
ATOM 2761 O O . ALA B 1 84 ? 7.16 -5.203 -17.781 1 98.38 84 ALA B O 1
ATOM 2762 N N . ASP B 1 85 ? 6.129 -3.607 -16.609 1 98.06 85 ASP B N 1
ATOM 2763 C CA . ASP B 1 85 ? 7.195 -2.631 -16.781 1 98.06 85 ASP B CA 1
ATOM 2764 C C . ASP B 1 85 ? 7.766 -2.186 -15.438 1 98.06 85 ASP B C 1
ATOM 2766 O O . ASP B 1 85 ? 7.031 -1.686 -14.578 1 98.06 85 ASP B O 1
ATOM 2770 N N . VAL B 1 86 ? 9.086 -2.426 -15.25 1 98.56 86 VAL B N 1
ATOM 2771 C CA . VAL B 1 86 ? 9.75 -1.771 -14.125 1 98.56 86 VAL B CA 1
ATOM 2772 C C . VAL B 1 86 ? 9.875 -0.275 -14.398 1 98.56 86 VAL B C 1
ATOM 2774 O O . VAL B 1 86 ? 10.672 0.142 -15.242 1 98.56 86 VAL B O 1
ATOM 2777 N N . VAL B 1 87 ? 9.164 0.558 -13.609 1 98.5 87 VAL B N 1
ATOM 2778 C CA . VAL B 1 87 ? 9.055 1.97 -13.953 1 98.5 87 VAL B CA 1
ATOM 2779 C C . VAL B 1 87 ? 9.906 2.807 -13.008 1 98.5 87 VAL B C 1
ATOM 2781 O O . VAL B 1 87 ? 10.195 3.973 -13.289 1 98.5 87 VAL B O 1
ATOM 2784 N N . GLU B 1 88 ? 10.297 2.348 -11.922 1 98.75 88 GLU B N 1
ATOM 2785 C CA . GLU B 1 88 ? 11.234 2.945 -10.984 1 98.75 88 GLU B CA 1
ATOM 2786 C C . GLU B 1 88 ? 12.266 1.922 -10.508 1 98.75 88 GLU B C 1
ATOM 2788 O O . GLU B 1 88 ? 11.93 0.757 -10.281 1 98.75 88 GLU B O 1
ATOM 2793 N N . PHE B 1 89 ? 13.531 2.389 -10.438 1 98.81 89 PHE B N 1
ATOM 2794 C CA . PHE B 1 89 ? 14.578 1.438 -10.086 1 98.81 89 PHE B CA 1
ATOM 2795 C C . PHE B 1 89 ? 15.82 2.162 -9.57 1 98.81 89 PHE B C 1
ATOM 2797 O O . PHE B 1 89 ? 16.25 3.156 -10.156 1 98.81 89 PHE B O 1
ATOM 2804 N N . THR B 1 90 ? 16.312 1.648 -8.477 1 98.69 90 THR B N 1
ATOM 2805 C CA . THR B 1 90 ? 17.641 2.062 -8.008 1 98.69 90 THR B CA 1
ATOM 2806 C C . THR B 1 90 ? 18.312 0.931 -7.25 1 98.69 90 THR B C 1
ATOM 2808 O O . THR B 1 90 ? 17.656 0.135 -6.578 1 98.69 90 THR B O 1
ATOM 2811 N N . SER B 1 91 ? 19.594 0.788 -7.422 1 98.19 91 SER B N 1
ATOM 2812 C CA . SER B 1 91 ? 20.453 -0.168 -6.73 1 98.19 91 SER B CA 1
ATOM 2813 C C . SER B 1 91 ? 21.766 0.472 -6.324 1 98.19 91 SER B C 1
ATOM 2815 O O . SER B 1 91 ? 22.656 0.667 -7.16 1 98.19 91 SER B O 1
ATOM 2817 N N . GLY B 1 92 ? 21.922 0.708 -4.992 1 96.38 92 GLY B N 1
ATOM 2818 C CA . GLY B 1 92 ? 23.062 1.466 -4.504 1 96.38 92 GLY B CA 1
ATOM 2819 C C . GLY B 1 92 ? 24.25 0.593 -4.156 1 96.38 92 GLY B C 1
ATOM 2820 O O . GLY B 1 92 ? 25.375 1.088 -4.027 1 96.38 92 GLY B O 1
ATOM 2821 N N . CYS B 1 93 ? 24.094 -0.699 -3.975 1 96.69 93 CYS B N 1
ATOM 2822 C CA . CYS B 1 93 ? 25.141 -1.683 -3.705 1 96.69 93 CYS B CA 1
ATOM 2823 C C . CYS B 1 93 ? 24.797 -3.027 -4.336 1 96.69 93 CYS B C 1
ATOM 2825 O O . CYS B 1 93 ? 23.672 -3.227 -4.812 1 96.69 93 CYS B O 1
ATOM 2827 N N . PRO B 1 94 ? 25.672 -3.93 -4.398 1 97.19 94 PRO B N 1
ATOM 2828 C CA . PRO B 1 94 ? 25.484 -5.145 -5.195 1 97.19 94 PRO B CA 1
ATOM 2829 C C . PRO B 1 94 ? 24.312 -5.988 -4.715 1 97.19 94 PRO B C 1
ATOM 2831 O O . PRO B 1 94 ? 23.672 -6.68 -5.516 1 97.19 94 PRO B O 1
ATOM 2834 N N . ASN B 1 95 ? 23.953 -5.883 -3.473 1 98 95 ASN B N 1
ATOM 2835 C CA . ASN B 1 95 ? 23 -6.859 -2.955 1 98 95 ASN B CA 1
ATOM 2836 C C . ASN B 1 95 ? 21.625 -6.23 -2.719 1 98 95 ASN B C 1
ATOM 2838 O O . ASN B 1 95 ? 20.688 -6.906 -2.281 1 98 95 ASN B O 1
ATOM 2842 N N . ILE B 1 96 ? 21.5 -4.941 -2.961 1 98.5 96 ILE B N 1
ATOM 2843 C CA . ILE B 1 96 ? 20.234 -4.305 -2.617 1 98.5 96 ILE B CA 1
ATOM 2844 C C . ILE B 1 96 ? 19.719 -3.52 -3.816 1 98.5 96 ILE B C 1
ATOM 2846 O O . ILE B 1 96 ? 20.469 -2.822 -4.492 1 98.5 96 ILE B O 1
ATOM 2850 N N . ALA B 1 97 ? 18.438 -3.652 -4.113 1 98.75 97 ALA B N 1
ATOM 2851 C CA . ALA B 1 97 ? 17.734 -2.822 -5.086 1 98.75 97 ALA B CA 1
ATOM 2852 C C . ALA B 1 97 ? 16.312 -2.508 -4.617 1 98.75 97 ALA B C 1
ATOM 2854 O O . ALA B 1 97 ? 15.805 -3.148 -3.697 1 98.75 97 ALA B O 1
ATOM 2855 N N . ALA B 1 98 ? 15.766 -1.498 -5.129 1 98.94 98 ALA B N 1
ATOM 2856 C CA . ALA B 1 98 ? 14.352 -1.169 -5 1 98.94 98 ALA B CA 1
ATOM 2857 C C . ALA B 1 98 ? 13.719 -0.929 -6.367 1 98.94 98 ALA B C 1
ATOM 2859 O O . ALA B 1 98 ? 14.367 -0.409 -7.277 1 98.94 98 ALA B O 1
ATOM 2860 N N . SER B 1 99 ? 12.438 -1.346 -6.484 1 98.94 99 SER B N 1
ATOM 2861 C CA . SER B 1 99 ? 11.781 -1.203 -7.777 1 98.94 99 SER B CA 1
ATOM 2862 C C . SER B 1 99 ? 10.289 -0.968 -7.617 1 98.94 99 SER B C 1
ATOM 2864 O O . SER B 1 99 ? 9.711 -1.275 -6.57 1 98.94 99 SER B O 1
ATOM 2866 N N . VAL B 1 100 ? 9.688 -0.341 -8.578 1 98.81 100 VAL B N 1
ATOM 2867 C CA . VAL B 1 100 ? 8.25 -0.308 -8.812 1 98.81 100 VAL B CA 1
ATOM 2868 C C . VAL B 1 100 ? 7.93 -0.934 -10.164 1 98.81 100 VAL B C 1
ATOM 2870 O O . VAL B 1 100 ? 8.578 -0.624 -11.164 1 98.81 100 VAL B O 1
ATOM 2873 N N . VAL B 1 101 ? 7.016 -1.83 -10.172 1 98.75 101 VAL B N 1
ATOM 2874 C CA . VAL B 1 101 ? 6.555 -2.406 -11.43 1 98.75 101 VAL B CA 1
ATOM 2875 C C . VAL B 1 101 ? 5.082 -2.062 -11.648 1 98.75 101 VAL B C 1
ATOM 2877 O O . VAL B 1 101 ? 4.289 -2.064 -10.703 1 98.75 101 VAL B O 1
ATOM 2880 N N . TYR B 1 102 ? 4.676 -1.668 -12.852 1 98.25 102 TYR B N 1
ATOM 2881 C CA . TYR B 1 102 ? 3.295 -1.584 -13.312 1 98.25 102 TYR B CA 1
ATOM 2882 C C . TYR B 1 102 ? 2.908 -2.826 -14.109 1 98.25 102 TYR B C 1
ATOM 2884 O O . TYR B 1 102 ? 3.461 -3.08 -15.18 1 98.25 102 TYR B O 1
ATOM 2892 N N . LEU B 1 103 ? 2.049 -3.602 -13.531 1 98.12 103 LEU B N 1
ATOM 2893 C CA . LEU B 1 103 ? 1.463 -4.77 -14.18 1 98.12 103 LEU B CA 1
ATOM 2894 C C . LEU B 1 103 ? 0.162 -4.398 -14.891 1 98.12 103 LEU B C 1
ATOM 2896 O O . LEU B 1 103 ? -0.869 -4.211 -14.242 1 98.12 103 LEU B O 1
ATOM 2900 N N . ARG B 1 104 ? 0.257 -4.344 -16.203 1 97.69 104 ARG B N 1
ATOM 2901 C CA . ARG B 1 104 ? -0.905 -3.965 -17 1 97.69 104 ARG B CA 1
ATOM 2902 C C . ARG B 1 104 ? -1.84 -5.152 -17.219 1 97.69 104 ARG B C 1
ATOM 2904 O O . ARG B 1 104 ? -1.399 -6.234 -17.609 1 97.69 104 ARG B O 1
ATOM 2911 N N . THR B 1 105 ? -3.117 -4.93 -16.953 1 97.12 105 THR B N 1
ATOM 2912 C CA . THR B 1 105 ? -4.078 -6.027 -16.969 1 97.12 105 THR B CA 1
ATOM 2913 C C . THR B 1 105 ? -5.211 -5.738 -17.938 1 97.12 105 THR B C 1
ATOM 2915 O O . THR B 1 105 ? -5.578 -4.582 -18.156 1 97.12 105 THR B O 1
ATOM 2918 N N . ALA B 1 106 ? -5.699 -6.77 -18.531 1 96.44 106 ALA B N 1
ATOM 2919 C CA . ALA B 1 106 ? -6.824 -6.703 -19.453 1 96.44 106 ALA B CA 1
ATOM 2920 C C . ALA B 1 106 ? -7.637 -7.992 -19.422 1 96.44 106 ALA B C 1
ATOM 2922 O O . ALA B 1 106 ? -7.164 -9.023 -18.938 1 96.44 106 ALA B O 1
ATOM 2923 N N . LYS B 1 107 ? -8.828 -7.871 -19.906 1 95.62 107 LYS B N 1
ATOM 2924 C CA . LYS B 1 107 ? -9.617 -9.07 -20.188 1 95.62 107 LYS B CA 1
ATOM 2925 C C . LYS B 1 107 ? -9.242 -9.664 -21.547 1 95.62 107 LYS B C 1
ATOM 2927 O O . LYS B 1 107 ? -9 -8.938 -22.5 1 95.62 107 LYS B O 1
ATOM 2932 N N . TYR B 1 108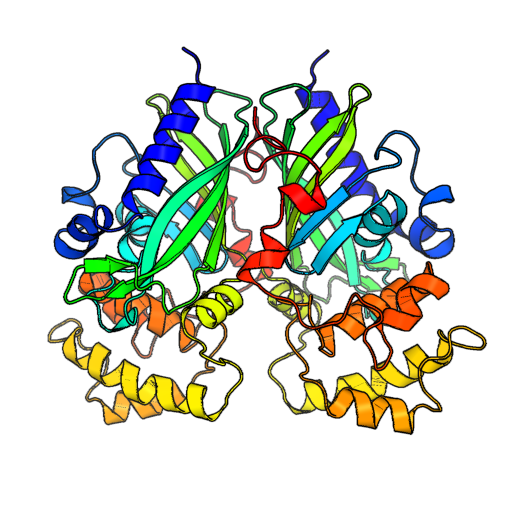 ? -9.203 -10.961 -21.547 1 95.94 108 TYR B N 1
ATOM 2933 C CA . TYR B 1 108 ? -8.938 -11.68 -22.781 1 95.94 108 TYR B CA 1
ATOM 2934 C C . TYR B 1 108 ? -10.195 -12.359 -23.297 1 95.94 108 TYR B C 1
ATOM 2936 O O . TYR B 1 108 ? -11.008 -12.859 -22.531 1 95.94 108 TYR B O 1
ATOM 2944 N N . ASP B 1 109 ? -10.375 -12.305 -24.641 1 94.5 109 ASP B N 1
ATOM 2945 C CA . ASP B 1 109 ? -11.258 -13.266 -25.297 1 94.5 109 ASP B CA 1
ATOM 2946 C C . ASP B 1 109 ? -10.641 -14.664 -25.312 1 94.5 109 ASP B C 1
ATOM 2948 O O . ASP B 1 109 ? -9.688 -14.914 -26.047 1 94.5 109 ASP B O 1
ATOM 2952 N N . THR B 1 110 ? -11.18 -15.5 -24.5 1 90.06 110 THR B N 1
ATOM 2953 C CA . THR B 1 110 ? -10.562 -16.797 -24.297 1 90.06 110 THR B CA 1
ATOM 2954 C C . THR B 1 110 ? -10.68 -17.656 -25.562 1 90.06 110 THR B C 1
ATOM 2956 O O . THR B 1 110 ? -9.977 -18.656 -25.703 1 90.06 110 THR B O 1
ATOM 2959 N N . LYS B 1 111 ? -11.539 -17.281 -26.531 1 92.5 111 LYS B N 1
ATOM 2960 C CA . LYS B 1 111 ? -11.672 -18 -27.797 1 92.5 111 LYS B CA 1
ATOM 2961 C C . LYS B 1 111 ? -10.562 -17.609 -28.766 1 92.5 111 LYS B C 1
ATOM 2963 O O . LYS B 1 111 ? -10 -18.484 -29.438 1 92.5 111 LYS B O 1
ATOM 2968 N N . THR B 1 112 ? -10.203 -16.391 -28.781 1 93.69 112 THR B N 1
ATOM 2969 C CA . THR B 1 112 ? -9.211 -15.906 -29.734 1 93.69 112 THR B CA 1
ATOM 2970 C C . THR B 1 112 ? -7.871 -15.68 -29.047 1 93.69 112 THR B C 1
ATOM 2972 O O . THR B 1 112 ? -6.852 -15.484 -29.719 1 93.69 112 THR B O 1
ATOM 2975 N N . ASN B 1 113 ? -7.938 -15.75 -27.688 1 91.12 113 ASN B N 1
ATOM 2976 C CA . ASN B 1 113 ? -6.742 -15.523 -26.875 1 91.12 113 ASN B CA 1
ATOM 2977 C C . ASN B 1 113 ? -6.113 -14.164 -27.188 1 91.12 113 ASN B C 1
ATOM 2979 O O . ASN B 1 113 ? -4.902 -14.07 -27.391 1 91.12 113 ASN B O 1
ATOM 2983 N N . THR B 1 114 ? -6.898 -13.219 -27.359 1 95.31 114 THR B N 1
ATOM 2984 C CA . THR B 1 114 ? -6.477 -11.844 -27.578 1 95.31 114 THR B CA 1
ATOM 2985 C C . THR B 1 114 ? -7.148 -10.906 -26.578 1 95.31 114 THR B C 1
ATOM 2987 O O . THR B 1 114 ? -8.188 -11.242 -26 1 95.31 114 THR B O 1
ATOM 2990 N N . ILE B 1 115 ? -6.523 -9.82 -26.375 1 96.38 115 ILE B N 1
ATOM 2991 C CA . ILE B 1 115 ? -7.086 -8.82 -25.469 1 96.38 115 ILE B CA 1
ATOM 2992 C C . ILE B 1 115 ? -8.453 -8.375 -25.984 1 96.38 115 ILE B C 1
ATOM 2994 O O . ILE B 1 115 ? -8.617 -8.102 -27.172 1 96.38 115 ILE B O 1
ATOM 2998 N N . ASP B 1 116 ? -9.414 -8.406 -25.141 1 95.81 116 ASP B N 1
ATOM 2999 C CA . ASP B 1 116 ? -10.742 -7.883 -25.422 1 95.81 116 ASP B CA 1
ATOM 3000 C C . ASP B 1 116 ? -10.805 -6.375 -25.203 1 95.81 116 ASP B C 1
ATOM 3002 O O . ASP B 1 116 ? -11.008 -5.918 -24.078 1 95.81 116 ASP B O 1
ATOM 3006 N N . HIS B 1 117 ? -10.734 -5.637 -26.234 1 93.19 117 HIS B N 1
ATOM 3007 C CA . HIS B 1 117 ? -10.602 -4.188 -26.156 1 93.19 117 HIS B CA 1
ATOM 3008 C C . HIS B 1 117 ? -11.922 -3.525 -25.781 1 93.19 117 HIS B C 1
ATOM 3010 O O . HIS B 1 117 ? -11.977 -2.311 -25.578 1 93.19 117 HIS B O 1
ATOM 3016 N N . SER B 1 118 ? -12.969 -4.301 -25.703 1 92.75 118 SER B N 1
ATOM 3017 C CA . SER B 1 118 ? -14.242 -3.742 -25.266 1 92.75 118 SER B CA 1
ATOM 3018 C C . SER B 1 118 ? -14.289 -3.541 -23.766 1 92.75 118 SER B C 1
ATOM 3020 O O . SER B 1 118 ? -15.195 -2.896 -23.234 1 92.75 118 SER B O 1
ATOM 3022 N N . HIS B 1 119 ? -13.344 -4.113 -23.062 1 91.56 119 HIS B N 1
ATOM 3023 C CA . HIS B 1 119 ? -13.219 -3.941 -21.625 1 91.56 119 HIS B CA 1
ATOM 3024 C C . HIS B 1 119 ? -12.047 -3.029 -21.281 1 91.56 119 HIS B C 1
ATOM 3026 O O . HIS B 1 119 ? -11.055 -2.984 -22 1 91.56 119 HIS B O 1
ATOM 3032 N N . PRO B 1 120 ? -12.25 -2.328 -20.188 1 90 120 PRO B N 1
ATOM 3033 C CA . PRO B 1 120 ? -11.156 -1.426 -19.812 1 90 120 PRO B CA 1
ATOM 3034 C C . PRO B 1 120 ? -9.898 -2.172 -19.375 1 90 120 PRO B C 1
ATOM 3036 O O . PRO B 1 120 ? -9.992 -3.271 -18.812 1 90 120 PRO B O 1
ATOM 3039 N N . VAL B 1 121 ? -8.75 -1.546 -19.594 1 94.12 121 VAL B N 1
ATOM 3040 C CA . VAL B 1 121 ? -7.473 -2.018 -19.062 1 94.12 121 VAL B CA 1
ATOM 3041 C C . VAL B 1 121 ? -7.188 -1.34 -17.734 1 94.12 121 VAL B C 1
ATOM 3043 O O . VAL B 1 121 ? -7.766 -0.294 -17.422 1 94.12 121 VAL B O 1
ATOM 3046 N N . SER B 1 122 ? -6.461 -1.951 -16.938 1 95.75 122 SER B N 1
ATOM 3047 C CA . SER B 1 122 ? -6.07 -1.39 -15.656 1 95.75 122 SER B CA 1
ATOM 3048 C C . SER B 1 122 ? -4.613 -1.709 -15.336 1 95.75 122 SER B C 1
ATOM 3050 O O . SER B 1 122 ? -3.904 -2.297 -16.156 1 95.75 122 SER B O 1
ATOM 3052 N N . THR B 1 123 ? -4.168 -1.178 -14.211 1 96.94 123 THR B N 1
ATOM 3053 C CA . THR B 1 123 ? -2.775 -1.342 -13.805 1 96.94 123 THR B CA 1
ATOM 3054 C C . THR B 1 123 ? -2.678 -1.686 -12.328 1 96.94 123 THR B C 1
ATOM 3056 O O . THR B 1 123 ? -3.322 -1.047 -11.492 1 96.94 123 THR B O 1
ATOM 3059 N N . LEU B 1 124 ? -1.977 -2.758 -12.047 1 97.12 124 LEU B N 1
ATOM 3060 C CA . LEU B 1 124 ? -1.588 -3.086 -10.68 1 97.12 124 LEU B CA 1
ATOM 3061 C C . LEU B 1 124 ? -0.134 -2.705 -10.422 1 97.12 124 LEU B C 1
ATOM 3063 O O . LEU B 1 124 ? 0.745 -3.008 -11.234 1 97.12 124 LEU B O 1
ATOM 3067 N N . ALA B 1 125 ? 0.088 -2.006 -9.367 1 97.75 125 ALA B N 1
ATOM 3068 C CA . ALA B 1 125 ? 1.459 -1.651 -9.008 1 97.75 125 ALA B CA 1
ATOM 3069 C C . ALA B 1 125 ? 1.986 -2.547 -7.891 1 97.75 125 ALA B C 1
ATOM 3071 O O . ALA B 1 125 ? 1.229 -2.961 -7.012 1 97.75 125 ALA B O 1
ATOM 3072 N N . GLN B 1 126 ? 3.246 -2.818 -7.93 1 98.19 126 GLN B N 1
ATOM 3073 C CA . GLN B 1 126 ? 3.977 -3.412 -6.812 1 98.19 126 GLN B CA 1
ATOM 3074 C C . GLN B 1 126 ? 5.277 -2.662 -6.547 1 98.19 126 GLN B C 1
ATOM 3076 O O . GLN B 1 126 ? 6.055 -2.404 -7.469 1 98.19 126 GLN B O 1
ATOM 3081 N N . VAL B 1 127 ? 5.527 -2.238 -5.359 1 98.81 127 VAL B N 1
ATOM 3082 C CA . VAL B 1 127 ? 6.789 -1.656 -4.91 1 98.81 127 VAL B CA 1
ATOM 3083 C C . VAL B 1 127 ? 7.523 -2.648 -4.012 1 98.81 127 VAL B C 1
ATOM 3085 O O . VAL B 1 127 ? 6.902 -3.35 -3.209 1 98.81 127 VAL B O 1
ATOM 3088 N N . ALA B 1 128 ? 8.891 -2.738 -4.188 1 98.88 128 ALA B N 1
ATOM 3089 C CA . ALA B 1 128 ? 9.594 -3.766 -3.426 1 98.88 128 ALA B CA 1
ATOM 3090 C C . ALA B 1 128 ? 11.047 -3.363 -3.18 1 98.88 128 ALA B C 1
ATOM 3092 O O . ALA B 1 128 ? 11.641 -2.637 -3.98 1 98.88 128 ALA B O 1
ATOM 3093 N N . PHE B 1 129 ? 11.578 -3.744 -2.064 1 98.94 129 PHE B N 1
ATOM 3094 C CA . PHE B 1 129 ? 13.008 -3.865 -1.806 1 98.94 129 PHE B CA 1
ATOM 3095 C C . PHE B 1 129 ? 13.461 -5.312 -1.957 1 98.94 129 PHE B C 1
ATOM 3097 O O . PHE B 1 129 ? 12.758 -6.238 -1.542 1 98.94 129 PHE B O 1
ATOM 3104 N N . TRP B 1 130 ? 14.617 -5.441 -2.533 1 98.81 130 TRP B N 1
ATOM 3105 C CA . TRP B 1 130 ? 15.188 -6.75 -2.828 1 98.81 130 TRP B CA 1
ATOM 3106 C C . TRP B 1 130 ? 16.594 -6.875 -2.229 1 98.81 130 TRP B C 1
ATOM 3108 O O . TRP B 1 130 ? 17.375 -5.93 -2.27 1 98.81 130 TRP B O 1
ATOM 3118 N N . GLN B 1 131 ? 16.875 -8.016 -1.717 1 98.69 131 GLN B N 1
ATOM 3119 C CA . GLN B 1 131 ? 18.25 -8.406 -1.391 1 98.69 131 GLN B CA 1
ATOM 3120 C C . GLN B 1 131 ? 18.688 -9.609 -2.213 1 98.69 131 GLN B C 1
ATOM 3122 O O . GLN B 1 131 ? 17.969 -10.617 -2.271 1 98.69 131 GLN B O 1
ATOM 3127 N N . PHE B 1 132 ? 19.812 -9.5 -2.764 1 98.38 132 PHE B N 1
ATOM 3128 C CA . PHE B 1 132 ? 20.359 -10.531 -3.646 1 98.38 132 PHE B CA 1
ATOM 3129 C C . PHE B 1 132 ? 21.547 -11.242 -2.996 1 98.38 132 PHE B C 1
ATOM 3131 O O . PHE B 1 132 ? 22.312 -10.617 -2.262 1 98.38 132 PHE B O 1
ATOM 3138 N N . ASP B 1 133 ? 21.641 -12.492 -3.307 1 96.69 133 ASP B N 1
ATOM 3139 C CA . ASP B 1 133 ? 22.859 -13.188 -2.908 1 96.69 133 ASP B CA 1
ATOM 3140 C C . ASP B 1 133 ? 23.984 -12.922 -3.898 1 96.69 133 ASP B C 1
ATOM 3142 O O . ASP B 1 133 ? 23.844 -12.094 -4.809 1 96.69 133 ASP B O 1
ATOM 3146 N N . SER B 1 134 ? 25.156 -13.562 -3.688 1 94 134 SER B N 1
ATOM 3147 C CA . SER B 1 134 ? 26.359 -13.258 -4.465 1 94 134 SER B CA 1
ATOM 3148 C C . SER B 1 134 ? 26.188 -13.68 -5.922 1 94 134 SER B C 1
ATOM 3150 O O . SER B 1 134 ? 26.938 -13.234 -6.793 1 94 134 SER B O 1
ATOM 3152 N N . TYR B 1 135 ? 25.219 -14.516 -6.234 1 93.62 135 TYR B N 1
ATOM 3153 C CA . TYR B 1 135 ? 24.984 -15 -7.59 1 93.62 135 TYR B CA 1
ATOM 3154 C C . TYR B 1 135 ? 23.938 -14.156 -8.297 1 93.62 135 TYR B C 1
ATOM 3156 O O . TYR B 1 135 ? 23.641 -14.383 -9.469 1 93.62 135 TYR B O 1
ATOM 3164 N N . GLY B 1 136 ? 23.297 -13.188 -7.523 1 96.31 136 GLY B N 1
ATOM 3165 C CA . GLY B 1 136 ? 22.297 -12.328 -8.117 1 96.31 136 GLY B CA 1
ATOM 3166 C C . GLY B 1 136 ? 20.891 -12.875 -7.977 1 96.31 136 GLY B C 1
ATOM 3167 O O . GLY B 1 136 ? 19.953 -12.406 -8.641 1 96.31 136 GLY B O 1
ATOM 3168 N N . ARG B 1 137 ? 20.781 -13.938 -7.141 1 98.12 137 ARG B N 1
ATOM 3169 C CA . ARG B 1 137 ? 19.469 -14.5 -6.871 1 98.12 137 ARG B CA 1
ATOM 3170 C C . ARG B 1 137 ? 18.781 -13.773 -5.719 1 98.12 137 ARG B C 1
ATOM 3172 O O . ARG B 1 137 ? 19.438 -13.406 -4.738 1 98.12 137 ARG B O 1
ATOM 3179 N N . VAL B 1 138 ? 17.469 -13.617 -5.836 1 98.38 138 VAL B N 1
ATOM 3180 C CA . VAL B 1 138 ? 16.719 -12.977 -4.754 1 98.38 138 VAL B CA 1
ATOM 3181 C C . VAL B 1 138 ? 16.766 -13.859 -3.508 1 98.38 138 VAL B C 1
ATOM 3183 O O . VAL B 1 138 ? 16.297 -15.008 -3.533 1 98.38 138 VAL B O 1
ATOM 3186 N N . GLU B 1 139 ? 17.297 -13.32 -2.484 1 98.06 139 GLU B N 1
ATOM 3187 C CA . GLU B 1 139 ? 17.375 -14.016 -1.201 1 98.06 139 GLU B CA 1
ATOM 3188 C C . GLU B 1 139 ? 16.281 -13.539 -0.254 1 98.06 139 GLU B C 1
ATOM 3190 O O . GLU B 1 139 ? 15.734 -14.32 0.529 1 98.06 139 GLU B O 1
ATOM 3195 N N . ARG B 1 140 ? 15.984 -12.305 -0.247 1 98.5 140 ARG B N 1
ATOM 3196 C CA . ARG B 1 140 ? 14.945 -11.703 0.58 1 98.5 140 ARG B CA 1
ATOM 3197 C C . ARG B 1 140 ? 14.227 -10.594 -0.17 1 98.5 140 ARG B C 1
ATOM 3199 O O . ARG B 1 140 ? 14.789 -9.992 -1.091 1 98.5 140 ARG B O 1
ATOM 3206 N N . TYR B 1 141 ? 12.992 -10.344 0.163 1 98.69 141 TYR B N 1
ATOM 3207 C CA . TYR B 1 141 ? 12.234 -9.25 -0.438 1 98.69 141 TYR B CA 1
ATOM 3208 C C . TYR B 1 141 ? 11.234 -8.672 0.55 1 98.69 141 TYR B C 1
ATOM 3210 O O . TYR B 1 141 ? 10.82 -9.352 1.494 1 98.69 141 TYR B O 1
ATOM 3218 N N . HIS B 1 142 ? 10.969 -7.492 0.509 1 98.62 142 HIS B N 1
ATOM 3219 C CA . HIS B 1 142 ? 9.914 -6.742 1.181 1 98.62 142 HIS B CA 1
ATOM 3220 C C . HIS B 1 142 ? 9.078 -5.941 0.182 1 98.62 142 HIS B C 1
ATOM 3222 O O . HIS B 1 142 ? 9.578 -4.984 -0.418 1 98.62 142 HIS B O 1
ATOM 3228 N N . ALA B 1 143 ? 7.809 -6.371 -0.02 1 98.5 143 ALA B N 1
ATOM 3229 C CA . ALA B 1 143 ? 7.02 -5.832 -1.127 1 98.5 143 ALA B CA 1
ATOM 3230 C C . ALA B 1 143 ? 5.656 -5.348 -0.643 1 98.5 143 ALA B C 1
ATOM 3232 O O . ALA B 1 143 ? 5.195 -5.738 0.431 1 98.5 143 ALA B O 1
ATOM 3233 N N . TRP B 1 144 ? 5.07 -4.488 -1.367 1 98.25 144 TRP B N 1
ATOM 3234 C CA . TRP B 1 144 ? 3.74 -3.93 -1.143 1 98.25 144 TRP B CA 1
ATOM 3235 C C . TRP B 1 144 ? 2.941 -3.885 -2.441 1 98.25 144 TRP B C 1
ATOM 3237 O O . TRP B 1 144 ? 3.482 -3.553 -3.498 1 98.25 144 TRP B O 1
ATOM 3247 N N . ILE B 1 145 ? 1.722 -4.234 -2.357 1 96.94 145 ILE B N 1
ATOM 3248 C CA . ILE B 1 145 ? 0.76 -4.098 -3.445 1 96.94 145 ILE B CA 1
ATOM 3249 C C . ILE B 1 145 ? -0.382 -3.182 -3.012 1 96.94 145 ILE B C 1
ATOM 3251 O O . ILE B 1 145 ? -1.38 -3.645 -2.453 1 96.94 145 ILE B O 1
ATOM 3255 N N . PRO B 1 146 ? -0.234 -1.951 -3.355 1 95.69 146 PRO B N 1
ATOM 3256 C CA . PRO B 1 146 ? -1.263 -1.006 -2.916 1 95.69 146 PRO B CA 1
ATOM 3257 C C . PRO B 1 146 ? -2.539 -1.091 -3.75 1 95.69 146 PRO B C 1
ATOM 3259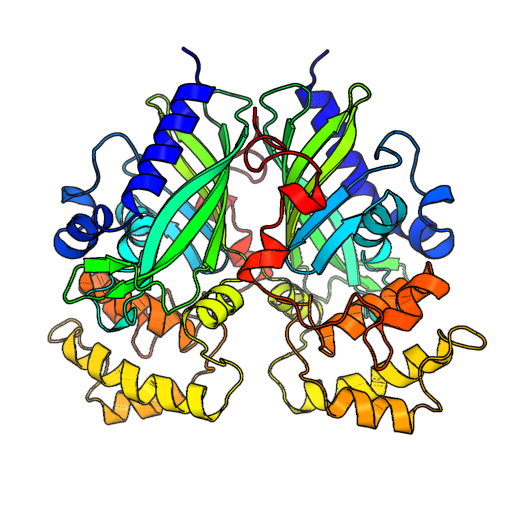 O O . PRO B 1 146 ? -2.514 -1.602 -4.871 1 95.69 146 PRO B O 1
ATOM 3262 N N . ASN B 1 147 ? -3.664 -0.727 -3.27 1 94.81 147 ASN B N 1
ATOM 3263 C CA . ASN B 1 147 ? -4.93 -0.488 -3.957 1 94.81 147 ASN B CA 1
ATOM 3264 C C . ASN B 1 147 ? -5.418 -1.738 -4.68 1 94.81 147 ASN B C 1
ATOM 3266 O O . ASN B 1 147 ? -5.852 -1.666 -5.832 1 94.81 147 ASN B O 1
ATOM 3270 N N . VAL B 1 148 ? -5.273 -2.877 -4.035 1 94.31 148 VAL B N 1
ATOM 3271 C CA . VAL B 1 148 ? -5.633 -4.133 -4.68 1 94.31 148 VAL B CA 1
ATOM 3272 C C . VAL B 1 148 ? -7.133 -4.156 -4.969 1 94.31 148 VAL B C 1
ATOM 3274 O O . VAL B 1 148 ? -7.559 -4.527 -6.062 1 94.31 148 VAL B O 1
ATOM 3277 N N . GLU B 1 149 ? -7.918 -3.75 -3.998 1 93.81 149 GLU B N 1
ATOM 3278 C CA . GLU B 1 149 ? -9.367 -3.76 -4.168 1 93.81 149 GLU B CA 1
ATOM 3279 C C . GLU B 1 149 ? -9.797 -2.832 -5.301 1 93.81 149 GLU B C 1
ATOM 3281 O O . GLU B 1 149 ? -10.656 -3.188 -6.109 1 93.81 149 GLU B O 1
ATOM 3286 N N . ALA B 1 150 ? -9.211 -1.622 -5.324 1 93.75 150 ALA B N 1
ATOM 3287 C CA . ALA B 1 150 ? -9.523 -0.683 -6.398 1 93.75 150 ALA B CA 1
ATOM 3288 C C . ALA B 1 150 ? -9.164 -1.267 -7.762 1 93.75 150 ALA B C 1
ATOM 3290 O O . ALA B 1 150 ? -9.883 -1.065 -8.742 1 93.75 150 ALA B O 1
ATOM 3291 N N . TRP B 1 151 ? -8.086 -1.956 -7.848 1 94.81 151 TRP B N 1
ATOM 3292 C CA . TRP B 1 151 ? -7.656 -2.609 -9.078 1 94.81 151 TRP B CA 1
ATOM 3293 C C . TRP B 1 151 ? -8.68 -3.646 -9.531 1 94.81 151 TRP B C 1
ATOM 3295 O O . TRP B 1 151 ? -9.078 -3.67 -10.695 1 94.81 151 TRP B O 1
ATOM 3305 N N . ILE B 1 152 ? -9.078 -4.496 -8.586 1 91.38 152 ILE B N 1
ATOM 3306 C CA . ILE B 1 152 ? -10.039 -5.539 -8.93 1 91.38 152 ILE B CA 1
ATOM 3307 C C . ILE B 1 152 ? -11.344 -4.902 -9.398 1 91.38 152 ILE B C 1
ATOM 3309 O O . ILE B 1 152 ? -11.922 -5.32 -10.398 1 91.38 152 ILE B O 1
ATOM 3313 N N . GLN B 1 153 ? -11.719 -3.889 -8.688 1 90.81 153 GLN B N 1
ATOM 3314 C CA . GLN B 1 153 ? -12.953 -3.199 -9.062 1 90.81 153 GLN B CA 1
ATOM 3315 C C . GLN B 1 153 ? -12.836 -2.598 -10.461 1 90.81 153 GLN B C 1
ATOM 3317 O O . GLN B 1 153 ? -13.781 -2.682 -11.25 1 90.81 153 GLN B O 1
ATOM 3322 N N . ALA B 1 154 ? -11.75 -2.025 -10.766 1 89.31 154 ALA B N 1
ATOM 3323 C CA . ALA B 1 154 ? -11.539 -1.41 -12.078 1 89.31 154 ALA B CA 1
ATOM 3324 C C . ALA B 1 154 ? -11.602 -2.451 -13.188 1 89.31 154 ALA B C 1
ATOM 3326 O O . ALA B 1 154 ? -12.094 -2.172 -14.281 1 89.31 154 ALA B O 1
ATOM 3327 N N . GLY B 1 155 ? -11.133 -3.602 -12.922 1 84.94 155 GLY B N 1
ATOM 3328 C CA . GLY B 1 155 ? -11.062 -4.637 -13.938 1 84.94 155 GLY B CA 1
ATOM 3329 C C . GLY B 1 155 ? -12.344 -5.441 -14.062 1 84.94 155 GLY B C 1
ATOM 3330 O O . GLY B 1 155 ? -12.633 -6.004 -15.117 1 84.94 155 GLY B O 1
ATOM 3331 N N . THR B 1 156 ? -13.117 -5.465 -12.984 1 84.06 156 THR B N 1
ATOM 3332 C CA . THR B 1 156 ? -14.242 -6.395 -12.984 1 84.06 156 THR B CA 1
ATOM 3333 C C . THR B 1 156 ? -15.562 -5.648 -12.828 1 84.06 156 THR B C 1
ATOM 3335 O O . THR B 1 156 ? -16.625 -6.191 -13.133 1 84.06 156 THR B O 1
ATOM 3338 N N . GLY B 1 157 ? -15.492 -4.531 -12.195 1 84.69 157 GLY B N 1
ATOM 3339 C CA . GLY B 1 157 ? -16.703 -3.771 -11.898 1 84.69 157 GLY B CA 1
ATOM 3340 C C . GLY B 1 157 ? -17.359 -4.188 -10.594 1 84.69 157 GLY B C 1
ATOM 3341 O O . GLY B 1 157 ? -18.391 -3.631 -10.211 1 84.69 157 GLY B O 1
ATOM 3342 N N . VAL B 1 158 ? -16.703 -5.074 -9.898 1 85.06 158 VAL B N 1
ATOM 3343 C CA . VAL B 1 158 ? -17.297 -5.602 -8.672 1 85.06 158 VAL B CA 1
ATOM 3344 C C . VAL B 1 158 ? -17.25 -4.535 -7.578 1 85.06 158 VAL B C 1
ATOM 3346 O O . VAL B 1 158 ? -16.234 -3.857 -7.402 1 85.06 158 VAL B O 1
ATOM 3349 N N . ASP B 1 159 ? -18.328 -4.41 -6.906 1 84.56 159 ASP B N 1
ATOM 3350 C CA . ASP B 1 159 ? -18.422 -3.562 -5.719 1 84.56 159 ASP B CA 1
ATOM 3351 C C . ASP B 1 159 ? -18.297 -4.391 -4.441 1 84.56 159 ASP B C 1
ATOM 3353 O O . ASP B 1 159 ? -19.25 -5.043 -4.02 1 84.56 159 ASP B O 1
ATOM 3357 N N . PHE B 1 160 ? -17.234 -4.273 -3.75 1 84.56 160 PHE B N 1
ATOM 3358 C CA . PHE B 1 160 ? -16.953 -5.129 -2.607 1 84.56 160 PHE B CA 1
ATOM 3359 C C . PHE B 1 160 ? -17.703 -4.66 -1.369 1 84.56 160 PHE B C 1
ATOM 3361 O O . PHE B 1 160 ? -17.781 -5.379 -0.372 1 84.56 160 PHE B O 1
ATOM 3368 N N . THR B 1 161 ? -18.219 -3.463 -1.43 1 79.25 161 THR B N 1
ATOM 3369 C CA . THR B 1 161 ? -18.984 -2.949 -0.293 1 79.25 161 THR B CA 1
ATOM 3370 C C . THR B 1 161 ? -20.422 -3.455 -0.326 1 79.25 161 THR B C 1
ATOM 3372 O O . THR B 1 161 ? -21.156 -3.305 0.649 1 79.25 161 THR B O 1
ATOM 3375 N N . SER B 1 162 ? -20.797 -4.109 -1.398 1 85 162 SER B N 1
ATOM 3376 C CA . SER B 1 162 ? -22.141 -4.645 -1.543 1 85 162 SER B CA 1
ATOM 3377 C C . SER B 1 162 ? -22.359 -5.867 -0.654 1 85 162 SER B C 1
ATOM 3379 O O . SER B 1 162 ? -21.641 -6.863 -0.782 1 85 162 SER B O 1
ATOM 3381 N N . LEU B 1 163 ? -23.422 -5.723 0.178 1 83.94 163 LEU B N 1
ATOM 3382 C CA . LEU B 1 163 ? -23.734 -6.84 1.058 1 83.94 163 LEU B CA 1
ATOM 3383 C C . LEU B 1 163 ? -24.156 -8.07 0.249 1 83.94 163 LEU B C 1
ATOM 3385 O O . LEU B 1 163 ? -23.859 -9.203 0.636 1 83.94 163 LEU B O 1
ATOM 3389 N N . VAL B 1 164 ? -24.812 -7.801 -0.836 1 85.56 164 VAL B N 1
ATOM 3390 C CA . VAL B 1 164 ? -25.234 -8.898 -1.697 1 85.56 164 VAL B CA 1
ATOM 3391 C C . VAL B 1 164 ? -24 -9.633 -2.23 1 85.56 164 VAL B C 1
ATOM 3393 O O . VAL B 1 164 ? -23.953 -10.867 -2.223 1 85.56 164 VAL B O 1
ATOM 3396 N N . PHE B 1 165 ? -23.031 -8.945 -2.641 1 88.31 165 PHE B N 1
ATOM 3397 C CA . PHE B 1 165 ? -21.797 -9.555 -3.111 1 88.31 165 PHE B CA 1
ATOM 3398 C C . PHE B 1 165 ? -21.125 -10.359 -2 1 88.31 165 PHE B C 1
ATOM 3400 O O . PHE B 1 165 ? -20.719 -11.508 -2.207 1 88.31 165 PHE B O 1
ATOM 3407 N N . GLN B 1 166 ? -21.031 -9.773 -0.88 1 88.69 166 GLN B N 1
ATOM 3408 C CA . GLN B 1 166 ? -20.344 -10.414 0.232 1 88.69 166 GLN B CA 1
ATOM 3409 C C . GLN B 1 166 ? -21.016 -11.719 0.627 1 88.69 166 GLN B C 1
ATOM 3411 O O . GLN B 1 166 ? -20.344 -12.688 1.004 1 88.69 166 GLN B O 1
ATOM 3416 N N . LYS B 1 167 ? -22.344 -11.766 0.451 1 89.31 167 LYS B N 1
ATOM 3417 C CA . LYS B 1 167 ? -23.094 -12.969 0.807 1 89.31 167 LYS B CA 1
ATOM 3418 C C . LYS B 1 167 ? -23.031 -14.008 -0.308 1 89.31 167 LYS B C 1
ATOM 3420 O O . LYS B 1 167 ? -23.156 -15.211 -0.054 1 89.31 167 LYS B O 1
ATOM 3425 N N . PHE B 1 168 ? -22.719 -13.547 -1.457 1 90.94 168 PHE B N 1
ATOM 3426 C CA . PHE B 1 168 ? -22.688 -14.43 -2.617 1 90.94 168 PHE B CA 1
ATOM 3427 C C . PHE B 1 168 ? -21.344 -15.141 -2.732 1 90.94 168 PHE B C 1
ATOM 3429 O O . PHE B 1 168 ? -21.266 -16.266 -3.236 1 90.94 168 PHE B O 1
ATOM 3436 N N . VAL B 1 169 ? -20.297 -14.633 -2.211 1 91.94 169 VAL B N 1
ATOM 3437 C CA . VAL B 1 169 ? -18.938 -15.125 -2.426 1 91.94 169 VAL B CA 1
ATOM 3438 C C . VAL B 1 169 ? -18.797 -16.516 -1.816 1 91.94 169 VAL B C 1
ATOM 3440 O O . VAL B 1 169 ? -18.312 -17.438 -2.477 1 91.94 169 VAL B O 1
ATOM 3443 N N . PRO B 1 170 ? -19.297 -16.719 -0.612 1 95 170 PRO B N 1
ATOM 3444 C CA . PRO B 1 170 ? -19.172 -18.078 -0.075 1 95 170 PRO B CA 1
ATOM 3445 C C . PRO B 1 170 ? -19.922 -19.109 -0.919 1 95 170 PRO B C 1
ATOM 3447 O O . PRO B 1 170 ? -19.469 -20.25 -1.033 1 95 170 PRO B O 1
ATOM 3450 N N . ILE B 1 171 ? -20.953 -18.703 -1.553 1 94.69 171 ILE B N 1
ATOM 3451 C CA . ILE B 1 171 ? -21.781 -19.594 -2.363 1 94.69 171 ILE B CA 1
ATOM 3452 C C . ILE B 1 171 ? -21 -20.031 -3.598 1 94.69 171 ILE B C 1
ATOM 3454 O O . ILE B 1 171 ? -21.156 -21.172 -4.062 1 94.69 171 ILE B O 1
ATOM 3458 N N . VAL B 1 172 ? -20.141 -19.234 -4.051 1 91 172 VAL B N 1
ATOM 3459 C CA . VAL B 1 172 ? -19.344 -19.562 -5.23 1 91 172 VAL B CA 1
ATOM 3460 C C . VAL B 1 172 ? -18.031 -20.188 -4.801 1 91 172 VAL B C 1
ATOM 3462 O O . VAL B 1 172 ? -17.484 -21.062 -5.496 1 91 172 VAL B O 1
ATOM 3465 N N . LEU B 1 173 ? -17.516 -19.828 -3.725 1 95.25 173 LEU B N 1
ATOM 3466 C CA . LEU B 1 173 ? -16.219 -20.25 -3.211 1 95.25 173 LEU B CA 1
ATOM 3467 C C . LEU B 1 173 ? -16.281 -21.703 -2.74 1 95.25 173 LEU B C 1
ATOM 3469 O O . LEU B 1 173 ? -15.367 -22.484 -3.01 1 95.25 173 LEU B O 1
ATOM 3473 N N . CYS B 1 174 ? -17.344 -22.109 -2.102 1 98.06 174 CYS B N 1
ATOM 3474 C CA . CYS B 1 174 ? -17.406 -23.375 -1.386 1 98.06 174 CYS B CA 1
ATOM 3475 C C . CYS B 1 174 ? -17.469 -24.547 -2.357 1 98.06 174 CYS B C 1
ATOM 3477 O O . CYS B 1 174 ? -16.828 -25.578 -2.131 1 98.06 174 CYS B O 1
ATOM 3479 N N . PRO B 1 175 ? -18.188 -24.438 -3.473 1 97.25 175 PRO B N 1
ATOM 3480 C CA . PRO B 1 175 ? -18.078 -25.516 -4.457 1 97.25 175 PRO B CA 1
ATOM 3481 C C . PRO B 1 175 ? -16.656 -25.703 -4.977 1 97.25 175 PRO B C 1
ATOM 3483 O O . PRO B 1 175 ? -16.203 -26.828 -5.168 1 97.25 175 PRO B O 1
ATOM 3486 N N . GLY B 1 176 ? -15.969 -24.578 -5.164 1 95.5 176 GLY B N 1
ATOM 3487 C CA . GLY B 1 176 ? -14.57 -24.672 -5.574 1 95.5 176 GLY B CA 1
ATOM 3488 C C . GLY B 1 176 ? -13.688 -25.344 -4.547 1 95.5 176 GLY B C 1
ATOM 3489 O O . GLY B 1 176 ? -12.844 -26.172 -4.895 1 95.5 176 GLY B O 1
ATOM 3490 N N . ILE B 1 177 ? -13.922 -25.047 -3.332 1 97.81 177 ILE B N 1
ATOM 3491 C CA . ILE B 1 177 ? -13.156 -25.656 -2.246 1 97.81 177 ILE B CA 1
ATOM 3492 C C . ILE B 1 177 ? -13.406 -27.156 -2.215 1 97.81 177 ILE B C 1
ATOM 3494 O O . ILE B 1 177 ? -12.469 -27.953 -2.15 1 97.81 177 ILE B O 1
ATOM 3498 N N . GLN B 1 178 ? -14.68 -27.516 -2.316 1 97.81 178 GLN B N 1
ATOM 3499 C CA . GLN B 1 178 ? -15.031 -28.938 -2.254 1 97.81 178 GLN B CA 1
ATOM 3500 C C . GLN B 1 178 ? -14.477 -29.688 -3.453 1 97.81 178 GLN B C 1
ATOM 3502 O O . GLN B 1 178 ? -14.125 -30.875 -3.34 1 97.81 178 GLN B O 1
ATOM 3507 N N . GLN B 1 179 ? -14.367 -29.047 -4.5 1 96.12 179 GLN B N 1
ATOM 3508 C CA . GLN B 1 179 ? -13.859 -29.672 -5.715 1 96.12 179 GLN B CA 1
ATOM 3509 C C . GLN B 1 179 ? -12.352 -29.906 -5.625 1 96.12 179 GLN B C 1
ATOM 3511 O O . GLN B 1 179 ? -11.852 -30.938 -6.07 1 96.12 179 GLN B O 1
ATOM 3516 N N . ARG B 1 180 ? -11.656 -29.031 -5.027 1 95.19 180 ARG B N 1
ATOM 3517 C CA . ARG B 1 180 ? -10.195 -29.047 -5.082 1 95.19 180 ARG B CA 1
ATOM 3518 C C . ARG B 1 180 ? -9.609 -29.734 -3.855 1 95.19 180 ARG B C 1
ATOM 3520 O O . ARG B 1 180 ? -8.508 -30.281 -3.914 1 95.19 180 ARG B O 1
ATOM 3527 N N . CYS B 1 181 ? -10.281 -29.547 -2.789 1 98.12 181 CYS B N 1
ATOM 3528 C CA . CYS B 1 181 ? -9.797 -30.125 -1.538 1 98.12 181 CYS B CA 1
ATOM 3529 C C . CYS B 1 181 ? -10.555 -31.406 -1.196 1 98.12 181 CYS B C 1
ATOM 3531 O O . CYS B 1 181 ? -11.609 -31.359 -0.553 1 98.12 181 CYS B O 1
ATOM 3533 N N . THR B 1 182 ? -10 -32.531 -1.579 1 97.5 182 THR B N 1
ATOM 3534 C CA . THR B 1 182 ? -10.641 -33.844 -1.412 1 97.5 182 THR B CA 1
ATOM 3535 C C . THR B 1 182 ? -9.719 -34.781 -0.668 1 97.5 182 THR B C 1
ATOM 3537 O O . THR B 1 182 ? -8.547 -34.5 -0.434 1 97.5 182 THR B O 1
ATOM 3540 N N . GLY B 1 183 ? -10.258 -35.938 -0.235 1 97.62 183 GLY B N 1
ATOM 3541 C CA . GLY B 1 183 ? -9.461 -36.906 0.469 1 97.62 183 GLY B CA 1
ATOM 3542 C C . GLY B 1 183 ? -8.797 -36.375 1.715 1 97.62 183 GLY B C 1
ATOM 3543 O O . GLY B 1 183 ? -9.453 -35.781 2.566 1 97.62 183 GLY B O 1
ATOM 3544 N N . PRO B 1 184 ? -7.453 -36.562 1.753 1 97.62 184 PRO B N 1
ATOM 3545 C CA . PRO B 1 184 ? -6.73 -36.062 2.934 1 97.62 184 PRO B CA 1
ATOM 3546 C C . PRO B 1 184 ? -6.77 -34.562 3.078 1 97.62 184 PRO B C 1
ATOM 3548 O O . PRO B 1 184 ? -6.469 -34.031 4.152 1 97.62 184 PRO B O 1
ATOM 3551 N N . ASN B 1 185 ? -7.117 -33.875 2.045 1 98.25 185 ASN B N 1
ATOM 3552 C CA . ASN B 1 185 ? -7.109 -32.406 2.051 1 98.25 185 ASN B CA 1
ATOM 3553 C C . ASN B 1 185 ? -8.508 -31.844 2.303 1 98.25 185 ASN B C 1
ATOM 3555 O O . ASN B 1 185 ? -8.703 -30.625 2.283 1 98.25 185 ASN B O 1
ATOM 3559 N N . GLN B 1 186 ? -9.469 -32.719 2.518 1 98.44 186 GLN B N 1
ATOM 3560 C CA . GLN B 1 186 ? -10.836 -32.25 2.723 1 98.44 186 GLN B CA 1
ATOM 3561 C C . GLN B 1 186 ? -10.922 -31.328 3.936 1 98.44 186 GLN B C 1
ATOM 3563 O O . GLN B 1 186 ? -10.367 -31.625 4.996 1 98.44 186 GLN B O 1
ATOM 3568 N N . GLN B 1 187 ? -11.617 -30.219 3.793 1 98.62 187 GLN B N 1
ATOM 3569 C CA . GLN B 1 187 ? -11.695 -29.219 4.863 1 98.62 187 GLN B CA 1
ATOM 3570 C C . GLN B 1 187 ? -13.102 -29.172 5.461 1 98.62 187 GLN B C 1
ATOM 3572 O O . GLN B 1 187 ? -13.258 -29 6.672 1 98.62 187 GLN B O 1
ATOM 3577 N N . TYR B 1 188 ? -14.102 -29.297 4.625 1 98.62 188 TYR B N 1
ATOM 3578 C CA . TYR B 1 188 ? -15.492 -29.25 5.059 1 98.62 188 TYR B CA 1
ATOM 3579 C C . TYR B 1 188 ? -16.219 -30.547 4.691 1 98.62 188 TYR B C 1
ATOM 3581 O O . TYR B 1 188 ? -15.859 -31.203 3.717 1 98.62 188 TYR B O 1
ATOM 3589 N N . ALA B 1 189 ? -17.297 -30.828 5.461 1 98.12 189 ALA B N 1
ATOM 3590 C CA . ALA B 1 189 ? -18.062 -32.031 5.199 1 98.12 189 ALA B CA 1
ATOM 3591 C C . ALA B 1 189 ? -18.812 -31.953 3.867 1 98.12 189 ALA B C 1
ATOM 3593 O O . ALA B 1 189 ? -18.938 -32.938 3.152 1 98.12 189 ALA B O 1
ATOM 3594 N N . ASP B 1 190 ? -19.312 -30.812 3.566 1 97.81 190 ASP B N 1
ATOM 3595 C CA . ASP B 1 190 ? -20.047 -30.578 2.328 1 97.81 190 ASP B CA 1
ATOM 3596 C C . ASP B 1 190 ? -20.141 -29.094 2.029 1 97.81 190 ASP B C 1
ATOM 3598 O O . ASP B 1 190 ? -19.688 -28.266 2.818 1 97.81 190 ASP B O 1
ATOM 3602 N N . VAL B 1 191 ? -20.672 -28.75 0.863 1 98.19 191 VAL B N 1
ATOM 3603 C CA . VAL B 1 191 ? -20.766 -27.375 0.375 1 98.19 191 VAL B CA 1
ATOM 3604 C C . VAL B 1 191 ? -21.609 -26.531 1.327 1 98.19 191 VAL B C 1
ATOM 3606 O O . VAL B 1 191 ? -21.266 -25.391 1.645 1 98.19 191 VAL B O 1
ATOM 3609 N N . ALA B 1 192 ? -22.734 -27.062 1.833 1 98.12 192 ALA B N 1
ATOM 3610 C CA . ALA B 1 192 ? -23.641 -26.328 2.713 1 98.12 192 ALA B CA 1
ATOM 3611 C C . ALA B 1 192 ? -22.953 -25.953 4.02 1 98.12 192 ALA B C 1
ATOM 3613 O O . ALA B 1 192 ? -23.078 -24.812 4.488 1 98.12 192 ALA B O 1
ATOM 3614 N N . THR B 1 193 ? -22.25 -26.891 4.566 1 98.25 193 THR B N 1
ATOM 3615 C CA . THR B 1 193 ? -21.5 -26.625 5.793 1 98.25 193 THR B CA 1
ATOM 3616 C C . THR B 1 193 ? -20.453 -25.547 5.562 1 98.25 193 THR B C 1
ATOM 3618 O O . THR B 1 193 ? -20.281 -24.641 6.391 1 98.25 193 THR B O 1
ATOM 3621 N N . CYS B 1 194 ? -19.766 -25.656 4.469 1 98.44 194 CYS B N 1
ATOM 3622 C CA . CYS B 1 194 ? -18.75 -24.672 4.082 1 98.44 194 CYS B CA 1
ATOM 3623 C C . CYS B 1 194 ? -19.359 -23.281 4.02 1 98.44 194 CYS B C 1
ATOM 3625 O O . CYS B 1 194 ? -18.828 -22.328 4.613 1 98.44 194 CYS B O 1
ATOM 3627 N N . ILE B 1 195 ? -20.469 -23.109 3.355 1 98.06 195 ILE B N 1
ATOM 3628 C CA . ILE B 1 195 ? -21.125 -21.828 3.178 1 98.06 195 ILE B CA 1
ATOM 3629 C C . ILE B 1 195 ? -21.5 -21.25 4.539 1 98.06 195 ILE B C 1
ATOM 3631 O O . ILE B 1 195 ? -21.234 -20.078 4.824 1 98.06 195 ILE B O 1
ATOM 3635 N N . LEU B 1 196 ? -22.094 -22.031 5.418 1 96.75 196 LEU B N 1
ATOM 3636 C CA . LEU B 1 196 ? -22.531 -21.562 6.73 1 96.75 196 LEU B CA 1
ATOM 3637 C C . LEU B 1 196 ? -21.344 -21.078 7.559 1 96.75 196 LEU B C 1
ATOM 3639 O O . LEU B 1 196 ? -21.422 -20.031 8.195 1 96.75 196 LEU B O 1
ATOM 3643 N N . GLU B 1 197 ? -20.266 -21.828 7.496 1 97.12 197 GLU B N 1
ATOM 3644 C CA . GLU B 1 197 ? -19.109 -21.469 8.297 1 97.12 197 GLU B CA 1
ATOM 3645 C C . GLU B 1 197 ? -18.453 -20.188 7.777 1 97.12 197 GLU B C 1
ATOM 3647 O O . GLU B 1 197 ? -18.031 -19.344 8.562 1 97.12 197 GLU B O 1
ATOM 3652 N N . LEU B 1 198 ? -18.359 -20.062 6.473 1 97.19 198 LEU B N 1
ATOM 3653 C CA . LEU B 1 198 ? -17.703 -18.891 5.902 1 97.19 198 LEU B CA 1
ATOM 3654 C C . LEU B 1 198 ? -18.594 -17.656 6.051 1 97.19 198 LEU B C 1
ATOM 3656 O O . LEU B 1 198 ? -18.078 -16.531 6.156 1 97.19 198 LEU B O 1
ATOM 3660 N N . GLU B 1 199 ? -19.891 -17.844 6.133 1 94.19 199 GLU B N 1
ATOM 3661 C CA . GLU B 1 199 ? -20.812 -16.719 6.34 1 94.19 199 GLU B CA 1
ATOM 3662 C C . GLU B 1 199 ? -20.625 -16.109 7.727 1 94.19 199 GLU B C 1
ATOM 3664 O O . GLU B 1 199 ? -20.969 -14.945 7.949 1 94.19 199 GLU B O 1
ATOM 3669 N N . LEU B 1 200 ? -20.109 -16.906 8.617 1 93.44 200 LEU B N 1
ATOM 3670 C CA . LEU B 1 200 ? -19.906 -16.438 9.984 1 93.44 200 LEU B CA 1
ATOM 3671 C C . LEU B 1 200 ? -18.609 -15.641 10.094 1 93.44 200 LEU B C 1
ATOM 3673 O O . LEU B 1 200 ? -18.359 -15 11.117 1 93.44 200 LEU B O 1
ATOM 3677 N N . LYS B 1 201 ? -17.828 -15.656 9.078 1 94.12 201 LYS B N 1
ATOM 3678 C CA . LYS B 1 201 ? -16.578 -14.898 9.07 1 94.12 201 LYS B CA 1
ATOM 3679 C C . LYS B 1 201 ? -16.75 -13.547 8.398 1 94.12 201 LYS B C 1
ATOM 3681 O O . LYS B 1 201 ? -17.594 -13.391 7.508 1 94.12 201 LYS B O 1
ATOM 3686 N N . PRO B 1 202 ? -15.953 -12.562 8.898 1 92.19 202 PRO B N 1
ATOM 3687 C CA . PRO B 1 202 ? -15.984 -11.32 8.133 1 92.19 202 PRO B CA 1
ATOM 3688 C C . PRO B 1 202 ? -15.5 -11.5 6.691 1 92.19 202 PRO B C 1
ATOM 3690 O O . PRO B 1 202 ? -14.609 -12.312 6.434 1 92.19 202 PRO B O 1
ATOM 3693 N N . PHE B 1 203 ? -16.156 -10.781 5.789 1 92.56 203 PHE B N 1
ATOM 3694 C CA . PHE B 1 203 ? -15.688 -10.852 4.41 1 92.56 203 PHE B CA 1
ATOM 3695 C C . PHE B 1 203 ? -14.25 -10.359 4.297 1 92.56 203 PHE B C 1
ATOM 3697 O O . PHE B 1 203 ? -13.438 -10.961 3.59 1 92.56 203 PHE B O 1
ATOM 3704 N N . GLY B 1 204 ? -14 -9.211 5.012 1 91.31 204 GLY B N 1
ATOM 3705 C CA . GLY B 1 204 ? -12.695 -8.578 4.918 1 91.31 204 GLY B CA 1
ATOM 3706 C C . GLY B 1 204 ? -12.57 -7.645 3.727 1 91.31 204 GLY B C 1
ATOM 3707 O O . GLY B 1 204 ? -13.539 -6.988 3.342 1 91.31 204 GLY B O 1
ATOM 3708 N N . SER B 1 205 ? -11.344 -7.406 3.271 1 92.12 205 SER B N 1
ATOM 3709 C CA . SER B 1 205 ? -11.016 -6.547 2.141 1 92.12 205 SER B CA 1
ATOM 3710 C C . SER B 1 205 ? -9.812 -7.082 1.374 1 92.12 205 SER B C 1
ATOM 3712 O O . SER B 1 205 ? -8.953 -7.758 1.946 1 92.12 205 SER B O 1
ATOM 3714 N N . PHE B 1 206 ? -9.75 -6.773 0.103 1 92.81 206 PHE B N 1
ATOM 3715 C CA . PHE B 1 206 ? -8.586 -7.191 -0.674 1 92.81 206 PHE B CA 1
ATOM 3716 C C . PHE B 1 206 ? -7.387 -6.309 -0.364 1 92.81 206 PHE B C 1
ATOM 3718 O O . PHE B 1 206 ? -6.258 -6.633 -0.742 1 92.81 206 PHE B O 1
ATOM 3725 N N . ASP B 1 207 ? -7.598 -5.223 0.387 1 93.81 207 ASP B N 1
ATOM 3726 C CA . ASP B 1 207 ? -6.484 -4.395 0.839 1 93.81 207 ASP B CA 1
ATOM 3727 C C . ASP B 1 207 ? -5.938 -4.891 2.176 1 93.81 207 ASP B C 1
ATOM 3729 O O . ASP B 1 207 ? -5.004 -4.305 2.727 1 93.81 207 ASP B O 1
ATOM 3733 N N . GLU B 1 208 ? -6.508 -5.898 2.715 1 92 208 GLU B N 1
ATOM 3734 C CA . GLU B 1 208 ? -6.027 -6.594 3.902 1 92 208 GLU B CA 1
ATOM 3735 C C . GLU B 1 208 ? -6.438 -8.062 3.881 1 92 208 GLU B C 1
ATOM 3737 O O . GLU B 1 208 ? -7.41 -8.453 4.531 1 92 208 GLU B O 1
ATOM 3742 N N . VAL B 1 209 ? -5.621 -8.875 3.25 1 94.44 209 VAL B N 1
ATOM 3743 C CA . VAL B 1 209 ? -6.02 -10.258 3.004 1 94.44 209 VAL B CA 1
ATOM 3744 C C . VAL B 1 209 ? -5.328 -11.18 4.004 1 94.44 209 VAL B C 1
ATOM 3746 O O . VAL B 1 209 ? -5.609 -12.375 4.051 1 94.44 209 VAL B O 1
ATOM 3749 N N . TRP B 1 210 ? -4.41 -10.633 4.785 1 95.69 210 TRP B N 1
ATOM 3750 C CA . TRP B 1 210 ? -3.832 -11.406 5.879 1 95.69 210 TRP B CA 1
ATOM 3751 C C . TRP B 1 210 ? -4.734 -11.375 7.105 1 95.69 210 TRP B C 1
ATOM 3753 O O . TRP B 1 210 ? -4.645 -10.453 7.926 1 95.69 210 TRP B O 1
ATOM 3763 N N . GLY B 1 211 ? -5.617 -12.375 7.23 1 95.06 211 GLY B N 1
ATOM 3764 C CA . GLY B 1 211 ? -6.578 -12.414 8.32 1 95.06 211 GLY B CA 1
ATOM 3765 C C . GLY B 1 211 ? -7.555 -13.57 8.211 1 95.06 211 GLY B C 1
ATOM 3766 O O . GLY B 1 211 ? -7.578 -14.281 7.203 1 95.06 211 GLY B O 1
ATOM 3767 N N . ASP B 1 212 ? -8.297 -13.758 9.242 1 96.81 212 ASP B N 1
ATOM 3768 C CA . ASP B 1 212 ? -9.344 -14.773 9.25 1 96.81 212 ASP B CA 1
ATOM 3769 C C . ASP B 1 212 ? -10.617 -14.266 8.586 1 96.81 212 ASP B C 1
ATOM 3771 O O . ASP B 1 212 ? -11.609 -13.992 9.258 1 96.81 212 ASP B O 1
ATOM 3775 N N . ASN B 1 213 ? -10.578 -14.148 7.289 1 96 213 ASN B N 1
ATOM 3776 C CA . ASN B 1 213 ? -11.68 -13.57 6.527 1 96 213 ASN B CA 1
ATOM 3777 C C . ASN B 1 213 ? -11.867 -14.281 5.188 1 96 213 ASN B C 1
ATOM 3779 O O . ASN B 1 213 ? -11.055 -15.133 4.812 1 96 213 ASN B O 1
ATOM 3783 N N . VAL B 1 214 ? -12.906 -13.977 4.492 1 96.38 214 VAL B N 1
ATOM 3784 C CA . VAL B 1 214 ? -13.289 -14.656 3.264 1 96.38 214 VAL B CA 1
ATOM 3785 C C . VAL B 1 214 ? -12.352 -14.25 2.131 1 96.38 214 VAL B C 1
ATOM 3787 O O . VAL B 1 214 ? -12.016 -15.07 1.268 1 96.38 214 VAL B O 1
ATOM 3790 N N . ALA B 1 215 ? -11.859 -13 2.115 1 95.06 215 ALA B N 1
ATOM 3791 C CA . ALA B 1 215 ? -10.93 -12.539 1.09 1 95.06 215 ALA B CA 1
ATOM 3792 C C . ALA B 1 215 ? -9.656 -13.383 1.089 1 95.06 215 ALA B C 1
ATOM 3794 O O . ALA B 1 215 ? -9.141 -13.742 0.027 1 95.06 215 ALA B O 1
ATOM 3795 N N . CYS B 1 216 ? -9.188 -13.727 2.24 1 97.12 216 CYS B N 1
ATOM 3796 C CA . CYS B 1 216 ? -8.016 -14.586 2.359 1 97.12 216 CYS B CA 1
ATOM 3797 C C . CYS B 1 216 ? -8.281 -15.953 1.747 1 97.12 216 CYS B C 1
ATOM 3799 O O . CYS B 1 216 ? -7.441 -16.484 1.014 1 97.12 216 CYS B O 1
ATOM 3801 N N . ARG B 1 217 ? -9.461 -16.469 1.99 1 97.25 217 ARG B N 1
ATOM 3802 C CA . ARG B 1 217 ? -9.812 -17.797 1.475 1 97.25 217 ARG B CA 1
ATOM 3803 C C . ARG B 1 217 ? -9.938 -17.766 -0.045 1 97.25 217 ARG B C 1
ATOM 3805 O O . ARG B 1 217 ? -9.617 -18.75 -0.715 1 97.25 217 ARG B O 1
ATOM 3812 N N . LEU B 1 218 ? -10.375 -16.641 -0.568 1 93.75 218 LEU B N 1
ATOM 3813 C CA . LEU B 1 218 ? -10.508 -16.516 -2.016 1 93.75 218 LEU B CA 1
ATOM 3814 C C . LEU B 1 218 ? -9.148 -16.641 -2.693 1 93.75 218 LEU B C 1
ATOM 3816 O O . LEU B 1 218 ? -8.992 -17.391 -3.656 1 93.75 218 LEU B O 1
ATOM 3820 N N . ILE B 1 219 ? -8.133 -15.953 -2.172 1 93.31 219 ILE B N 1
ATOM 3821 C CA . ILE B 1 219 ? -6.836 -15.969 -2.838 1 93.31 219 ILE B CA 1
ATOM 3822 C C . ILE B 1 219 ? -6.18 -17.344 -2.65 1 93.31 219 ILE B C 1
ATOM 3824 O O . ILE B 1 219 ? -5.492 -17.828 -3.547 1 93.31 219 ILE B O 1
ATOM 3828 N N . HIS B 1 220 ? -6.5 -18 -1.537 1 96 220 HIS B N 1
ATOM 3829 C CA . HIS B 1 220 ? -5.883 -19.297 -1.299 1 96 220 HIS B CA 1
ATOM 3830 C C . HIS B 1 220 ? -6.602 -20.391 -2.066 1 96 220 HIS B C 1
ATOM 3832 O O . HIS B 1 220 ? -6.02 -21.438 -2.348 1 96 220 HIS B O 1
ATOM 3838 N N . LEU B 1 221 ? -7.855 -20.188 -2.393 1 95.06 221 LEU B N 1
ATOM 3839 C CA . LEU B 1 221 ? -8.492 -21.125 -3.307 1 95.06 221 LEU B CA 1
ATOM 3840 C C . LEU B 1 221 ? -7.746 -21.203 -4.633 1 95.06 221 LEU B C 1
ATOM 3842 O O . LEU B 1 221 ? -7.523 -22.281 -5.172 1 95.06 221 LEU B O 1
ATOM 3846 N N . ILE B 1 222 ? -7.305 -20.047 -5.117 1 90.88 222 ILE B N 1
ATOM 3847 C CA . ILE B 1 222 ? -6.543 -19.984 -6.359 1 90.88 222 ILE B CA 1
ATOM 3848 C C . ILE B 1 222 ? -5.27 -20.828 -6.223 1 90.88 222 ILE B C 1
ATOM 3850 O O . ILE B 1 222 ? -4.941 -21.609 -7.105 1 90.88 222 ILE B O 1
ATOM 3854 N N . LEU B 1 223 ? -4.668 -20.797 -5.078 1 92.62 223 LEU B N 1
ATOM 3855 C CA . LEU B 1 223 ? -3.373 -21.438 -4.867 1 92.62 223 LEU B CA 1
ATOM 3856 C C . LEU B 1 223 ? -3.533 -22.938 -4.637 1 92.62 223 LEU B C 1
ATOM 3858 O O . LEU B 1 223 ? -2.564 -23.688 -4.746 1 92.62 223 LEU B O 1
ATOM 3862 N N . THR B 1 224 ? -4.738 -23.375 -4.312 1 93.44 224 THR B N 1
ATOM 3863 C CA . THR B 1 224 ? -4.969 -24.812 -4.164 1 93.44 224 THR B CA 1
ATOM 3864 C C . THR B 1 224 ? -4.727 -25.531 -5.48 1 93.44 224 THR B C 1
ATOM 3866 O O . THR B 1 224 ? -4.555 -26.75 -5.5 1 93.44 224 THR B O 1
ATOM 3869 N N . GLN B 1 225 ? -4.66 -24.828 -6.559 1 88.12 225 GLN B N 1
ATOM 3870 C CA . GLN B 1 225 ? -4.41 -25.453 -7.859 1 88.12 225 GLN B CA 1
ATOM 3871 C C . GLN B 1 225 ? -2.959 -25.906 -7.98 1 88.12 225 GLN B C 1
ATOM 3873 O O . GLN B 1 225 ? -2.652 -26.812 -8.75 1 88.12 225 GLN B O 1
ATOM 3878 N N . VAL B 1 226 ? -2.105 -25.344 -7.215 1 89.69 226 VAL B N 1
ATOM 3879 C CA . VAL B 1 226 ? -0.676 -25.594 -7.371 1 89.69 226 VAL B CA 1
ATOM 3880 C C . VAL B 1 226 ? -0.203 -26.578 -6.305 1 89.69 226 VAL B C 1
ATOM 3882 O O . VAL B 1 226 ? 0.476 -27.562 -6.613 1 89.69 226 VAL B O 1
ATOM 3885 N N . ARG B 1 227 ? -0.532 -26.312 -5 1 92.56 227 ARG B N 1
ATOM 3886 C CA . ARG B 1 227 ? -0.158 -27.156 -3.871 1 92.56 227 ARG B CA 1
ATOM 3887 C C . ARG B 1 227 ? -1.334 -27.344 -2.918 1 92.56 227 ARG B C 1
ATOM 3889 O O . ARG B 1 227 ? -1.371 -26.75 -1.84 1 92.56 227 ARG B O 1
ATOM 3896 N N . PRO B 1 228 ? -2.225 -28.219 -3.287 1 94.88 228 PRO B N 1
ATOM 3897 C CA . PRO B 1 228 ? -3.42 -28.406 -2.463 1 94.88 228 PRO B CA 1
ATOM 3898 C C . PRO B 1 228 ? -3.092 -28.859 -1.045 1 94.88 228 PRO B C 1
ATOM 3900 O O . PRO B 1 228 ? -3.791 -28.5 -0.095 1 94.88 228 PRO B O 1
ATOM 3903 N N . ASP B 1 229 ? -2.078 -29.594 -0.833 1 95.62 229 ASP B N 1
ATOM 3904 C CA . ASP B 1 229 ? -1.723 -30.094 0.494 1 95.62 229 ASP B CA 1
ATOM 3905 C C . ASP B 1 229 ? -1.348 -28.938 1.427 1 95.62 229 ASP B C 1
ATOM 3907 O O . ASP B 1 229 ? -1.545 -29.031 2.641 1 95.62 229 ASP B O 1
ATOM 3911 N N . VAL B 1 230 ? -0.874 -27.875 0.845 1 95.38 230 VAL B N 1
ATOM 3912 C CA . VAL B 1 230 ? -0.456 -26.719 1.627 1 95.38 230 VAL B CA 1
ATOM 3913 C C . VAL B 1 230 ? -1.621 -25.75 1.762 1 95.38 230 VAL B C 1
ATOM 3915 O O . VAL B 1 230 ? -1.873 -25.219 2.848 1 95.38 230 VAL B O 1
ATOM 3918 N N . HIS B 1 231 ? -2.396 -25.531 0.722 1 96.75 231 HIS B N 1
ATOM 3919 C CA . HIS B 1 231 ? -3.312 -24.391 0.676 1 96.75 231 HIS B CA 1
ATOM 3920 C C . HIS B 1 231 ? -4.73 -24.812 1.049 1 96.75 231 HIS B C 1
ATOM 3922 O O . HIS B 1 231 ? -5.566 -23.984 1.388 1 96.75 231 HIS B O 1
ATOM 3928 N N . CYS B 1 232 ? -5.066 -26.094 0.956 1 98.5 232 CYS B N 1
ATOM 3929 C CA . CYS B 1 232 ? -6.398 -26.516 1.377 1 98.5 232 CYS B CA 1
ATOM 3930 C C . CYS B 1 232 ? -6.641 -26.172 2.842 1 98.5 232 CYS B C 1
ATOM 3932 O O . CYS B 1 232 ? -7.688 -25.625 3.189 1 98.5 232 CYS B O 1
ATOM 3934 N N . PRO B 1 233 ? -5.684 -26.406 3.73 1 98.44 233 PRO B N 1
ATOM 3935 C CA . PRO B 1 233 ? -5.914 -25.969 5.109 1 98.44 233 PRO B CA 1
ATOM 3936 C C . PRO B 1 233 ? -6.188 -24.469 5.211 1 98.44 233 PRO B C 1
ATOM 3938 O O . PRO B 1 233 ? -6.949 -24.031 6.082 1 98.44 233 PRO B O 1
ATOM 3941 N N . HIS B 1 234 ? -5.68 -23.656 4.324 1 98.06 234 HIS B N 1
ATOM 3942 C CA . HIS B 1 234 ? -5.844 -22.203 4.387 1 98.06 234 HIS B CA 1
ATOM 3943 C C . HIS B 1 234 ? -7.277 -21.797 4.07 1 98.06 234 HIS B C 1
ATOM 3945 O O . HIS B 1 234 ? -7.754 -20.766 4.547 1 98.06 234 HIS B O 1
ATOM 3951 N N . VAL B 1 235 ? -7.949 -22.594 3.27 1 98.38 235 VAL B N 1
ATOM 3952 C CA . VAL B 1 235 ? -9.32 -22.25 2.908 1 98.38 235 VAL B CA 1
ATOM 3953 C C . VAL B 1 235 ? -10.289 -22.906 3.891 1 98.38 235 VAL B C 1
ATOM 3955 O O . VAL B 1 235 ? -11.508 -22.703 3.799 1 98.38 235 VAL B O 1
ATOM 3958 N N . GLY B 1 236 ? -9.781 -23.672 4.828 1 98.19 236 GLY B N 1
ATOM 3959 C CA . GLY B 1 236 ? -10.594 -24.422 5.781 1 98.19 236 GLY B CA 1
ATOM 3960 C C . GLY B 1 236 ? -11.062 -23.578 6.949 1 98.19 236 GLY B C 1
ATOM 3961 O O . GLY B 1 236 ? -10.75 -22.391 7.035 1 98.19 236 GLY B O 1
ATOM 3962 N N . PRO B 1 237 ? -11.805 -24.266 7.871 1 97.31 237 PRO B N 1
ATOM 3963 C CA . PRO B 1 237 ? -12.414 -23.547 8.992 1 97.31 237 PRO B CA 1
ATOM 3964 C C . PRO B 1 237 ? -11.375 -22.938 9.93 1 97.31 237 PRO B C 1
ATOM 3966 O O . PRO B 1 237 ? -11.609 -21.859 10.5 1 97.31 237 PRO B O 1
ATOM 3969 N N . THR B 1 238 ? -10.219 -23.531 10.062 1 96.94 238 THR B N 1
ATOM 3970 C CA . THR B 1 238 ? -9.211 -23.047 11 1 96.94 238 THR B CA 1
ATOM 3971 C C . THR B 1 238 ? -8.328 -21.984 10.359 1 96.94 238 THR B C 1
ATOM 3973 O O . THR B 1 238 ? -7.605 -21.266 11.055 1 96.94 238 THR B O 1
ATOM 3976 N N . GLY B 1 239 ? -8.273 -21.953 8.984 1 97.94 239 GLY B N 1
ATOM 3977 C CA . GLY B 1 239 ? -7.422 -21.031 8.258 1 97.94 239 GLY B CA 1
ATOM 3978 C C . GLY B 1 239 ? -6.004 -21.547 8.078 1 97.94 239 GLY B C 1
ATOM 3979 O O . GLY B 1 239 ? -5.172 -20.875 7.457 1 97.94 239 GLY B O 1
ATOM 3980 N N . GLY B 1 240 ? -5.758 -22.734 8.734 1 97.44 240 GLY B N 1
ATOM 3981 C CA . GLY B 1 240 ? -4.531 -23.484 8.492 1 97.44 240 GLY B CA 1
ATOM 3982 C C . GLY B 1 240 ? -3.277 -22.688 8.82 1 97.44 240 GLY B C 1
ATOM 3983 O O . GLY B 1 240 ? -2.252 -22.844 8.148 1 97.44 240 GLY B O 1
ATOM 3984 N N . GLY B 1 241 ? -3.357 -21.75 9.625 1 95.5 241 GLY B N 1
ATOM 3985 C CA . GLY B 1 241 ? -2.186 -21 10.07 1 95.5 241 GLY B CA 1
ATOM 3986 C C . GLY B 1 241 ? -1.892 -19.781 9.211 1 95.5 241 GLY B C 1
ATOM 3987 O O . GLY B 1 241 ? -1.107 -18.922 9.602 1 95.5 241 GLY B O 1
ATOM 3988 N N . LYS B 1 242 ? -2.594 -19.672 8.055 1 96.31 242 LYS B N 1
ATOM 3989 C CA . LYS B 1 242 ? -2.344 -18.531 7.176 1 96.31 242 LYS B CA 1
ATOM 3990 C C . LYS B 1 242 ? -3.529 -17.578 7.164 1 96.31 242 LYS B C 1
ATOM 3992 O O . LYS B 1 242 ? -3.359 -16.359 7.336 1 96.31 242 LYS B O 1
ATOM 3997 N N . CYS B 1 243 ? -4.695 -18.047 6.953 1 97.56 243 CYS B N 1
ATOM 3998 C CA . CYS B 1 243 ? -5.895 -17.219 7.02 1 97.56 243 CYS B CA 1
ATOM 3999 C C . CYS B 1 243 ? -6.438 -17.156 8.438 1 97.56 243 CYS B C 1
ATOM 4001 O O . CYS B 1 243 ? -7.547 -17.625 8.711 1 97.56 243 CYS B O 1
ATOM 4003 N N . VAL B 1 244 ? -5.676 -16.531 9.289 1 96.88 244 VAL B N 1
ATOM 4004 C CA . VAL B 1 244 ? -5.957 -16.391 10.719 1 96.88 244 VAL B CA 1
ATOM 4005 C C . VAL B 1 244 ? -5.766 -14.93 11.125 1 96.88 244 VAL B C 1
ATOM 4007 O O . VAL B 1 244 ? -5.121 -14.156 10.414 1 96.88 244 VAL B O 1
ATOM 4010 N N . ASN B 1 245 ? -6.348 -14.602 12.242 1 93.88 245 ASN B N 1
ATOM 4011 C CA . ASN B 1 245 ? -6.137 -13.25 12.742 1 93.88 245 ASN B CA 1
ATOM 4012 C C . ASN B 1 245 ? -4.672 -13.008 13.109 1 93.88 245 ASN B C 1
ATOM 4014 O O . ASN B 1 245 ? -4.02 -13.883 13.68 1 93.88 245 ASN B O 1
ATOM 4018 N N . ILE B 1 246 ? -4.211 -11.883 12.773 1 93.88 246 ILE B N 1
ATOM 4019 C CA . ILE B 1 246 ? -2.834 -11.523 13.094 1 93.88 246 ILE B CA 1
ATOM 4020 C C . ILE B 1 246 ? -2.818 -10.312 14.016 1 93.88 246 ILE B C 1
ATOM 4022 O O . ILE B 1 246 ? -3.844 -9.648 14.203 1 93.88 246 ILE B O 1
ATOM 4026 N N . ASP B 1 247 ? -1.681 -10.141 14.656 1 94 247 ASP B N 1
ATOM 4027 C CA . ASP B 1 247 ? -1.394 -8.891 15.344 1 94 247 ASP B CA 1
ATOM 4028 C C . ASP B 1 247 ? -0.686 -7.902 14.422 1 94 247 ASP B C 1
ATOM 4030 O O . ASP B 1 247 ? 0.515 -8.031 14.172 1 94 247 ASP B O 1
ATOM 4034 N N . TYR B 1 248 ? -1.415 -6.855 13.961 1 94.75 248 TYR B N 1
ATOM 4035 C CA . TYR B 1 248 ? -0.886 -5.895 13 1 94.75 248 TYR B CA 1
ATOM 4036 C C . TYR B 1 248 ? 0.448 -5.328 13.477 1 94.75 248 TYR B C 1
ATOM 4038 O O . TYR B 1 248 ? 1.419 -5.297 12.711 1 94.75 248 TYR B O 1
ATOM 4046 N N . SER B 1 249 ? 0.526 -4.926 14.648 1 94.25 249 SER B N 1
ATOM 4047 C CA . SER B 1 249 ? 1.664 -4.176 15.172 1 94.25 249 SER B CA 1
ATOM 4048 C C . SER B 1 249 ? 2.9 -5.059 15.289 1 94.25 249 SER B C 1
ATOM 4050 O O . SER B 1 249 ? 4.012 -4.562 15.484 1 94.25 249 SER B O 1
ATOM 4052 N N . VAL B 1 250 ? 2.693 -6.316 15.195 1 94.75 250 VAL B N 1
ATOM 4053 C CA . VAL B 1 250 ? 3.801 -7.25 15.367 1 94.75 250 VAL B CA 1
ATOM 4054 C C . VAL B 1 250 ? 4.113 -7.93 14.031 1 94.75 250 VAL B C 1
ATOM 4056 O O . VAL B 1 250 ? 5.234 -7.828 13.531 1 94.75 250 VAL B O 1
ATOM 4059 N N . ASP B 1 251 ? 3.146 -8.453 13.414 1 95.06 251 ASP B N 1
ATOM 4060 C CA . ASP B 1 251 ? 3.369 -9.414 12.336 1 95.06 251 ASP B CA 1
ATOM 4061 C C . ASP B 1 251 ? 3.898 -8.719 11.086 1 95.06 251 ASP B C 1
ATOM 4063 O O . ASP B 1 251 ? 4.773 -9.258 10.398 1 95.06 251 ASP B O 1
ATOM 4067 N N . TYR B 1 252 ? 3.475 -7.559 10.781 1 95.81 252 TYR B N 1
ATOM 4068 C CA . TYR B 1 252 ? 3.955 -6.859 9.594 1 95.81 252 TYR B CA 1
ATOM 4069 C C . TYR B 1 252 ? 5.312 -6.219 9.852 1 95.81 252 TYR B C 1
ATOM 4071 O O . TYR B 1 252 ? 5.934 -5.672 8.938 1 95.81 252 TYR B O 1
ATOM 4079 N N . PHE B 1 253 ? 5.836 -6.348 11.094 1 95.69 253 PHE B N 1
ATOM 4080 C CA . PHE B 1 253 ? 7.023 -5.574 11.438 1 95.69 253 PHE B CA 1
ATOM 4081 C C . PHE B 1 253 ? 8.047 -6.449 12.148 1 95.69 253 PHE B C 1
ATOM 4083 O O . PHE B 1 253 ? 9.023 -5.941 12.703 1 95.69 253 PHE B O 1
ATOM 4090 N N . SER B 1 254 ? 7.84 -7.738 12.117 1 94.56 254 SER B N 1
ATOM 4091 C CA . SER B 1 254 ? 8.758 -8.672 12.766 1 94.56 254 SER B CA 1
ATOM 4092 C C . SER B 1 254 ? 9.914 -9.047 11.844 1 94.56 254 SER B C 1
ATOM 4094 O O . SER B 1 254 ? 10.133 -10.227 11.562 1 94.56 254 SER B O 1
ATOM 4096 N N . ASP B 1 255 ? 10.703 -8.117 11.531 1 94.94 255 ASP B N 1
ATOM 4097 C CA . ASP B 1 255 ? 11.781 -8.289 10.562 1 94.94 255 ASP B CA 1
ATOM 4098 C C . ASP B 1 255 ? 12.82 -9.289 11.062 1 94.94 255 ASP B C 1
ATOM 4100 O O . ASP B 1 255 ? 13.258 -10.164 10.32 1 94.94 255 ASP B O 1
ATOM 4104 N N . ARG B 1 256 ? 13.195 -9.094 12.289 1 95.44 256 ARG B N 1
ATOM 4105 C CA . ARG B 1 256 ? 14.188 -10.008 12.852 1 95.44 256 ARG B CA 1
ATOM 4106 C C . ARG B 1 256 ? 13.688 -11.453 12.789 1 95.44 256 ARG B C 1
ATOM 4108 O O . ARG B 1 256 ? 14.453 -12.359 12.461 1 95.44 256 ARG B O 1
ATOM 4115 N N . GLN B 1 257 ? 12.484 -11.656 13.148 1 95.81 257 GLN B N 1
ATOM 4116 C CA . GLN B 1 257 ? 11.914 -12.992 13.133 1 95.81 257 GLN B CA 1
ATOM 4117 C C . GLN B 1 257 ? 11.852 -13.555 11.711 1 95.81 257 GLN B C 1
ATOM 4119 O O . GLN B 1 257 ? 12.172 -14.719 11.477 1 95.81 257 GLN B O 1
ATOM 4124 N N . LEU B 1 258 ? 11.406 -12.75 10.758 1 97.19 258 LEU B N 1
ATOM 4125 C CA . LEU B 1 258 ? 11.188 -13.219 9.391 1 97.19 258 LEU B CA 1
ATOM 4126 C C . LEU B 1 258 ? 12.516 -13.445 8.672 1 97.19 258 LEU B C 1
ATOM 4128 O O . LEU B 1 258 ? 12.703 -14.469 8.016 1 97.19 258 LEU B O 1
ATOM 4132 N N . TYR B 1 259 ? 13.445 -12.523 8.844 1 97.19 259 TYR B N 1
ATOM 4133 C CA . TYR B 1 259 ? 14.648 -12.531 8.016 1 97.19 259 TYR B CA 1
ATOM 4134 C C . TYR B 1 259 ? 15.844 -13.07 8.781 1 97.19 259 TYR B C 1
ATOM 4136 O O . TYR B 1 259 ? 16.891 -13.359 8.195 1 97.19 259 TYR B O 1
ATOM 4144 N N . GLY B 1 260 ? 15.789 -13.109 10.078 1 95.69 260 GLY B N 1
ATOM 4145 C CA . GLY B 1 260 ? 16.891 -13.57 10.906 1 95.69 260 GLY B CA 1
ATOM 4146 C C . GLY B 1 260 ? 17.984 -12.531 11.078 1 95.69 260 GLY B C 1
ATOM 4147 O O . GLY B 1 260 ? 19.078 -12.852 11.523 1 95.69 260 GLY B O 1
ATOM 4148 N N . ILE B 1 261 ? 17.75 -11.375 10.609 1 94.81 261 ILE B N 1
ATOM 4149 C CA . ILE B 1 261 ? 18.672 -10.242 10.617 1 94.81 261 ILE B CA 1
ATOM 4150 C C . ILE B 1 261 ? 18.016 -9.055 11.305 1 94.81 261 ILE B C 1
ATOM 4152 O O . ILE B 1 261 ? 16.812 -8.844 11.188 1 94.81 261 ILE B O 1
ATOM 4156 N N . PRO B 1 262 ? 18.812 -8.234 12.016 1 95 262 PRO B N 1
ATOM 4157 C CA . PRO B 1 262 ? 18.234 -7.09 12.711 1 95 262 PRO B CA 1
ATOM 4158 C C . PRO B 1 262 ? 17.547 -6.109 11.766 1 95 262 PRO B C 1
ATOM 4160 O O . PRO B 1 262 ? 18.031 -5.887 10.648 1 95 262 PRO B O 1
ATOM 4163 N N . GLU B 1 263 ? 16.469 -5.527 12.305 1 94.31 263 GLU B N 1
ATOM 4164 C CA . GLU B 1 263 ? 15.781 -4.461 11.586 1 94.31 263 GLU B CA 1
ATOM 4165 C C . GLU B 1 263 ? 16.75 -3.363 11.156 1 94.31 263 GLU B C 1
ATOM 4167 O O . GLU B 1 263 ? 17.625 -2.967 11.93 1 94.31 263 GLU B O 1
ATOM 4172 N N . GLY B 1 264 ? 16.625 -2.914 9.922 1 94.56 264 GLY B N 1
ATOM 4173 C CA . GLY B 1 264 ? 17.484 -1.843 9.43 1 94.56 264 GLY B CA 1
ATOM 4174 C C . GLY B 1 264 ? 18.719 -2.346 8.711 1 94.56 264 GLY B C 1
ATOM 4175 O O . GLY B 1 264 ? 19.422 -1.569 8.07 1 94.56 264 GLY B O 1
ATOM 4176 N N . SER B 1 265 ? 18.906 -3.652 8.727 1 94.69 265 SER B N 1
ATOM 4177 C CA . SER B 1 265 ? 20.141 -4.18 8.164 1 94.69 265 SER B CA 1
ATOM 4178 C C . SER B 1 265 ? 19.859 -5.031 6.926 1 94.69 265 SER B C 1
ATOM 4180 O O . SER B 1 265 ? 20.766 -5.289 6.133 1 94.69 265 SER B O 1
ATOM 4182 N N . VAL B 1 266 ? 18.703 -5.395 6.715 1 95.69 266 VAL B N 1
ATOM 4183 C CA . VAL B 1 266 ? 18.406 -6.402 5.699 1 95.69 266 VAL B CA 1
ATOM 4184 C C . VAL B 1 266 ? 18.438 -5.766 4.312 1 95.69 266 VAL B C 1
ATOM 4186 O O . VAL B 1 266 ? 19.047 -6.309 3.389 1 95.69 266 VAL B O 1
ATOM 4189 N N . PHE B 1 267 ? 17.812 -4.586 4.109 1 98.38 267 PHE B N 1
ATOM 4190 C CA . PHE B 1 267 ? 17.625 -3.977 2.799 1 98.38 267 PHE B CA 1
ATOM 4191 C C . PHE B 1 267 ? 18.281 -2.602 2.744 1 98.38 267 PHE B C 1
ATOM 4193 O O . PHE B 1 267 ? 17.703 -1.659 2.188 1 98.38 267 PHE B O 1
ATOM 4200 N N . THR B 1 268 ? 19.422 -2.48 3.365 1 97.62 268 THR B N 1
ATOM 4201 C CA . THR B 1 268 ? 20.047 -1.16 3.441 1 97.62 268 THR B CA 1
ATOM 4202 C C . THR B 1 268 ? 21.422 -1.173 2.791 1 97.62 268 THR B C 1
ATOM 4204 O O . THR B 1 268 ? 22.219 -2.07 3.049 1 97.62 268 THR B O 1
ATOM 4207 N N . CYS B 1 269 ? 21.609 -0.242 1.873 1 95.06 269 CYS B N 1
ATOM 4208 C CA . CYS B 1 269 ? 22.938 0.075 1.341 1 95.06 269 CYS B CA 1
ATOM 4209 C C . CYS B 1 269 ? 23.531 1.289 2.045 1 95.06 269 CYS B C 1
ATOM 4211 O O . CYS B 1 269 ? 22.859 2.316 2.189 1 95.06 269 CYS B O 1
#

Foldseek 3Di:
DPLQVLLVVLVVLLLVCLFPPSLVCCLQPNCVPRPDPLSADQFEWEAEPQQATATGDRRVSCVSRLLADDLVDVLLVQKGFHDKDFPDKDDPDNFKMKTKIWGKMAGADPVVRHGDPVADIDTWMKIKMFTADPSSYTRYMYMYTPPQQVRSCRHPVDDPVDPVVLLCLLVVLLVLLCVLQDDPLRADPHSVRSSVLLVPFAQDGPSHLFAQHVSVLSSLSSVSSNPVVQSSCCNHNCNNVGHHHDDPVPRSQVCCVRPVDDPPPRRHD/DPLQVLLVVLVVLLLVCLFPPSLVCCLQPNCVPRPDPLNADQFEWEAEPQQATATGDRRVSCVSRLLADDLVDVLLVQKGFHDKDFPDKDDDDNFKMKTKIWGKMAGAPPVVRHGDPVADIFIWMKIKMFTADPSSYTRYMYMYTPPQQVRSCRHPVDDPVDPVVLLCLLVVLLVLLCVLQDDPLRADPHSVRSSVLLVVAAQDGPSHLFAQHVSVLSSLSSVSSHPSVQSSCCNHNCNNVGHHHDDPVDRSPVCCVRPVDDPPPRRHD

Secondary structure (DSSP, 8-state):
--HHHHHHHHHHHHHHTTSTTTTHHHHHH-HHHHSPTTSEEEEEEEEEETTEEEESHHHHHIIIIITS--TTSGGGTTEEEEEEEEEEEEEEETTEEEEEEEEEEEEEETTTTEE-TTS--EEEEEEEEEEE-TTS-EEEEEEE-TTHHHHHHHHH---TT-HHHHHHHHHHHHHHHHHHS-GGG--SSSHHHHHHHHHTS---BTTB-SSSSHHHHHHHHHHTTT-HHHHHHHHSTTGGGTSS---HHHHTT-HHHHHSS-TTSSSB-/--HHHHHHHHHHHHHHTTSTTTTHHHHHH-HHHHSPTTSEEEEEEEEEETTEEEESHHHHHIIIIITS--TTSGGGTTEEEEEEEEEEEEEEETTEEEEEEEEEEEEEETTTTEE-TTS--EEEEEEEEEEE-TTS-EEEEEEE-TTHHHHHHHHH---TT-HHHHHHHHHHHHHHHHHHS-GGG--SSSHHHHHHHHHTS---BTTB-SSSSHHHHHHHHHHTTT-HHHHHHHHSTTGGGTSS---HHHHTT-HHHHHSS-TTTTTB-

Organism: NCBI:txid717836

Solvent-accessible surface area (backbone atoms only — not comparable to full-atom values): 27281 Å² total; per-residue (Å²): 128,65,39,49,58,51,50,49,51,40,53,51,54,56,47,50,35,28,20,57,70,58,19,50,52,32,39,74,62,21,50,89,72,49,52,70,85,62,49,55,32,78,66,14,28,36,37,32,45,41,63,44,78,30,69,30,32,64,50,43,44,40,61,62,27,46,67,37,38,44,38,85,39,76,92,40,71,16,26,24,26,72,40,63,42,77,35,26,30,31,32,43,43,75,38,30,38,37,41,30,33,44,35,30,30,35,33,37,36,75,88,76,68,39,77,34,81,90,47,63,63,36,56,45,48,38,41,36,40,34,22,35,44,98,84,50,15,34,36,34,37,45,33,38,44,66,55,39,44,59,40,51,24,66,64,69,65,57,57,83,85,36,65,68,50,60,64,45,45,37,68,60,47,24,54,53,47,57,70,64,24,48,79,95,33,45,58,60,95,43,52,68,56,37,28,57,58,49,65,74,36,53,52,73,37,63,60,49,25,50,17,53,27,45,41,26,27,54,60,29,54,58,42,30,66,56,43,33,83,68,25,24,43,27,52,25,92,73,4,58,84,58,24,29,78,68,55,67,61,45,69,83,63,42,43,38,78,73,70,73,40,58,76,46,58,70,44,48,92,128,64,39,48,57,53,50,49,52,39,53,50,53,56,47,50,36,26,20,55,73,57,21,50,52,32,40,75,62,23,49,91,72,50,51,68,86,62,49,57,31,78,65,14,29,33,37,33,46,41,62,44,79,29,69,29,33,65,49,44,44,41,61,62,28,46,66,36,39,46,38,84,40,76,91,40,71,16,26,25,27,74,40,64,43,78,34,27,30,30,33,43,42,75,38,31,38,36,39,29,33,43,35,30,30,36,34,37,37,75,88,76,70,38,76,33,80,90,47,62,65,34,55,46,49,39,41,34,40,35,22,34,42,99,85,50,14,34,35,32,38,45,33,38,45,67,56,40,43,59,40,50,23,66,63,68,66,58,58,83,84,37,66,68,50,59,63,44,48,38,67,58,48,24,54,54,46,57,69,64,24,49,78,94,34,45,58,60,94,42,51,69,57,37,28,56,58,49,66,73,37,52,52,72,39,65,61,48,27,49,17,52,28,47,41,24,27,56,58,29,53,58,41,30,67,58,43,32,84,69,23,24,40,26,52,24,90,75,4,59,83,57,22,29,77,68,55,69,64,44,68,83,64,42,42,37,78,73,68,71,40,59,75,46,58,71,44,46,94

Sequence (538 aa):
PDYAQRNLNTIRSIYNLTVYPHNVPILKEGCDKAVPPGLFSPDATGRVSPVGDFTGFNDSCEYFFALAPDPNDQEFQGLAIYQADVVEFTSGCPNIAASVVYLRTAKYDTKTNTIDHSHPVSTLAQVAFWQFDSYGRVERYHAWIPNVEAWIQAGTGVDFTSLVFQKFVPIVLCPGIQQRCTGPNQQYADVATCILELELKPFGSFDEVWGDNVACRLIHLILTQVRPDVHCPHVGPTGGGKCVNIDYSVDYFSDRQLYGIPEGSVFTCPDYAQRNLNTIRSIYNLTVYPHNVPILKEGCDKAVPPGLFSPDATGRVSPVGDFTGFNDSCEYFFALAPDPNDQEFQGLAIYQADVVEFTSGCPNIAASVVYLRTAKYDTKTNTIDHSHPVSTLAQVAFWQFDSYGRVERYHAWIPNVEAWIQAGTGVDFTSLVFQKFVPIVLCPGIQQRCTGPNQQYADVATCILELELKPFGSFDEVWGDNVACRLIHLILTQVRPDVHCPHVGPTGGGKCVNIDYSVDYFSDRQLYGIPEGSVFTC

InterPro domains:
  IPR059492 BfoA-like, C-terminal domain [PF28386] (160-244)

pLDDT: mean 94.73, std 4.28, range [58.94, 98.94]